Protein AF-A0A6N3FQ65-F1 (afdb_monomer)

Secondary structure (DSSP, 8-state):
-----HHHHIIIIIHHHHHHHHHHHHTHHHHHHHHHHHHHHHHHHHHHHHHHHTTS--SSTHHHHHHHHHHHHHHHHHHHHHHHHHHHHHHHHHHHHHHHHHHHHHHHHHHT----PPPHHHHHHHTTS-BTTB-HHHHHHHHHHHHHHHHHHHHHHHHHTT--HHHHHHHHHHHHHHHHHHHHHHHHHHHHHHHHHHHHHHHHHTT--EEEEE---STT--HHHHHHTT-EEEGGGS--S-SSTT---EEEEE--HHHHHHHHHT----S---HHHHHHHHHHHHHHHHH--TT---TT--HHHHHHHHHHHHHHHHH-GGGTT-EEEEEE--SSSEEEEE-TTSS-EEEEE-HHHHT-HHHHHHHHHHHHHTTSS-TT--TTTTHHHHHHHHHHHHHHHHH--SHHHHHHHHHTTHHHHHHHHHHHTT-SS---HHHHHHHH-SGGGS-HHHHHHHHHHHHHHHGGGS-HHHHHHHHHHHHH-

InterPro domains:
  IPR006528 Phage head morphogenesis domain [PF04233] (151-250)
  IPR006528 Phage head morphogenesis domain [TIGR01641] (152-254)
  IPR024079 Metallopeptidase, catalytic domain superfamily [G3DSA:3.40.390.10] (381-483)

Solvent-accessible surface area (backbone atoms only — not comparable to full-atom values): 25866 Å² total; per-residue (Å²): 130,83,84,73,46,70,68,59,40,38,69,63,43,44,52,47,49,50,48,51,52,50,56,60,50,68,54,46,56,54,57,52,50,51,43,52,50,45,37,48,54,53,40,51,57,54,53,58,47,53,65,54,58,79,71,66,88,65,84,74,67,41,60,62,48,47,53,56,49,49,53,50,52,52,50,49,51,51,51,47,51,51,51,48,47,56,51,50,51,52,53,48,52,58,51,46,19,49,50,19,49,53,44,21,54,49,49,35,58,76,70,69,58,94,70,90,74,80,59,64,64,58,32,52,53,61,61,59,53,61,51,100,90,46,30,65,67,60,54,53,47,52,53,51,52,55,44,51,52,51,48,48,50,50,52,53,53,36,57,76,70,66,53,53,70,67,59,48,40,52,55,48,40,53,50,40,52,52,45,43,55,55,51,50,46,47,50,49,24,49,50,36,22,44,43,40,52,29,44,52,49,38,34,50,78,71,67,46,59,31,28,24,34,38,44,54,87,55,101,80,50,47,72,75,44,57,73,42,38,74,41,74,29,49,57,92,69,46,80,73,55,44,86,49,83,66,34,69,49,41,68,35,83,52,80,47,65,67,59,52,48,52,58,57,73,65,52,90,76,86,58,96,72,65,82,53,65,66,47,30,52,50,50,32,52,45,39,27,73,76,40,64,18,70,84,40,46,58,82,76,34,27,44,66,35,54,49,32,24,54,54,43,49,53,52,51,37,68,78,40,55,90,55,60,63,34,50,51,40,42,35,73,36,83,58,64,69,50,44,48,45,62,42,91,79,43,77,34,29,39,39,28,40,9,52,88,42,38,39,38,56,68,62,28,38,50,52,33,53,53,31,37,74,67,37,40,41,27,67,68,60,40,59,33,42,55,54,35,26,38,47,29,43,48,50,45,41,51,50,38,51,74,75,41,75,58,60,68,52,34,54,51,36,61,77,62,23,50,65,29,40,51,41,48,53,58,14,52,73,70,47,86,84,76,66,57,68,69,58,52,28,45,68,49,10,53,48,18,59,75,42,41,45,39,30,46,8,44,21,35,27,22,31,74,50,42,48,96,71,27,47,67,49,26,54,31,34,58,58,43,52,62,73,80,106

pLDDT: mean 86.27, std 13.34, range [28.59, 98.81]

Foldseek 3Di:
DPACDPVNQCVQQLVLLVVLLVVVLVCLVVLVVLLVVLLVQLLVLLVVVVVVCVPPDDDPVVVVVVVVSLVVSLVSNVVSLVVSLVVLVVVLLVSLLVSLQVSLVSLLVSLVDDDDRDDSVVLSVLQQDDDPRGHLSVQLVVLSVVLSVVLSVLVVVCVVVVHDSVVNSVVNSVSSVVSSVSNSLSSSQSSLLSNQSSVLVSCVRSVFQKKQKAFPDDPPTDPVSLLRHRDIDGSVGDDRPPPDTNGSIHIGGDPDPVVVVVVVVVDDPPDDDDPAPSLVVVVQVVCCVQQVAHPAAPPLFHNVLVVLQVSLVVVVCVVVVVCRNQAHYHEADQPPQKAWDADLLLSHIYIYGHNVQRNDQVSVQVVQVVCCVQLAAAPQDHSNQLCLLNVLLSLLSVLLNPPPDDSVRSVVCSVQVVVLVVLLVQLVVVFDPPDDSLVLLVNLGPQSNPHSSSVSSRLSSQCSRQPVHRRSSSVSSVVSSVVSD

Radius of gyration: 29.76 Å; Cα contacts (8 Å, |Δi|>4): 647; chains: 1; bounding box: 92×44×72 Å

Mean predicted aligned error: 16.41 Å

Nearest PDB structures (foldseek):
  8tn1-assembly1_B  TM=2.920E-01  e=1.215E+00  synthetic construct
  3ljb-assembly1_A  TM=2.948E-01  e=1.739E+00  Homo sapiens
  6m3q-assembly1_F  TM=2.273E-01  e=6.098E+00  Mus musculus
  5gtm-assembly1_A  TM=1.475E-01  e=3.114E+00  Homo sapiens

Organism: Eubacterium limosum (NCBI:txid1736)

Sequence (485 aa):
MSRQTSEYWEARIANSTWRKYNDIEKQSRDILQMYRKAAYDISAELYAIEKQICKDGFLDEALLNRYGRLKKINASFAKVLKGLEKSTTKEFFKKVSKGMQDNYKSIVGELGIDLNLPNLRFFEELAKEPWRGEDFSKRIWRNMDKLLVNLKNTLVSGMIRGKSITELAIELDNLMNQGFHNAHRLVRTETMHYLNAASLQAYQDCGVKYVQFWAALDERTCPQCGALHGRIFPIDKAPVLPIHANCRCCYLPVTDKDEIAKFLKMGNNGGIQSVNSSALSRLVNYAEQKYGIKNANLTGLDAKAVLGNFRTLNQLLKDYPQLDGYIKHMDLSRSGAMAAGPSKNFQRIKLTFNPDLFSDLSDFKKYCDDSVKQHFNPDGLTPENIIAHEFGHMIEAYLIKNNITGLHNRANAWRRCAIAEKIVRDAASQVTSGKPLDVLCMEISNYATTDFSETLAEAFLDYYANKKKAKELSLKIIEEVKKWL

Structure (mmCIF, N/CA/C/O backbone):
data_AF-A0A6N3FQ65-F1
#
_entry.id   AF-A0A6N3FQ65-F1
#
loop_
_atom_site.group_PDB
_atom_site.id
_atom_site.type_symbol
_atom_site.label_atom_id
_atom_site.label_alt_id
_atom_site.label_comp_id
_atom_site.label_asym_id
_atom_site.label_entity_id
_atom_site.label_seq_id
_atom_site.pdbx_PDB_ins_code
_atom_site.Cartn_x
_atom_site.Cartn_y
_atom_site.Cartn_z
_atom_site.occupancy
_atom_site.B_iso_or_equiv
_atom_site.auth_seq_id
_atom_site.auth_comp_id
_atom_site.auth_asym_id
_atom_site.auth_atom_id
_atom_site.pdbx_PDB_model_num
ATOM 1 N N . MET A 1 1 ? -6.090 12.495 33.185 1.00 42.91 1 MET A N 1
ATOM 2 C CA . MET A 1 1 ? -5.482 12.731 31.857 1.00 42.91 1 MET A CA 1
ATOM 3 C C . MET A 1 1 ? -6.381 12.078 30.828 1.00 42.91 1 MET A C 1
ATOM 5 O O . MET A 1 1 ? -6.851 10.978 31.094 1.00 42.91 1 MET A O 1
ATOM 9 N N . SER A 1 2 ? -6.701 12.766 29.731 1.00 49.34 2 SER A N 1
ATOM 10 C CA . SER A 1 2 ? -7.452 12.163 28.626 1.00 49.34 2 SER A CA 1
ATOM 11 C C . SER A 1 2 ? -6.710 10.927 28.115 1.00 49.34 2 SER A C 1
ATOM 13 O O . SER A 1 2 ? -5.479 10.889 28.116 1.00 49.34 2 SER A O 1
ATOM 15 N N . ARG A 1 3 ? -7.457 9.898 27.718 1.00 59.28 3 ARG A N 1
ATOM 16 C CA . ARG A 1 3 ? -6.879 8.656 27.210 1.00 59.28 3 ARG A CA 1
ATOM 17 C C . ARG A 1 3 ? -6.153 8.943 25.891 1.00 59.28 3 ARG A C 1
ATOM 19 O O . ARG A 1 3 ? -6.785 9.389 24.937 1.00 59.28 3 ARG A O 1
ATOM 26 N N . GLN A 1 4 ? -4.837 8.751 25.856 1.00 75.56 4 GLN A N 1
ATOM 27 C CA . GLN A 1 4 ? -4.018 8.967 24.659 1.00 75.56 4 GLN A CA 1
ATOM 28 C C . GLN A 1 4 ? -4.091 7.714 23.782 1.00 75.56 4 GLN A C 1
ATOM 30 O O . GLN A 1 4 ? -3.303 6.789 23.954 1.00 75.56 4 GLN A O 1
ATOM 35 N N . THR A 1 5 ? -5.085 7.661 22.896 1.00 80.25 5 THR A N 1
ATOM 36 C CA . THR A 1 5 ? -5.310 6.511 22.008 1.00 80.25 5 THR A CA 1
ATOM 37 C C . THR A 1 5 ? -4.291 6.457 20.866 1.00 80.25 5 THR A C 1
ATOM 39 O O . THR A 1 5 ? -3.533 7.403 20.629 1.00 80.25 5 THR A O 1
ATOM 42 N N . SER A 1 6 ? -4.285 5.360 20.110 1.00 81.31 6 SER A N 1
ATOM 43 C CA . SER A 1 6 ? -3.452 5.231 18.913 1.00 81.31 6 SER A CA 1
ATOM 44 C C . SER A 1 6 ? -3.718 6.338 17.885 1.00 81.31 6 SER A C 1
ATOM 46 O O . SER A 1 6 ? -2.770 6.874 17.323 1.00 81.31 6 SER A O 1
ATOM 48 N N . GLU A 1 7 ? -4.972 6.758 17.695 1.00 82.44 7 GLU A N 1
ATOM 49 C CA . GLU A 1 7 ? -5.344 7.839 16.769 1.00 82.44 7 GLU A CA 1
ATOM 50 C C . GLU A 1 7 ? -4.780 9.196 17.215 1.00 82.44 7 GLU A C 1
ATOM 52 O O . GLU A 1 7 ? -4.346 10.007 16.392 1.00 82.44 7 GLU A O 1
ATOM 57 N N . TYR A 1 8 ? -4.735 9.442 18.531 1.00 85.25 8 TYR A N 1
ATOM 58 C CA . TYR A 1 8 ? -4.099 10.636 19.092 1.00 85.25 8 TYR A CA 1
ATOM 59 C C . TYR A 1 8 ? -2.610 10.685 18.725 1.00 85.25 8 TYR A C 1
ATOM 61 O O . TYR A 1 8 ? -2.105 11.719 18.273 1.00 85.25 8 TYR A O 1
ATOM 69 N N . TRP A 1 9 ? -1.913 9.558 18.878 1.00 89.19 9 TRP A N 1
ATOM 70 C CA . TRP A 1 9 ? -0.494 9.461 18.554 1.00 89.19 9 TRP A CA 1
ATOM 71 C C . TRP A 1 9 ? -0.226 9.417 17.051 1.00 89.19 9 TRP A C 1
ATOM 73 O O . TRP A 1 9 ? 0.765 9.984 16.598 1.00 89.19 9 TRP A O 1
ATOM 83 N N . GLU A 1 10 ? -1.112 8.838 16.249 1.00 87.94 10 GLU A N 1
ATOM 84 C CA . GLU A 1 10 ? -1.022 8.884 14.791 1.00 87.94 10 GLU A CA 1
ATOM 85 C C . GLU A 1 10 ? -1.031 10.330 14.279 1.00 87.94 10 GLU A C 1
ATOM 87 O O . GLU A 1 10 ? -0.146 10.733 13.514 1.00 87.94 10 GLU A O 1
ATOM 92 N N . ALA A 1 11 ? -1.980 11.139 14.760 1.00 87.00 11 ALA A N 1
ATOM 93 C CA . ALA A 1 11 ? -2.125 12.530 14.347 1.00 87.00 11 ALA A CA 1
ATOM 94 C C . ALA A 1 11 ? -0.876 13.381 14.647 1.00 87.00 11 ALA A C 1
ATOM 96 O O . ALA A 1 11 ? -0.528 14.273 13.867 1.00 87.00 11 ALA A O 1
ATOM 97 N N . ARG A 1 12 ? -0.192 13.092 15.760 1.00 88.81 12 ARG A N 1
ATOM 98 C CA . ARG A 1 12 ? 0.917 13.899 16.297 1.00 88.81 12 ARG A CA 1
ATOM 99 C C . ARG A 1 12 ? 2.297 13.378 15.913 1.00 88.81 12 ARG A C 1
ATOM 101 O O . ARG A 1 12 ? 3.178 14.159 15.562 1.00 88.81 12 ARG A O 1
ATOM 108 N N . ILE A 1 13 ? 2.477 12.063 15.928 1.00 93.25 13 ILE A N 1
ATOM 109 C CA . ILE A 1 13 ? 3.765 11.401 15.720 1.00 93.25 13 ILE A CA 1
ATOM 110 C C . ILE A 1 13 ? 3.835 10.802 14.322 1.00 93.25 13 ILE A C 1
ATOM 112 O O . ILE A 1 13 ? 4.658 11.268 13.536 1.00 93.25 13 ILE A O 1
ATOM 116 N N . ALA A 1 14 ? 2.976 9.838 13.968 1.00 92.12 14 ALA A N 1
ATOM 117 C CA . ALA A 1 14 ? 3.085 9.148 12.675 1.00 92.12 14 ALA A CA 1
ATOM 118 C C . ALA A 1 14 ? 2.995 10.130 11.499 1.00 92.12 14 ALA A C 1
ATOM 120 O O . AL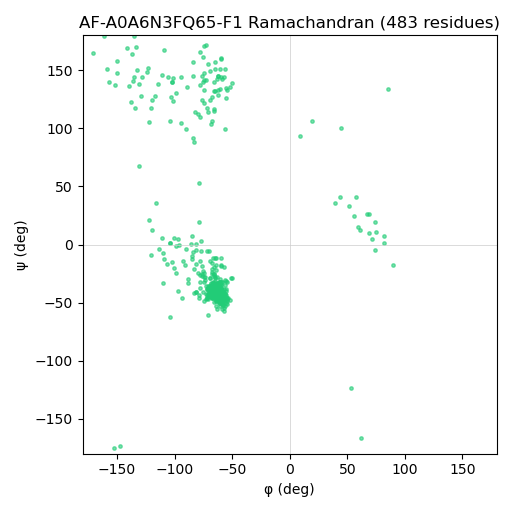A A 1 14 ? 3.895 10.184 10.660 1.00 92.12 14 ALA A O 1
ATOM 121 N N . ASN A 1 15 ? 1.990 11.010 11.502 1.00 92.25 15 ASN A N 1
ATOM 122 C CA . ASN A 1 15 ? 1.830 12.047 10.480 1.00 92.25 15 ASN A CA 1
ATOM 123 C C . ASN A 1 15 ? 3.004 13.034 10.436 1.00 92.25 15 ASN A C 1
ATOM 125 O O . ASN A 1 15 ? 3.333 13.575 9.379 1.00 92.25 15 ASN A O 1
ATOM 129 N N . SER A 1 16 ? 3.636 13.312 11.577 1.00 92.81 16 SER A N 1
ATOM 130 C CA . SER A 1 16 ? 4.814 14.180 11.649 1.00 92.81 16 SER A CA 1
ATOM 131 C C . SER A 1 16 ? 6.053 13.484 11.083 1.00 92.81 16 SER A C 1
ATOM 133 O O . SER A 1 16 ? 6.796 14.082 10.304 1.00 92.81 16 SER A O 1
ATOM 135 N N . THR A 1 17 ? 6.247 12.204 11.400 1.00 94.81 17 THR A N 1
ATOM 136 C CA . THR A 1 17 ? 7.317 11.375 10.844 1.00 94.81 17 THR A CA 1
ATOM 137 C C . THR A 1 17 ? 7.145 11.179 9.335 1.00 94.81 17 THR A C 1
ATOM 139 O O . THR A 1 17 ? 8.106 11.359 8.588 1.00 94.81 17 THR A O 1
ATOM 142 N N . TRP A 1 18 ? 5.930 10.902 8.851 1.00 94.31 18 TRP A N 1
ATOM 143 C CA . TRP A 1 18 ? 5.648 10.761 7.419 1.00 94.31 18 TRP A CA 1
ATOM 144 C C . TRP A 1 18 ? 5.833 12.062 6.642 1.00 94.31 18 TRP A C 1
ATOM 146 O O . TRP A 1 18 ? 6.344 12.027 5.525 1.00 94.31 18 TRP A O 1
ATOM 156 N N . ARG A 1 19 ? 5.489 13.222 7.219 1.00 92.94 19 ARG A N 1
ATOM 157 C CA . ARG A 1 19 ? 5.796 14.523 6.600 1.00 92.94 19 ARG A CA 1
ATOM 158 C C . ARG A 1 19 ? 7.300 14.710 6.410 1.00 92.94 19 ARG A C 1
ATOM 160 O O . ARG A 1 19 ? 7.727 14.973 5.292 1.00 92.94 19 ARG A O 1
ATOM 167 N N . LYS A 1 20 ? 8.101 14.462 7.452 1.00 93.19 20 LYS A N 1
ATOM 168 C CA . LYS A 1 20 ? 9.572 14.545 7.371 1.00 93.19 20 LYS A CA 1
ATOM 169 C C . LYS A 1 20 ? 10.148 13.561 6.355 1.00 93.19 20 LYS A C 1
ATOM 171 O O . LYS A 1 20 ? 11.001 13.933 5.557 1.00 93.19 20 LYS A O 1
ATOM 176 N N . TYR A 1 21 ? 9.644 12.328 6.346 1.00 93.38 21 TYR A N 1
ATOM 177 C CA . TYR A 1 21 ? 9.990 11.327 5.340 1.00 93.38 21 TYR A CA 1
ATOM 178 C C . TYR A 1 21 ? 9.719 11.836 3.915 1.00 93.38 21 TYR A C 1
ATOM 180 O O . TYR A 1 21 ? 10.609 11.796 3.067 1.00 93.38 21 TYR A O 1
ATOM 188 N N . ASN A 1 22 ? 8.520 12.368 3.665 1.00 90.50 22 ASN A N 1
ATOM 189 C CA . ASN A 1 22 ? 8.120 12.887 2.356 1.00 90.50 22 ASN A CA 1
ATOM 190 C C . ASN A 1 22 ? 8.912 14.143 1.955 1.00 90.50 22 ASN A C 1
ATOM 192 O O . ASN A 1 22 ? 9.177 14.348 0.773 1.00 90.50 22 ASN A O 1
ATOM 196 N N . ASP A 1 23 ? 9.304 14.994 2.901 1.00 87.94 23 ASP A N 1
ATOM 197 C CA . ASP A 1 23 ? 10.106 16.184 2.604 1.00 87.94 23 ASP A CA 1
ATOM 198 C C . ASP A 1 23 ? 11.551 15.820 2.240 1.00 87.94 23 ASP A C 1
ATOM 200 O O . ASP A 1 23 ? 12.096 16.368 1.279 1.00 87.94 23 ASP A O 1
ATOM 204 N N . ILE A 1 24 ? 12.133 14.819 2.912 1.00 84.81 24 ILE A N 1
ATOM 205 C CA . ILE A 1 24 ? 13.410 14.215 2.500 1.00 84.81 24 ILE A CA 1
ATOM 206 C C . ILE A 1 24 ? 13.256 13.545 1.120 1.00 84.81 24 ILE A C 1
ATOM 208 O O . ILE A 1 24 ? 14.140 13.656 0.269 1.00 84.81 24 ILE A O 1
ATOM 212 N N . GLU A 1 25 ? 12.111 12.908 0.841 1.00 78.62 25 GLU A N 1
ATOM 213 C CA . GLU A 1 25 ? 11.823 12.321 -0.474 1.00 78.62 25 GLU A CA 1
ATOM 214 C C . GLU A 1 25 ? 11.743 13.374 -1.587 1.00 78.62 25 GLU A C 1
ATOM 216 O O . GLU A 1 25 ? 12.347 13.177 -2.639 1.00 78.62 25 GLU A O 1
ATOM 221 N N . LYS A 1 26 ? 11.050 14.504 -1.393 1.00 75.88 26 LYS A N 1
ATOM 222 C CA . LYS A 1 26 ? 10.966 15.575 -2.412 1.00 75.88 26 LYS A CA 1
ATOM 223 C C . LYS A 1 26 ? 12.353 16.051 -2.853 1.00 75.88 26 LYS A C 1
ATOM 225 O O . LYS A 1 26 ? 12.545 16.414 -4.013 1.00 75.88 26 LYS A O 1
ATOM 230 N N . GLN A 1 27 ? 13.321 15.991 -1.942 1.00 65.75 27 GLN A N 1
ATOM 231 C CA . GLN A 1 27 ? 14.721 16.337 -2.171 1.00 65.75 27 GLN A CA 1
ATOM 232 C C . GLN A 1 27 ? 15.534 15.208 -2.838 1.00 65.75 27 GLN A C 1
ATOM 234 O O . GLN A 1 27 ? 16.670 15.429 -3.244 1.00 65.75 27 GLN A O 1
ATOM 239 N N . SER A 1 28 ? 14.960 14.017 -3.052 1.00 69.75 28 SER A N 1
ATOM 240 C CA . SER A 1 28 ? 15.552 12.953 -3.889 1.00 69.75 28 SER A CA 1
ATOM 241 C C . SER A 1 28 ? 15.665 13.351 -5.366 1.00 69.75 28 SER A C 1
ATOM 243 O O . SER A 1 28 ? 16.387 12.705 -6.128 1.00 69.75 28 SER A O 1
ATOM 245 N N . ARG A 1 29 ? 15.020 14.456 -5.770 1.00 75.25 29 ARG A N 1
ATOM 246 C CA . ARG A 1 29 ? 15.302 15.146 -7.038 1.00 75.25 29 ARG A CA 1
ATOM 247 C C . ARG A 1 29 ? 16.779 15.519 -7.170 1.00 75.25 29 ARG A C 1
ATOM 249 O O . ARG A 1 29 ? 17.301 15.453 -8.277 1.00 75.25 29 ARG A O 1
ATOM 256 N N . ASP A 1 30 ? 17.460 15.827 -6.068 1.00 80.81 30 ASP A N 1
ATOM 257 C CA . ASP A 1 30 ? 18.883 16.175 -6.083 1.00 80.81 30 ASP A CA 1
ATOM 258 C C . ASP A 1 30 ? 19.726 14.961 -6.487 1.00 80.81 30 ASP A C 1
ATOM 260 O O . ASP A 1 30 ? 20.618 15.072 -7.321 1.00 80.81 30 ASP A O 1
ATOM 264 N N . ILE A 1 31 ? 19.380 13.769 -5.985 1.00 81.88 31 ILE A N 1
ATOM 265 C CA . ILE A 1 31 ? 20.034 12.512 -6.380 1.00 81.88 31 ILE A CA 1
ATOM 266 C C . ILE A 1 31 ? 19.786 12.246 -7.867 1.00 81.88 31 ILE A C 1
ATOM 268 O O . ILE A 1 31 ? 20.719 11.912 -8.592 1.00 81.88 31 ILE A O 1
ATOM 272 N N . LEU A 1 32 ? 18.556 12.447 -8.353 1.00 86.06 32 LEU A N 1
ATOM 273 C CA . LEU A 1 32 ? 18.257 12.322 -9.783 1.00 86.06 32 LEU A CA 1
ATOM 274 C C . LEU A 1 32 ? 19.120 13.274 -10.622 1.00 86.06 32 LEU A C 1
ATOM 276 O O . LEU A 1 32 ? 19.661 12.867 -11.647 1.00 86.06 32 LEU A O 1
ATOM 280 N N . GLN A 1 33 ? 19.278 14.527 -10.189 1.00 87.25 33 GLN A N 1
ATOM 281 C CA . GLN A 1 33 ? 20.139 15.498 -10.866 1.00 87.25 33 GLN A CA 1
ATOM 282 C C . GLN A 1 33 ? 21.611 15.072 -10.846 1.00 87.25 33 GLN A C 1
ATOM 284 O O . GLN A 1 33 ? 22.277 15.173 -11.874 1.00 87.25 33 GLN A O 1
ATOM 289 N N . MET A 1 34 ? 22.110 14.537 -9.727 1.00 86.56 34 MET A N 1
ATOM 290 C CA . MET A 1 34 ? 23.473 14.004 -9.638 1.00 86.56 34 MET A CA 1
ATOM 291 C C . MET A 1 34 ? 23.688 12.837 -10.616 1.00 86.56 34 MET A C 1
ATOM 293 O O . MET A 1 34 ? 24.702 12.803 -11.311 1.00 86.56 34 MET A O 1
ATOM 297 N N . TYR A 1 35 ? 22.723 11.918 -10.726 1.00 89.44 35 TYR A N 1
ATOM 298 C CA . TYR A 1 35 ? 22.778 10.802 -11.677 1.00 89.44 35 TYR A CA 1
ATOM 299 C C . TYR A 1 35 ? 22.691 11.263 -13.134 1.00 89.44 35 TYR A C 1
ATOM 301 O O . TYR A 1 35 ? 23.459 10.782 -13.962 1.00 89.44 35 TYR A O 1
ATOM 309 N N . ARG A 1 36 ? 21.815 12.226 -13.449 1.00 89.19 36 ARG A N 1
ATOM 310 C CA . ARG A 1 36 ? 21.734 12.835 -14.788 1.00 89.19 36 ARG A CA 1
ATOM 311 C C . ARG A 1 36 ? 23.033 13.532 -15.168 1.00 89.19 36 ARG A C 1
ATOM 313 O O . ARG A 1 36 ? 23.509 13.369 -16.284 1.00 89.19 36 ARG A O 1
ATOM 320 N N . LYS A 1 37 ? 23.636 14.267 -14.230 1.00 89.25 37 LYS A N 1
ATOM 321 C CA . LYS A 1 37 ? 24.949 14.880 -14.436 1.00 89.25 37 LYS A CA 1
ATOM 322 C C . LYS A 1 37 ? 26.016 13.813 -14.689 1.00 89.25 37 LYS A C 1
ATOM 324 O O . LYS A 1 37 ? 26.794 13.955 -15.619 1.00 89.25 37 LYS A O 1
ATOM 329 N N . ALA A 1 38 ? 26.032 12.737 -13.905 1.00 86.50 38 ALA A N 1
ATOM 330 C CA . ALA A 1 38 ? 26.973 11.639 -14.105 1.00 86.50 38 ALA A CA 1
ATOM 331 C C . ALA A 1 38 ? 26.786 10.946 -15.469 1.00 86.50 38 ALA A C 1
ATOM 333 O O . ALA A 1 38 ? 27.773 10.637 -16.129 1.00 86.50 38 ALA A O 1
ATOM 334 N N . ALA A 1 39 ? 25.544 10.746 -15.920 1.00 87.69 39 ALA A N 1
ATOM 335 C CA . ALA A 1 39 ? 25.241 10.196 -17.242 1.00 87.69 39 ALA A CA 1
ATOM 336 C C . ALA A 1 39 ? 25.688 11.132 -18.378 1.00 87.69 39 ALA A C 1
ATOM 338 O O . ALA A 1 39 ? 26.271 10.681 -19.368 1.00 87.69 39 ALA A O 1
ATOM 339 N N . TYR A 1 40 ? 25.486 12.441 -18.203 1.00 89.19 40 TYR A N 1
ATOM 340 C CA . TYR A 1 40 ? 26.002 13.460 -19.113 1.00 89.19 40 TYR A CA 1
ATOM 341 C C . TYR A 1 40 ? 27.534 13.442 -19.173 1.00 89.19 40 TYR A C 1
ATOM 343 O O . TYR A 1 40 ? 28.089 13.392 -20.266 1.00 89.19 40 TYR A O 1
ATOM 351 N N . ASP A 1 41 ? 28.214 13.419 -18.023 1.00 86.38 41 ASP A N 1
ATOM 352 C CA . ASP A 1 41 ? 29.679 13.378 -17.945 1.00 86.38 41 ASP A CA 1
ATOM 353 C C . ASP A 1 41 ? 30.225 12.108 -18.637 1.00 86.38 41 ASP A C 1
ATOM 355 O O . ASP A 1 41 ? 31.173 12.181 -19.414 1.00 86.38 41 ASP A O 1
ATOM 359 N N . ILE A 1 42 ? 29.577 10.953 -18.430 1.00 84.81 42 ILE A N 1
ATOM 360 C CA . ILE A 1 42 ? 29.890 9.684 -19.114 1.00 84.81 42 ILE A CA 1
ATOM 361 C C . ILE A 1 42 ? 29.726 9.807 -20.634 1.00 84.81 42 ILE A C 1
ATOM 363 O O . ILE A 1 42 ? 30.597 9.373 -21.389 1.00 84.81 42 ILE A O 1
ATOM 367 N N . SER A 1 43 ? 28.625 10.404 -21.090 1.00 85.75 43 SER A N 1
ATOM 368 C CA . SER A 1 43 ? 28.347 10.581 -22.519 1.00 85.75 43 SER A CA 1
ATOM 369 C C . SER A 1 43 ? 29.334 11.554 -23.164 1.00 85.75 43 SER A C 1
ATOM 371 O O . SER A 1 43 ? 29.846 11.291 -24.249 1.00 85.75 43 SER A O 1
ATOM 373 N N . ALA A 1 44 ? 29.654 12.658 -22.486 1.00 84.44 44 ALA A N 1
ATOM 374 C CA . ALA A 1 44 ? 30.626 13.641 -22.951 1.00 84.44 44 ALA A CA 1
ATOM 375 C C . ALA A 1 44 ? 32.018 13.019 -23.142 1.00 84.44 44 ALA A C 1
ATOM 377 O O . ALA A 1 44 ? 32.681 13.304 -24.139 1.00 84.44 44 ALA A O 1
ATOM 378 N N . GLU A 1 45 ? 32.433 12.130 -22.236 1.00 79.50 45 GLU A N 1
ATOM 379 C CA . GLU A 1 45 ? 33.692 11.384 -22.346 1.00 79.50 45 GLU A CA 1
ATOM 380 C C . GLU A 1 45 ? 33.701 10.431 -23.551 1.00 79.50 45 GLU A C 1
ATOM 382 O O . GLU A 1 45 ? 34.713 10.326 -24.245 1.00 79.50 45 GLU A O 1
ATOM 387 N N . LEU A 1 46 ? 32.572 9.784 -23.864 1.00 78.19 46 LEU A N 1
ATOM 388 C CA . LEU A 1 46 ? 32.450 8.969 -25.078 1.00 78.19 46 LEU A CA 1
ATOM 389 C C . LEU A 1 46 ? 32.587 9.806 -26.359 1.00 78.19 46 LEU A C 1
ATOM 391 O O . LEU A 1 46 ? 33.377 9.461 -27.239 1.00 78.19 46 LEU A O 1
ATOM 395 N N . TYR A 1 47 ? 31.865 10.925 -26.455 1.00 79.75 47 TYR A N 1
ATOM 396 C CA . TYR A 1 47 ? 31.903 11.803 -27.633 1.00 79.75 47 TYR A CA 1
ATOM 397 C C . TYR A 1 47 ? 33.250 12.520 -27.809 1.00 79.75 47 TYR A C 1
ATOM 399 O O . TYR A 1 47 ? 33.699 12.753 -28.934 1.00 79.75 47 TYR A O 1
ATOM 407 N N . ALA A 1 48 ? 33.931 12.874 -26.715 1.00 74.94 48 ALA A N 1
ATOM 408 C CA . ALA A 1 48 ? 35.265 13.471 -26.777 1.00 74.94 48 ALA A CA 1
ATOM 409 C C . ALA A 1 48 ? 36.275 12.536 -27.461 1.00 74.94 48 ALA A C 1
ATOM 411 O O . ALA A 1 48 ? 37.160 12.993 -28.187 1.00 74.94 48 ALA A O 1
ATOM 412 N N . ILE A 1 49 ? 36.113 11.228 -27.270 1.00 65.06 49 ILE A N 1
ATOM 413 C CA . ILE A 1 49 ? 36.979 10.209 -27.859 1.00 65.06 49 ILE A CA 1
ATOM 414 C C . ILE A 1 49 ? 36.639 9.970 -29.330 1.00 65.06 49 ILE A C 1
ATOM 416 O O . ILE A 1 49 ? 37.559 9.837 -30.132 1.00 65.06 49 ILE A O 1
ATOM 420 N N . GLU A 1 50 ? 35.363 9.999 -29.720 1.00 64.81 50 GLU A N 1
ATOM 421 C CA . GLU A 1 50 ? 34.957 9.964 -31.136 1.00 64.81 50 GLU A CA 1
ATOM 422 C C . GLU A 1 50 ? 35.655 11.063 -31.953 1.00 64.81 50 GLU A C 1
ATOM 424 O O . GLU A 1 50 ? 36.259 10.797 -32.993 1.00 64.81 50 GLU A O 1
ATOM 429 N N . LYS A 1 51 ? 35.688 12.293 -31.426 1.00 64.88 51 LYS A N 1
ATOM 430 C CA . LYS A 1 51 ? 36.386 13.421 -32.065 1.00 64.88 51 LYS A CA 1
ATOM 431 C C . LYS A 1 51 ? 37.901 13.226 -32.184 1.00 64.88 51 LYS A C 1
ATOM 433 O O . LYS A 1 51 ? 38.506 13.799 -33.088 1.00 64.88 51 LYS A O 1
ATOM 438 N N . GLN A 1 52 ? 38.518 12.457 -31.286 1.00 61.91 52 GLN A N 1
ATOM 439 C CA . GLN A 1 52 ? 39.935 12.085 -31.384 1.00 61.91 52 GLN A CA 1
ATOM 440 C C . GLN A 1 52 ? 40.154 10.961 -32.411 1.00 61.91 52 GLN A C 1
ATOM 442 O O . GLN A 1 52 ? 41.173 10.950 -33.090 1.00 61.91 52 GLN A O 1
ATOM 447 N N . ILE A 1 53 ? 39.190 10.049 -32.581 1.00 55.03 53 ILE A N 1
ATOM 448 C CA . ILE A 1 53 ? 39.257 8.939 -33.548 1.00 55.03 53 ILE A CA 1
ATOM 449 C C . ILE A 1 53 ? 39.236 9.444 -34.997 1.00 55.03 53 ILE A C 1
ATOM 451 O O . ILE A 1 53 ? 39.990 8.934 -35.820 1.00 55.03 53 ILE A O 1
ATOM 455 N N . CYS A 1 54 ? 38.440 10.471 -35.308 1.00 53.72 54 CYS A N 1
ATOM 456 C CA . CYS A 1 54 ? 38.355 11.023 -36.666 1.00 53.72 54 CYS A CA 1
ATOM 457 C C . CYS A 1 54 ? 39.613 11.785 -37.132 1.00 53.72 54 CYS A C 1
ATOM 459 O O . CYS A 1 54 ? 39.658 12.199 -38.287 1.00 53.72 54 CYS A O 1
ATOM 461 N N . LYS A 1 55 ? 40.620 11.995 -36.268 1.00 51.69 55 LYS A N 1
ATOM 462 C CA . LYS A 1 55 ? 41.837 12.761 -36.602 1.00 51.69 55 LYS A CA 1
ATOM 463 C C . LYS A 1 55 ? 43.064 11.917 -36.989 1.00 51.69 55 LYS A C 1
ATOM 465 O O . LYS A 1 55 ? 43.878 12.422 -37.751 1.00 51.69 55 LYS A O 1
ATOM 470 N N . ASP A 1 56 ? 43.177 10.657 -36.553 1.00 48.38 56 ASP A N 1
ATOM 471 C CA . ASP A 1 56 ? 44.449 9.896 -36.596 1.00 48.38 56 ASP A CA 1
ATOM 472 C C . ASP A 1 56 ? 44.423 8.651 -37.517 1.00 48.38 56 ASP A C 1
ATOM 474 O O . ASP A 1 56 ? 44.977 7.608 -37.180 1.00 48.38 56 ASP A O 1
ATOM 478 N N . GLY A 1 57 ? 43.724 8.690 -38.654 1.00 45.56 57 GLY A N 1
ATOM 479 C CA . GLY A 1 57 ? 43.408 7.488 -39.442 1.00 45.56 57 GLY A CA 1
ATOM 480 C C . GLY A 1 57 ? 44.598 6.626 -39.901 1.00 45.56 57 GLY A C 1
ATOM 481 O O . GLY A 1 57 ? 45.150 6.925 -40.942 1.00 45.56 57 GLY A O 1
ATOM 482 N N . PHE A 1 58 ? 44.908 5.519 -39.203 1.00 40.75 58 PHE A N 1
ATOM 483 C CA . PHE A 1 58 ? 45.576 4.291 -39.696 1.00 40.75 58 PHE A CA 1
ATOM 484 C C . PHE A 1 58 ? 45.278 3.089 -38.757 1.00 40.75 58 PHE A C 1
ATOM 486 O O . PHE A 1 58 ? 44.986 3.262 -37.573 1.00 40.75 58 PHE A O 1
ATOM 493 N N . LEU A 1 59 ? 45.276 1.858 -39.299 1.00 42.28 59 LEU A N 1
ATOM 494 C CA . LEU A 1 59 ? 44.461 0.724 -38.811 1.00 42.28 59 LEU A CA 1
ATOM 495 C C . LEU A 1 59 ? 45.159 -0.398 -38.003 1.00 42.28 59 LEU A C 1
ATOM 497 O O . LEU A 1 59 ? 44.447 -1.298 -37.571 1.00 42.28 59 LEU A O 1
ATOM 501 N N . ASP A 1 60 ? 46.465 -0.356 -37.708 1.00 46.06 60 ASP A N 1
ATOM 502 C CA . ASP A 1 60 ? 47.145 -1.470 -36.989 1.00 46.06 60 ASP A CA 1
ATOM 503 C C . ASP A 1 60 ? 47.577 -1.117 -35.543 1.00 46.06 60 ASP A C 1
ATOM 505 O O . ASP A 1 60 ? 47.397 -1.883 -34.597 1.00 46.06 60 ASP A O 1
ATOM 509 N N . GLU A 1 61 ? 47.947 0.145 -35.297 1.00 49.56 61 GLU A N 1
ATOM 510 C CA . GLU A 1 61 ? 48.108 0.729 -33.950 1.00 49.56 61 GLU A CA 1
ATOM 511 C C . GLU A 1 61 ? 46.764 0.833 -33.189 1.00 49.56 61 GLU A C 1
ATOM 513 O O . GLU A 1 61 ? 46.704 1.079 -31.981 1.00 49.56 61 GLU A O 1
ATOM 518 N N . ALA A 1 62 ? 45.658 0.619 -33.909 1.00 51.97 62 ALA A N 1
ATOM 519 C CA . ALA A 1 62 ? 44.282 0.795 -33.479 1.00 51.97 62 ALA A CA 1
ATOM 520 C C . ALA A 1 62 ? 43.845 -0.166 -32.362 1.00 51.97 62 ALA A C 1
ATOM 522 O O . ALA A 1 62 ? 42.991 0.217 -31.569 1.00 51.97 62 ALA A O 1
ATOM 523 N N . LEU A 1 63 ? 44.405 -1.375 -32.240 1.00 44.34 63 LEU A N 1
ATOM 524 C CA . LEU A 1 63 ? 44.012 -2.357 -31.210 1.00 44.34 63 LEU A CA 1
ATOM 525 C C . LEU A 1 63 ? 44.620 -2.051 -29.829 1.00 44.34 63 LEU A C 1
ATOM 527 O O . LEU A 1 63 ? 43.894 -2.007 -28.831 1.00 44.34 63 LEU A O 1
ATOM 531 N N . LEU A 1 64 ? 45.922 -1.747 -29.773 1.00 46.03 64 LEU A N 1
ATOM 532 C CA . LEU A 1 64 ? 46.611 -1.267 -28.565 1.00 46.03 64 LEU A CA 1
ATOM 533 C C . LEU A 1 64 ? 46.107 0.126 -28.153 1.00 46.03 64 LEU A C 1
ATOM 535 O O . LEU A 1 64 ? 45.842 0.353 -26.968 1.00 46.03 64 LEU A O 1
ATOM 539 N N . ASN A 1 65 ? 45.858 1.024 -29.120 1.00 58.41 65 ASN A N 1
ATOM 540 C CA . ASN A 1 65 ? 45.179 2.295 -28.859 1.00 58.41 65 ASN A CA 1
ATOM 541 C C . ASN A 1 65 ? 43.744 2.085 -28.357 1.00 58.41 65 ASN A C 1
ATOM 543 O O . ASN A 1 65 ? 43.350 2.744 -27.399 1.00 58.41 65 ASN A O 1
ATOM 547 N N . ARG A 1 66 ? 42.959 1.156 -28.922 1.00 59.22 66 ARG A N 1
ATOM 548 C CA . ARG A 1 66 ? 41.608 0.824 -28.423 1.00 59.22 66 ARG A CA 1
ATOM 549 C C . ARG A 1 66 ? 41.653 0.306 -26.990 1.00 59.22 66 ARG A C 1
ATOM 551 O O . ARG A 1 66 ? 40.848 0.752 -26.179 1.00 59.22 66 ARG A O 1
ATOM 558 N N . TYR A 1 67 ? 42.608 -0.557 -26.645 1.00 62.31 67 TYR A N 1
ATOM 559 C CA . TYR A 1 67 ? 42.755 -1.073 -25.281 1.00 62.31 67 TYR A CA 1
ATOM 560 C C . TYR A 1 67 ? 43.189 0.016 -24.283 1.00 62.31 67 TYR A C 1
ATOM 562 O O . TYR A 1 67 ? 42.587 0.170 -23.217 1.00 62.31 67 TYR A O 1
ATOM 570 N N . GLY A 1 68 ? 44.182 0.837 -24.641 1.00 66.31 68 GLY A N 1
ATOM 571 C CA . GLY A 1 68 ? 44.618 1.980 -23.834 1.00 66.31 68 GLY A CA 1
ATOM 572 C C . GLY A 1 68 ? 43.521 3.038 -23.649 1.00 66.31 68 GLY A C 1
ATOM 573 O O . GLY A 1 68 ? 43.350 3.570 -22.550 1.00 66.31 68 GLY A O 1
ATOM 574 N N . ARG A 1 69 ? 42.726 3.307 -24.692 1.00 69.94 69 ARG A N 1
ATOM 575 C CA . ARG A 1 69 ? 41.580 4.234 -24.661 1.00 69.94 69 ARG A CA 1
ATOM 576 C C . ARG A 1 69 ? 40.420 3.671 -23.843 1.00 69.94 69 ARG A C 1
ATOM 578 O O . ARG A 1 69 ? 39.893 4.378 -22.992 1.00 69.94 69 ARG A O 1
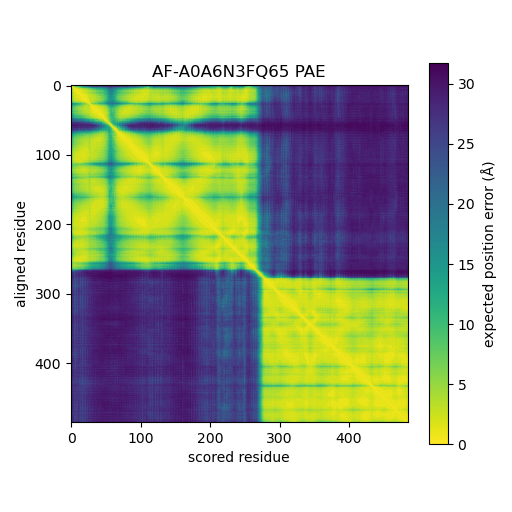ATOM 585 N N . LEU A 1 70 ? 40.098 2.386 -23.991 1.00 73.75 70 LEU A N 1
ATOM 586 C CA . LEU A 1 70 ? 39.119 1.692 -23.151 1.00 73.75 70 LEU A CA 1
ATOM 587 C C . LEU A 1 70 ? 39.501 1.765 -21.668 1.00 73.75 70 LEU A C 1
ATOM 589 O O . LEU A 1 70 ? 38.654 2.037 -20.819 1.00 73.75 70 LEU A O 1
ATOM 593 N N . LYS A 1 71 ? 40.786 1.592 -21.341 1.00 79.06 71 LYS A N 1
ATOM 594 C CA . LYS A 1 71 ? 41.282 1.758 -19.969 1.00 79.06 71 LYS A CA 1
ATOM 595 C C . LYS A 1 71 ? 41.047 3.181 -19.447 1.00 79.06 71 LYS A C 1
ATOM 597 O O . LYS A 1 71 ? 40.634 3.329 -18.297 1.00 79.06 71 LYS A O 1
ATOM 602 N N . LYS A 1 72 ? 41.256 4.210 -20.279 1.00 79.25 72 LYS A N 1
ATOM 603 C CA . LYS A 1 72 ? 40.968 5.615 -19.933 1.00 79.25 72 LYS A CA 1
ATOM 604 C C . LYS A 1 72 ? 39.471 5.859 -19.711 1.00 79.25 72 LYS A C 1
ATOM 606 O O . LYS A 1 72 ? 39.122 6.449 -18.693 1.00 79.25 72 LYS A O 1
ATOM 611 N N . ILE A 1 73 ? 38.593 5.342 -20.577 1.00 77.69 73 ILE A N 1
ATOM 612 C CA . ILE A 1 73 ? 37.131 5.467 -20.411 1.00 77.69 73 ILE A CA 1
ATOM 613 C C . ILE A 1 73 ? 36.679 4.788 -19.119 1.00 77.69 73 ILE A C 1
ATOM 615 O O . ILE A 1 73 ? 36.007 5.391 -18.287 1.00 77.69 73 ILE A O 1
ATOM 619 N N . ASN A 1 74 ? 37.127 3.552 -18.901 1.00 85.19 74 ASN A N 1
ATOM 620 C CA . ASN A 1 74 ? 36.812 2.790 -17.698 1.00 85.19 74 ASN A CA 1
ATOM 621 C C . ASN A 1 74 ? 37.296 3.492 -16.418 1.00 85.19 74 ASN A C 1
ATOM 623 O O . ASN A 1 74 ? 36.637 3.392 -15.380 1.00 85.19 74 ASN A O 1
ATOM 627 N N . ALA A 1 75 ? 38.435 4.190 -16.478 1.00 86.75 75 ALA A N 1
ATOM 628 C CA . ALA A 1 75 ? 38.937 5.008 -15.379 1.00 86.75 75 ALA A CA 1
ATOM 629 C C . ALA A 1 75 ? 38.094 6.277 -15.170 1.00 86.75 75 ALA A C 1
ATOM 631 O O . ALA A 1 75 ? 37.814 6.626 -14.022 1.00 86.75 75 ALA A O 1
ATOM 632 N N . SER A 1 76 ? 37.645 6.932 -16.247 1.00 84.56 76 SER A N 1
ATOM 633 C CA . SER A 1 76 ? 36.745 8.087 -16.148 1.00 84.56 76 SER A CA 1
ATOM 634 C C . SER A 1 76 ? 35.392 7.692 -15.547 1.00 84.56 76 SER A C 1
ATOM 636 O O . SER A 1 76 ? 34.967 8.300 -14.566 1.00 84.56 76 SER A O 1
ATOM 638 N N . PHE A 1 77 ? 34.781 6.588 -15.995 1.00 88.00 77 PHE A N 1
ATOM 639 C CA . PHE A 1 77 ? 33.536 6.065 -15.409 1.00 88.00 77 PHE A CA 1
ATOM 640 C C . PHE A 1 77 ? 33.680 5.814 -13.907 1.00 88.00 77 PHE A C 1
ATOM 642 O O . PHE A 1 77 ? 32.830 6.221 -13.116 1.00 88.00 77 PHE A O 1
ATOM 649 N N . ALA A 1 78 ? 34.790 5.195 -13.495 1.00 91.38 78 ALA A N 1
ATOM 650 C CA . ALA A 1 78 ? 35.072 4.959 -12.084 1.00 91.38 78 ALA A CA 1
ATOM 651 C C . ALA A 1 78 ? 35.217 6.274 -11.298 1.00 91.38 78 ALA A C 1
ATOM 653 O O . ALA A 1 78 ? 34.712 6.385 -10.181 1.00 91.38 78 ALA A O 1
ATOM 654 N N . LYS A 1 79 ? 35.870 7.291 -11.875 1.00 91.50 79 LYS A N 1
ATOM 655 C CA . LYS A 1 79 ? 36.020 8.618 -11.262 1.00 91.50 79 LYS A CA 1
ATOM 656 C C . LYS A 1 79 ? 34.673 9.331 -11.112 1.00 91.50 79 LYS A C 1
ATOM 658 O O . LYS A 1 79 ? 34.402 9.865 -10.035 1.00 91.50 79 LYS A O 1
ATOM 663 N N . VAL A 1 80 ? 33.837 9.314 -12.151 1.00 88.94 80 VAL A N 1
ATOM 664 C CA . VAL A 1 80 ? 32.488 9.901 -12.139 1.00 88.94 80 VAL A CA 1
ATOM 665 C C . VAL A 1 80 ? 31.630 9.226 -11.071 1.00 88.94 80 VAL A C 1
ATOM 667 O O . VAL A 1 80 ? 31.086 9.914 -10.206 1.00 88.94 80 VAL A O 1
ATOM 670 N N . LEU A 1 81 ? 31.578 7.889 -11.051 1.00 90.94 81 LEU A N 1
ATOM 671 C CA . LEU A 1 81 ? 30.796 7.152 -10.056 1.00 90.94 81 LEU A CA 1
ATOM 672 C C . LEU A 1 81 ? 31.323 7.328 -8.627 1.00 90.94 81 LEU A C 1
ATOM 674 O O . LEU A 1 81 ? 30.524 7.427 -7.701 1.00 90.94 81 LEU A O 1
ATOM 678 N N . LYS A 1 82 ? 32.640 7.461 -8.427 1.00 91.44 82 LYS A N 1
ATOM 679 C CA . LYS A 1 82 ? 33.214 7.790 -7.111 1.00 91.44 82 LYS A CA 1
ATOM 680 C C . LYS A 1 82 ? 32.812 9.192 -6.638 1.00 91.44 82 LYS A C 1
ATOM 682 O O . LYS A 1 82 ? 32.536 9.396 -5.459 1.00 91.44 82 LYS A O 1
ATOM 687 N N . GLY A 1 83 ? 32.767 10.172 -7.542 1.00 89.94 83 GLY A N 1
ATOM 688 C CA . GLY A 1 83 ? 32.259 11.512 -7.230 1.00 89.94 83 GLY A CA 1
ATOM 689 C C . GLY A 1 83 ? 30.763 11.506 -6.896 1.00 89.94 83 GLY A C 1
ATOM 690 O O . GLY A 1 83 ? 30.329 12.165 -5.946 1.00 89.94 83 GLY A O 1
ATOM 691 N N . LEU A 1 84 ? 29.987 10.721 -7.646 1.00 88.44 84 LEU A N 1
ATOM 692 C CA . LEU A 1 84 ? 28.559 10.513 -7.419 1.00 88.44 84 LEU A CA 1
ATOM 693 C C . LEU A 1 84 ? 28.287 9.847 -6.065 1.00 88.44 84 LEU A C 1
ATOM 695 O O . LEU A 1 84 ? 27.422 10.307 -5.326 1.00 88.44 84 LEU A O 1
ATOM 699 N N . GLU A 1 85 ? 29.046 8.812 -5.710 1.00 90.38 85 GLU A N 1
ATOM 700 C CA . GLU A 1 85 ? 28.979 8.154 -4.402 1.00 90.38 85 GLU A CA 1
ATOM 701 C C . GLU A 1 85 ? 29.234 9.163 -3.281 1.00 90.38 85 GLU A C 1
ATOM 703 O O . GLU A 1 85 ? 28.344 9.405 -2.470 1.00 90.38 85 GLU A O 1
ATOM 708 N N . LYS A 1 86 ? 30.381 9.852 -3.301 1.00 90.44 86 LYS A N 1
ATOM 709 C CA . LYS A 1 86 ? 30.747 10.821 -2.259 1.00 90.44 86 LYS A CA 1
ATOM 710 C C . LYS A 1 86 ? 29.694 11.918 -2.073 1.00 90.44 86 LYS A C 1
ATOM 712 O O . LYS A 1 86 ? 29.397 12.305 -0.942 1.00 90.44 86 LYS A O 1
ATOM 717 N N . SER A 1 87 ? 29.157 12.449 -3.172 1.00 88.75 87 SER A N 1
ATOM 718 C CA . SER A 1 87 ? 28.125 13.496 -3.132 1.00 88.75 87 SER A CA 1
ATOM 719 C C . SER A 1 87 ? 26.786 12.968 -2.615 1.00 88.75 87 SER A C 1
ATOM 721 O O . SER A 1 87 ? 26.200 13.596 -1.734 1.00 88.75 87 SER A O 1
ATOM 723 N N . THR A 1 88 ? 26.358 11.790 -3.076 1.00 88.25 88 THR A N 1
ATOM 724 C CA . THR A 1 88 ? 25.133 11.120 -2.610 1.00 88.25 88 THR A CA 1
ATOM 725 C C . THR A 1 88 ? 25.216 10.809 -1.117 1.00 88.25 88 THR A C 1
ATOM 727 O O . THR A 1 88 ? 24.311 11.164 -0.367 1.00 88.25 88 THR A O 1
ATOM 730 N N . THR A 1 89 ? 26.320 10.205 -0.669 1.00 90.75 89 THR A N 1
ATOM 731 C CA . THR A 1 89 ? 26.557 9.834 0.731 1.00 90.75 89 THR A CA 1
ATOM 732 C C . THR A 1 89 ? 26.557 11.056 1.643 1.00 90.75 89 THR A C 1
ATOM 734 O O . THR A 1 89 ? 25.846 11.083 2.649 1.00 90.75 89 THR A O 1
ATOM 737 N N . LYS A 1 90 ? 27.295 12.109 1.269 1.00 90.38 90 LYS A N 1
ATOM 738 C CA . LYS A 1 90 ? 27.357 13.358 2.039 1.00 90.38 90 LYS A CA 1
ATOM 739 C C . LYS A 1 90 ? 25.982 14.009 2.185 1.00 90.38 90 LYS A C 1
ATOM 741 O O . LYS A 1 90 ? 25.606 14.406 3.286 1.00 90.38 90 LYS A O 1
ATOM 746 N N . GLU A 1 91 ? 25.255 14.143 1.080 1.00 88.44 91 GLU A N 1
ATOM 747 C CA . GLU A 1 91 ? 23.965 14.830 1.073 1.00 88.44 91 GLU A CA 1
ATOM 748 C C . GLU A 1 91 ? 22.895 14.037 1.829 1.00 88.44 91 GLU A C 1
ATOM 750 O O . GLU A 1 91 ? 22.104 14.614 2.578 1.00 88.44 91 GLU A O 1
ATOM 755 N N . PHE A 1 92 ? 22.917 12.710 1.693 1.00 90.62 92 PHE A N 1
ATOM 756 C CA . PHE A 1 92 ? 22.037 11.817 2.431 1.00 90.62 92 PHE A CA 1
ATOM 757 C C . PHE A 1 92 ? 22.238 11.944 3.945 1.00 90.62 92 PHE A C 1
ATOM 759 O O . PHE A 1 92 ? 21.269 12.217 4.653 1.00 90.62 92 PHE A O 1
ATOM 766 N N . PHE A 1 93 ? 23.477 11.818 4.443 1.00 91.75 93 PHE A N 1
ATOM 767 C CA . PHE A 1 93 ? 23.741 11.908 5.883 1.00 91.75 93 PHE A CA 1
ATOM 768 C C . PHE A 1 93 ? 23.373 13.275 6.457 1.00 91.75 93 PHE A C 1
ATOM 770 O O . PHE A 1 93 ? 22.701 13.350 7.481 1.00 91.75 93 PHE A O 1
ATOM 777 N N . LYS A 1 94 ? 23.718 14.360 5.754 1.00 91.31 94 LYS A N 1
ATOM 778 C CA . LYS A 1 94 ? 23.342 15.720 6.159 1.00 91.31 94 LYS A CA 1
ATOM 779 C C . LYS A 1 94 ? 21.828 15.857 6.364 1.00 91.31 94 LYS A C 1
ATOM 781 O O . LYS A 1 94 ? 21.383 16.393 7.377 1.00 91.31 94 LYS A O 1
ATOM 786 N N . LYS A 1 95 ? 21.034 15.383 5.399 1.00 91.38 95 LYS A N 1
ATOM 787 C CA . LYS A 1 95 ? 19.568 15.491 5.431 1.00 91.38 95 LYS A CA 1
ATOM 788 C C . LYS A 1 95 ? 18.947 14.557 6.459 1.00 91.38 95 LYS A C 1
ATOM 790 O O . LYS A 1 95 ? 18.079 14.984 7.217 1.00 91.38 95 LYS A O 1
ATOM 795 N N . VAL A 1 96 ? 19.382 13.298 6.501 1.00 93.38 96 VAL A N 1
ATOM 796 C CA . VAL A 1 96 ? 18.769 12.308 7.386 1.00 93.38 96 VAL A CA 1
ATOM 797 C C . VAL A 1 96 ? 19.084 12.594 8.848 1.00 93.38 96 VAL A C 1
ATOM 799 O O . VAL A 1 96 ? 18.159 12.571 9.647 1.00 93.38 96 VAL A O 1
ATOM 802 N N . SER A 1 97 ? 20.314 12.986 9.198 1.00 93.56 97 SER A N 1
ATOM 803 C CA . SER A 1 97 ? 20.662 13.345 10.579 1.00 93.56 97 SER A CA 1
ATOM 804 C C . SER A 1 97 ? 19.882 14.569 11.056 1.00 93.56 97 SER A C 1
ATOM 806 O O . SER A 1 97 ? 19.413 14.598 12.194 1.00 93.56 97 SER A O 1
ATOM 808 N N . LYS A 1 98 ? 19.640 15.547 10.171 1.00 94.62 98 LYS A N 1
ATOM 809 C CA . LYS A 1 98 ? 18.760 16.677 10.490 1.00 94.62 98 LYS A CA 1
ATOM 810 C C . LYS A 1 98 ? 17.304 16.234 10.673 1.00 94.62 98 LYS A C 1
ATOM 812 O O . LYS A 1 98 ? 16.676 16.594 11.665 1.00 94.62 98 LYS A O 1
ATOM 817 N N . GLY A 1 99 ? 16.791 15.399 9.770 1.00 95.19 99 GLY A N 1
ATOM 818 C CA . GLY A 1 99 ? 15.444 14.836 9.869 1.00 95.19 99 GLY A CA 1
ATOM 819 C C . GLY A 1 99 ? 15.232 13.993 11.128 1.00 95.19 99 GLY A C 1
ATOM 820 O O . GLY A 1 99 ? 14.177 14.085 11.751 1.00 95.19 99 GLY A O 1
ATOM 821 N N . MET A 1 100 ? 16.240 13.221 11.539 1.00 94.56 100 MET A N 1
ATOM 822 C CA . MET A 1 100 ? 16.262 12.467 12.792 1.00 94.56 100 MET A CA 1
ATOM 823 C C . MET A 1 100 ? 16.175 13.397 13.999 1.00 94.56 100 MET A C 1
ATOM 825 O O . MET A 1 100 ? 15.301 13.195 14.838 1.00 94.56 100 MET A O 1
ATOM 829 N N . GLN A 1 101 ? 17.014 14.438 14.052 1.00 94.69 101 GLN A N 1
ATOM 830 C CA . GLN A 1 101 ? 16.987 15.433 15.126 1.00 94.69 101 GLN A CA 1
ATOM 831 C C . GLN A 1 101 ? 15.614 16.102 15.240 1.00 94.69 101 GLN A C 1
ATOM 833 O O . GLN A 1 101 ? 15.057 16.221 16.332 1.00 94.69 101 GLN A O 1
ATOM 838 N N . ASP A 1 102 ? 15.043 16.518 14.111 1.00 95.44 102 ASP A N 1
ATOM 839 C CA . ASP A 1 102 ? 13.746 17.187 14.090 1.00 95.44 102 ASP A CA 1
ATOM 840 C C . ASP A 1 102 ? 12.614 16.218 14.477 1.00 95.44 102 ASP A C 1
ATOM 842 O O . ASP A 1 102 ? 11.653 16.617 15.141 1.00 95.44 102 ASP A O 1
ATOM 846 N N . ASN A 1 103 ? 12.705 14.939 14.085 1.00 95.25 103 ASN A N 1
ATOM 847 C CA . ASN A 1 103 ? 11.738 13.907 14.465 1.00 95.25 103 ASN A CA 1
ATOM 848 C C . ASN A 1 103 ? 11.805 13.596 15.963 1.00 95.25 103 ASN A C 1
ATOM 850 O O . ASN A 1 103 ? 10.768 13.595 16.621 1.00 95.25 103 ASN A O 1
ATOM 854 N N . TYR A 1 104 ? 13.016 13.431 16.499 1.00 91.25 104 TYR A N 1
ATOM 855 C CA . TYR A 1 104 ? 13.278 13.256 17.925 1.00 91.25 104 TYR A CA 1
ATOM 856 C C . TYR A 1 104 ? 12.700 14.425 18.730 1.00 91.25 104 TYR A C 1
ATOM 858 O O . TYR A 1 104 ? 11.870 14.220 19.612 1.00 91.25 104 TYR A O 1
ATOM 866 N N . LYS A 1 105 ? 13.048 15.668 18.362 1.00 92.31 105 LYS A N 1
ATOM 867 C CA . LYS A 1 105 ? 12.549 16.879 19.032 1.00 92.31 105 LYS A CA 1
ATOM 868 C C . LYS A 1 105 ? 11.023 16.969 19.000 1.00 92.31 105 LYS A C 1
ATOM 870 O O . LYS A 1 105 ? 10.417 17.358 19.992 1.00 92.31 105 LYS A O 1
ATOM 875 N N . SER A 1 106 ? 10.407 16.610 17.870 1.00 93.75 106 SER A N 1
ATOM 876 C CA . SER A 1 106 ? 8.943 16.587 17.755 1.00 93.75 106 SER A CA 1
ATOM 877 C C . SER A 1 106 ? 8.336 15.590 18.741 1.00 93.75 106 SER A C 1
ATOM 879 O O . SER A 1 106 ? 7.406 15.935 19.452 1.00 93.75 106 SER A O 1
ATOM 881 N N . ILE A 1 107 ? 8.882 14.374 18.816 1.00 91.25 107 ILE A N 1
ATOM 882 C CA . ILE A 1 107 ? 8.378 13.321 19.705 1.00 91.25 107 ILE A CA 1
ATOM 883 C C . ILE A 1 107 ? 8.511 13.714 21.176 1.00 91.25 107 ILE A C 1
ATOM 885 O O . ILE A 1 107 ? 7.546 13.568 21.921 1.00 91.25 107 ILE A O 1
ATOM 889 N N . VAL A 1 108 ? 9.668 14.243 21.584 1.00 82.00 108 VAL A N 1
ATOM 890 C CA . VAL A 1 108 ? 9.883 14.731 22.957 1.00 82.00 108 VAL A CA 1
ATOM 891 C C . VAL A 1 108 ? 8.873 15.826 23.308 1.00 82.00 108 VAL A C 1
ATOM 893 O O . VAL A 1 108 ? 8.234 15.761 24.356 1.00 82.00 108 VAL A O 1
ATOM 896 N N . GLY A 1 109 ? 8.664 16.785 22.398 1.00 86.50 109 GLY A N 1
ATOM 897 C CA . GLY A 1 109 ? 7.684 17.856 22.582 1.00 86.50 109 GLY A CA 1
ATOM 898 C C . GLY A 1 109 ? 6.244 17.349 22.709 1.00 86.50 109 GLY A C 1
ATOM 899 O O . GLY A 1 109 ? 5.518 17.805 23.587 1.00 86.50 109 GLY A O 1
ATOM 900 N N . GLU A 1 110 ? 5.837 16.379 21.887 1.00 89.81 110 GLU A N 1
ATOM 901 C CA . GLU A 1 110 ? 4.492 15.780 21.950 1.00 89.81 110 GLU A CA 1
ATOM 902 C C . GLU A 1 110 ? 4.278 14.924 23.210 1.00 89.81 110 GLU A C 1
ATOM 904 O O . GLU A 1 110 ? 3.156 14.823 23.705 1.00 89.81 110 GLU A O 1
ATOM 909 N N . LEU A 1 111 ? 5.343 14.326 23.755 1.00 81.69 111 LEU A N 1
ATOM 910 C CA . LEU A 1 111 ? 5.303 13.615 25.037 1.00 81.69 111 LEU A CA 1
ATOM 911 C C . LEU A 1 111 ? 5.313 14.566 26.244 1.00 81.69 111 LEU A C 1
ATOM 913 O O . LEU A 1 111 ? 4.995 14.134 27.351 1.00 81.69 111 LEU A O 1
ATOM 917 N N . GLY A 1 112 ? 5.641 15.846 26.040 1.00 81.06 112 GLY A N 1
ATOM 918 C CA . GLY A 1 112 ? 5.624 16.874 27.081 1.00 81.06 112 GLY A CA 1
ATOM 919 C C . GLY A 1 112 ? 6.675 16.670 28.174 1.00 81.06 112 GLY A C 1
ATOM 920 O O . GLY A 1 112 ? 6.457 17.105 29.303 1.00 81.06 112 GLY A O 1
ATOM 921 N N . ILE A 1 113 ? 7.782 15.987 27.864 1.00 75.06 113 ILE A N 1
ATOM 922 C CA . ILE A 1 113 ? 8.872 15.728 28.814 1.00 75.06 113 ILE A CA 1
ATOM 923 C C . ILE A 1 113 ? 9.989 16.744 28.590 1.00 75.06 113 ILE A C 1
ATOM 925 O O . ILE A 1 113 ? 10.445 16.938 27.463 1.00 75.06 113 ILE A O 1
ATOM 929 N N . ASP A 1 114 ? 10.437 17.374 29.673 1.00 73.62 114 ASP A N 1
ATOM 930 C CA . ASP A 1 114 ? 11.592 18.264 29.651 1.00 73.62 114 ASP A CA 1
ATOM 931 C C . ASP A 1 114 ? 12.887 17.435 29.637 1.00 73.62 114 ASP A C 1
ATOM 933 O O . ASP A 1 114 ? 13.205 16.733 30.600 1.00 73.62 114 ASP A O 1
ATOM 937 N N . LEU A 1 115 ? 13.594 17.453 28.505 1.00 72.44 115 LEU A N 1
ATOM 938 C CA . LEU A 1 115 ? 14.823 16.696 28.267 1.00 72.44 115 LEU A CA 1
ATOM 939 C C . LEU A 1 115 ? 15.868 17.580 27.587 1.00 72.44 115 LEU A C 1
ATOM 941 O O . LEU A 1 115 ? 15.565 18.352 26.673 1.00 72.44 115 LEU A O 1
ATOM 945 N N . ASN A 1 116 ? 17.134 17.373 27.956 1.00 74.69 116 ASN A N 1
ATOM 946 C CA . ASN A 1 116 ? 18.259 17.931 27.215 1.00 74.69 116 ASN A CA 1
ATOM 947 C C . ASN A 1 116 ? 18.348 17.261 25.839 1.00 74.69 116 ASN A C 1
ATOM 949 O O . ASN A 1 116 ? 18.756 16.107 25.718 1.00 74.69 116 ASN A O 1
ATOM 953 N N . LEU A 1 117 ? 17.959 17.998 24.798 1.00 76.88 117 LEU A N 1
ATOM 954 C CA . LEU A 1 117 ? 17.927 17.484 23.431 1.00 76.88 117 LEU A CA 1
ATOM 955 C C . LEU A 1 117 ? 19.347 17.174 22.915 1.00 76.88 117 LEU A C 1
ATOM 957 O O . LEU A 1 117 ? 20.221 18.046 22.991 1.00 76.88 117 LEU A O 1
ATOM 961 N N . PRO A 1 118 ? 19.580 15.995 22.307 1.00 77.88 118 PRO A N 1
ATOM 962 C CA . PRO A 1 118 ? 20.855 15.684 21.678 1.00 77.88 118 PRO A CA 1
ATOM 963 C C . PRO A 1 118 ? 21.205 16.668 20.553 1.00 77.88 118 PRO A C 1
ATOM 965 O O . PRO A 1 118 ? 20.354 17.136 19.783 1.00 77.88 118 PRO A O 1
ATOM 968 N N . ASN A 1 119 ? 22.496 16.973 20.431 1.00 81.75 119 ASN A N 1
ATOM 969 C CA . ASN A 1 119 ? 23.009 17.786 19.331 1.00 81.75 119 ASN A CA 1
ATOM 970 C C . ASN A 1 119 ? 23.010 16.995 18.004 1.00 81.75 119 ASN A C 1
ATOM 972 O O . ASN A 1 119 ? 22.772 15.790 17.973 1.00 81.75 119 ASN A O 1
ATOM 976 N N . LEU A 1 120 ? 23.291 17.669 16.884 1.00 86.31 120 LEU A N 1
ATOM 977 C CA . LEU A 1 120 ? 23.261 17.031 15.561 1.00 86.31 120 LEU A CA 1
ATOM 978 C C . LEU A 1 120 ? 24.269 15.875 15.430 1.00 86.31 120 LEU A C 1
ATOM 980 O O . LEU A 1 120 ? 23.971 14.888 14.763 1.00 86.31 120 LEU A O 1
ATOM 984 N N . ARG A 1 121 ? 25.425 15.972 16.099 1.00 80.75 121 ARG A N 1
ATOM 985 C CA . ARG A 1 121 ? 26.493 14.966 16.038 1.00 80.75 121 ARG A CA 1
ATOM 986 C C . ARG A 1 121 ? 26.027 13.604 16.551 1.00 80.75 121 ARG A C 1
ATOM 988 O O . ARG A 1 121 ? 26.376 12.595 15.952 1.00 80.75 121 ARG A O 1
ATOM 995 N N . PHE A 1 122 ? 25.187 13.578 17.585 1.00 81.94 122 PHE A N 1
ATOM 996 C CA . PHE A 1 122 ? 24.561 12.340 18.054 1.00 81.94 122 PHE A CA 1
ATOM 997 C C . PHE A 1 122 ? 23.810 11.616 16.921 1.00 81.94 122 PHE A C 1
ATOM 999 O O . PHE A 1 122 ? 23.999 10.424 16.702 1.00 81.94 122 PHE A O 1
ATOM 1006 N N . PHE A 1 123 ? 23.017 12.345 16.131 1.00 87.75 123 PHE A N 1
ATOM 1007 C CA . PHE A 1 123 ? 22.261 11.769 15.013 1.00 87.75 123 PHE A CA 1
ATOM 1008 C C . PHE A 1 123 ? 23.134 11.430 13.796 1.00 87.75 123 PHE A C 1
ATOM 1010 O O . PHE A 1 123 ? 22.767 10.577 12.990 1.00 87.75 123 PHE A O 1
ATOM 1017 N N . GLU A 1 124 ? 24.285 12.083 13.631 1.00 86.75 124 GLU A N 1
ATOM 1018 C CA . GLU A 1 124 ? 25.292 11.694 12.635 1.00 86.75 124 GLU A CA 1
ATOM 1019 C C . GLU A 1 124 ? 25.994 10.386 13.004 1.00 86.75 124 GLU A C 1
ATOM 1021 O O . GLU A 1 124 ? 26.339 9.608 12.115 1.00 86.75 124 GLU A O 1
ATOM 1026 N N . GLU A 1 125 ? 26.224 10.147 14.294 1.00 84.00 125 GLU A N 1
ATOM 1027 C CA . GLU A 1 125 ? 26.794 8.901 14.810 1.00 84.00 125 GLU A CA 1
ATOM 1028 C C . GLU A 1 125 ? 25.760 7.768 14.733 1.00 84.00 125 GLU A C 1
ATOM 1030 O O . GLU A 1 125 ? 26.053 6.736 14.131 1.00 84.00 125 GLU A O 1
ATOM 1035 N N . LEU A 1 126 ? 24.520 8.009 15.176 1.00 83.81 126 LEU A N 1
ATOM 1036 C CA . LEU A 1 126 ? 23.417 7.043 15.090 1.00 83.81 126 LEU A CA 1
ATOM 1037 C C . LEU A 1 126 ? 23.119 6.615 13.641 1.00 83.81 126 LEU A C 1
ATOM 1039 O O . LEU A 1 126 ? 22.871 5.445 13.367 1.00 83.81 126 LEU A O 1
ATOM 1043 N N . ALA A 1 127 ? 23.189 7.536 12.673 1.00 87.06 127 ALA A N 1
ATOM 1044 C CA . ALA A 1 127 ? 22.983 7.196 11.263 1.00 87.06 127 ALA A CA 1
ATOM 1045 C C . ALA A 1 127 ? 24.096 6.300 10.678 1.00 87.06 127 ALA A C 1
ATOM 1047 O O . ALA A 1 127 ? 23.887 5.632 9.664 1.00 87.06 127 ALA A O 1
ATOM 1048 N N . LYS A 1 128 ? 25.290 6.274 11.282 1.00 83.19 128 LYS A N 1
ATOM 1049 C CA . LYS A 1 128 ? 26.415 5.442 10.820 1.00 83.19 128 LYS A CA 1
ATOM 1050 C C . LYS A 1 128 ? 26.365 4.019 11.365 1.00 83.19 128 LYS A C 1
ATOM 1052 O O . LYS A 1 128 ? 27.147 3.186 10.905 1.00 83.19 128 LYS A O 1
ATOM 1057 N N . GLU A 1 129 ? 25.479 3.734 12.314 1.00 82.94 129 GLU A N 1
ATOM 1058 C CA . GLU A 1 129 ? 25.356 2.400 12.884 1.00 82.94 129 GLU A CA 1
ATOM 1059 C C . GLU A 1 129 ? 24.945 1.378 11.809 1.00 82.94 129 GLU A C 1
ATOM 1061 O O . GLU A 1 129 ? 23.975 1.588 11.068 1.00 82.94 129 GLU A O 1
ATOM 1066 N N . PRO A 1 130 ? 25.679 0.257 11.682 1.00 86.00 130 PRO A N 1
ATOM 1067 C CA . PRO A 1 130 ? 25.292 -0.806 10.772 1.00 86.00 130 PRO A CA 1
ATOM 1068 C C . PRO A 1 130 ? 23.977 -1.442 11.216 1.00 86.00 130 PRO A C 1
ATOM 1070 O O . PRO A 1 130 ? 23.834 -1.888 12.351 1.00 86.00 130 PRO A O 1
ATOM 1073 N N . TRP A 1 131 ? 23.048 -1.602 10.280 1.00 84.06 131 TRP A N 1
ATOM 1074 C CA . TRP A 1 131 ? 21.842 -2.399 10.489 1.00 84.06 131 TRP A CA 1
ATOM 1075 C C . TRP A 1 131 ? 21.769 -3.479 9.414 1.00 84.06 131 TRP A C 1
ATOM 1077 O O . TRP A 1 131 ? 22.346 -3.326 8.342 1.00 84.06 131 TRP A O 1
ATOM 1087 N N . ARG A 1 132 ? 21.136 -4.627 9.690 1.00 83.44 132 ARG A N 1
ATOM 1088 C CA . ARG A 1 132 ? 21.105 -5.796 8.772 1.00 83.44 132 ARG A CA 1
ATOM 1089 C C . ARG A 1 132 ? 22.478 -6.117 8.136 1.00 83.44 132 ARG A C 1
ATOM 1091 O O . ARG A 1 132 ? 22.563 -6.397 6.943 1.00 83.44 132 ARG A O 1
ATOM 1098 N N . GLY A 1 133 ? 23.540 -6.030 8.939 1.00 81.81 133 GLY A N 1
ATOM 1099 C CA . GLY A 1 133 ? 24.916 -6.374 8.567 1.00 81.81 133 GLY A CA 1
ATOM 1100 C C . GLY A 1 133 ? 25.769 -5.248 7.969 1.00 81.81 133 GLY A C 1
ATOM 1101 O O . GLY A 1 133 ? 26.989 -5.381 7.969 1.00 81.81 133 GLY A O 1
ATOM 1102 N N . GLU A 1 134 ? 25.189 -4.141 7.487 1.00 85.94 134 GLU A N 1
ATOM 1103 C CA . GLU A 1 134 ? 25.942 -3.091 6.776 1.00 85.94 134 GLU A CA 1
ATOM 1104 C C . GLU A 1 134 ? 25.357 -1.689 6.949 1.00 85.94 134 GLU A C 1
ATOM 1106 O O . GLU A 1 134 ? 24.139 -1.523 6.997 1.00 85.94 134 GLU A O 1
ATOM 1111 N N . ASP A 1 135 ? 26.233 -0.682 6.946 1.00 88.75 135 ASP A N 1
ATOM 1112 C CA . ASP A 1 135 ? 25.867 0.734 6.894 1.00 88.75 135 ASP A CA 1
ATOM 1113 C C . ASP A 1 135 ? 25.470 1.201 5.476 1.00 88.75 135 ASP A C 1
ATOM 1115 O O . ASP A 1 135 ? 25.725 0.534 4.465 1.00 88.75 135 ASP A O 1
ATOM 1119 N N . PHE A 1 136 ? 24.854 2.384 5.401 1.00 90.38 136 PHE A N 1
ATOM 1120 C CA . PHE A 1 136 ? 24.419 2.999 4.147 1.00 90.38 136 PHE A CA 1
ATOM 1121 C C . PHE A 1 136 ? 25.553 3.177 3.126 1.00 90.38 136 PHE A C 1
ATOM 1123 O O . PHE A 1 136 ? 25.357 2.886 1.943 1.00 90.38 136 PHE A O 1
ATOM 1130 N N . SER A 1 137 ? 26.735 3.620 3.568 1.00 90.94 137 SER A N 1
ATOM 1131 C CA . SER A 1 137 ? 27.878 3.924 2.693 1.00 90.94 137 SER A CA 1
ATOM 1132 C C . SER A 1 137 ? 28.356 2.669 1.960 1.00 90.94 137 SER A C 1
ATOM 1134 O O . SER A 1 137 ? 28.600 2.694 0.755 1.00 90.94 137 SER A O 1
ATOM 1136 N N . LYS A 1 138 ? 28.422 1.530 2.657 1.00 91.69 138 LYS A N 1
ATOM 1137 C CA . LYS A 1 138 ? 28.778 0.240 2.043 1.00 91.69 138 LYS A CA 1
ATOM 1138 C C . LYS A 1 138 ? 27.723 -0.242 1.050 1.00 91.69 138 LYS A C 1
ATOM 1140 O O . LYS A 1 138 ? 28.065 -0.727 -0.032 1.00 91.69 138 LYS A O 1
ATOM 1145 N N . ARG A 1 139 ? 26.437 -0.077 1.375 1.00 93.25 139 ARG A N 1
ATOM 1146 C CA . ARG A 1 139 ? 25.326 -0.488 0.499 1.00 93.25 139 ARG A CA 1
ATOM 1147 C C . ARG A 1 139 ? 25.250 0.351 -0.773 1.00 93.25 139 ARG A C 1
ATOM 1149 O O . ARG A 1 139 ? 25.046 -0.207 -1.854 1.00 93.25 139 ARG A O 1
ATOM 1156 N N . ILE A 1 140 ? 25.427 1.671 -0.670 1.00 91.62 140 ILE A N 1
ATOM 1157 C CA . ILE A 1 140 ? 25.452 2.545 -1.848 1.00 91.62 140 ILE A CA 1
ATOM 1158 C C . ILE A 1 140 ? 26.683 2.248 -2.702 1.00 91.62 140 ILE A C 1
ATOM 1160 O O . ILE A 1 140 ? 26.548 2.108 -3.916 1.00 91.62 140 ILE A O 1
ATOM 1164 N N . TRP A 1 141 ? 27.843 2.031 -2.078 1.00 91.94 141 TRP A N 1
ATOM 1165 C CA . TRP A 1 141 ? 29.067 1.655 -2.778 1.00 91.94 141 TRP A CA 1
ATOM 1166 C C . TRP A 1 141 ? 28.897 0.356 -3.571 1.00 91.94 141 TRP A C 1
ATOM 1168 O O . TRP A 1 141 ? 29.177 0.328 -4.764 1.00 91.94 141 TRP A O 1
ATOM 1178 N N . ARG A 1 142 ? 28.300 -0.687 -2.980 1.00 92.62 142 ARG A N 1
ATOM 1179 C CA . ARG A 1 142 ? 27.988 -1.940 -3.690 1.00 92.62 142 ARG A CA 1
ATOM 1180 C C . ARG A 1 142 ? 27.091 -1.736 -4.910 1.00 92.62 142 ARG A C 1
ATOM 1182 O O . ARG A 1 142 ? 27.278 -2.396 -5.932 1.00 92.62 142 ARG A O 1
ATOM 1189 N N . ASN A 1 143 ? 26.088 -0.866 -4.802 1.00 91.50 143 ASN A N 1
ATOM 1190 C CA . ASN A 1 143 ? 25.221 -0.543 -5.935 1.00 91.50 143 ASN A CA 1
ATOM 1191 C C . ASN A 1 143 ? 26.005 0.173 -7.044 1.00 91.50 143 ASN A C 1
ATOM 1193 O O . ASN A 1 143 ? 25.819 -0.149 -8.218 1.00 91.50 143 ASN A O 1
ATOM 1197 N N . MET A 1 144 ? 26.905 1.088 -6.675 1.00 90.38 144 MET A N 1
ATOM 1198 C CA . MET A 1 144 ? 27.774 1.804 -7.614 1.00 90.38 144 MET A CA 1
ATOM 1199 C C . MET A 1 144 ? 28.803 0.888 -8.275 1.00 90.38 144 MET A C 1
ATOM 1201 O O . MET A 1 144 ? 29.031 1.006 -9.473 1.00 90.38 144 MET A O 1
ATOM 1205 N N . ASP A 1 145 ? 29.371 -0.064 -7.543 1.00 92.56 145 ASP A N 1
ATOM 1206 C CA . ASP A 1 145 ? 30.304 -1.051 -8.086 1.00 92.56 145 ASP A CA 1
ATOM 1207 C C . ASP A 1 145 ? 29.634 -1.951 -9.122 1.00 92.56 145 ASP A C 1
ATOM 1209 O O . ASP A 1 145 ? 30.165 -2.155 -10.216 1.00 92.56 145 ASP A O 1
ATOM 1213 N N . LYS A 1 146 ? 28.422 -2.435 -8.824 1.00 94.81 146 LYS A N 1
ATOM 1214 C CA . LYS A 1 146 ? 27.615 -3.193 -9.792 1.00 94.81 146 LYS A CA 1
ATOM 1215 C C . LYS A 1 146 ? 27.311 -2.363 -11.038 1.00 94.81 146 LYS A C 1
ATOM 1217 O O . LYS A 1 146 ? 27.423 -2.869 -12.153 1.00 94.81 146 LYS A O 1
ATOM 1222 N N . LEU A 1 147 ? 26.959 -1.090 -10.858 1.00 94.00 147 LEU A N 1
ATOM 1223 C CA . LEU A 1 147 ? 26.729 -0.169 -11.968 1.00 94.00 147 LEU A CA 1
ATOM 1224 C C . LEU A 1 147 ? 28.002 0.024 -12.800 1.00 94.00 147 LEU A C 1
ATOM 1226 O O . LEU A 1 147 ? 27.948 -0.099 -14.019 1.00 94.00 147 LEU A O 1
ATOM 1230 N N . LEU A 1 148 ? 29.153 0.242 -12.161 1.00 93.56 148 LEU A N 1
ATOM 1231 C CA . LEU A 1 148 ? 30.439 0.402 -12.835 1.00 93.56 148 LEU A CA 1
ATOM 1232 C C . LEU A 1 148 ? 30.791 -0.829 -13.673 1.00 93.56 148 LEU A C 1
ATOM 1234 O O . LEU A 1 148 ? 31.196 -0.683 -14.823 1.00 93.56 148 LEU A O 1
ATOM 1238 N N . VAL A 1 149 ? 30.626 -2.033 -13.121 1.00 94.44 149 VAL A N 1
ATOM 1239 C CA . VAL A 1 149 ? 30.852 -3.288 -13.855 1.00 94.44 149 VAL A CA 1
ATOM 1240 C C . VAL A 1 149 ? 29.946 -3.361 -15.086 1.00 94.44 149 VAL A C 1
ATOM 1242 O O . VAL A 1 149 ? 30.432 -3.630 -16.184 1.00 94.44 149 VAL A O 1
ATOM 1245 N N . ASN A 1 150 ? 28.659 -3.043 -14.940 1.00 94.88 150 ASN A N 1
ATOM 1246 C CA . ASN A 1 150 ? 27.708 -3.069 -16.052 1.00 94.88 150 ASN A CA 1
ATOM 1247 C C . ASN A 1 150 ? 28.025 -2.027 -17.134 1.00 94.88 150 ASN A C 1
ATOM 1249 O O . ASN A 1 150 ? 27.953 -2.348 -18.321 1.00 94.88 150 ASN A O 1
ATOM 1253 N N . LEU A 1 151 ? 28.422 -0.810 -16.748 1.00 92.50 151 LEU A N 1
ATOM 1254 C CA . LEU A 1 151 ? 28.839 0.236 -17.687 1.00 92.50 151 LEU A CA 1
ATOM 1255 C C . LEU A 1 151 ? 30.077 -0.200 -18.481 1.00 92.50 151 LEU A C 1
ATOM 1257 O O . LEU A 1 151 ? 30.089 -0.099 -19.706 1.00 92.50 151 LEU A O 1
ATOM 1261 N N . LYS A 1 152 ? 31.096 -0.744 -17.799 1.00 90.69 152 LYS A N 1
ATOM 1262 C CA . LYS A 1 152 ? 32.315 -1.257 -18.443 1.00 90.69 152 LYS A CA 1
ATOM 1263 C C . LYS A 1 152 ? 31.995 -2.384 -19.426 1.00 90.69 152 LYS A C 1
ATOM 1265 O O . LYS A 1 152 ? 32.458 -2.351 -20.562 1.00 90.69 152 LYS A O 1
ATOM 1270 N N . ASN A 1 153 ? 31.179 -3.354 -19.015 1.00 91.19 153 ASN A N 1
ATOM 1271 C CA . ASN A 1 153 ? 30.806 -4.490 -19.861 1.00 91.19 153 ASN A CA 1
ATOM 1272 C C . ASN A 1 153 ? 30.000 -4.055 -21.090 1.00 91.19 153 ASN A C 1
ATOM 1274 O O . ASN A 1 153 ? 30.240 -4.553 -22.187 1.00 91.19 153 ASN A O 1
ATOM 1278 N N . THR A 1 154 ? 29.078 -3.107 -20.918 1.00 89.69 154 THR A N 1
ATOM 1279 C CA . THR A 1 154 ? 28.244 -2.582 -22.009 1.00 89.69 154 THR A CA 1
ATOM 1280 C C . THR A 1 154 ? 29.084 -1.818 -23.019 1.00 89.69 154 THR A C 1
ATOM 1282 O O . THR A 1 154 ? 28.963 -2.057 -24.219 1.00 89.69 154 THR A O 1
ATOM 1285 N N . LEU A 1 155 ? 30.013 -0.989 -22.540 1.00 85.38 155 LEU A N 1
ATOM 1286 C CA . LEU A 1 155 ? 30.978 -0.308 -23.393 1.00 85.38 155 LEU A CA 1
ATOM 1287 C C . LEU A 1 155 ? 31.815 -1.306 -24.205 1.00 85.38 155 LEU A C 1
ATOM 1289 O O . LEU A 1 155 ? 31.872 -1.210 -25.428 1.00 85.38 155 LEU A O 1
ATOM 1293 N N . VAL A 1 156 ? 32.430 -2.294 -23.544 1.00 84.12 156 VAL A N 1
ATOM 1294 C CA . VAL A 1 156 ? 33.250 -3.321 -24.211 1.00 84.12 156 VAL A CA 1
ATOM 1295 C C . VAL A 1 156 ? 32.432 -4.096 -25.239 1.00 84.12 156 VAL A C 1
ATOM 1297 O O . VAL A 1 156 ? 32.838 -4.208 -26.394 1.00 84.12 156 VAL A O 1
ATOM 1300 N N . SER A 1 157 ? 31.263 -4.601 -24.845 1.00 82.81 157 SER A N 1
ATOM 1301 C CA . SER A 1 157 ? 30.416 -5.398 -25.728 1.00 82.81 157 SER A CA 1
ATOM 1302 C C . SER A 1 157 ? 29.880 -4.590 -26.905 1.00 82.81 157 SER A C 1
ATOM 1304 O O . SER A 1 157 ? 29.769 -5.141 -27.997 1.00 82.81 157 SER A O 1
ATOM 1306 N N . GLY A 1 158 ? 29.502 -3.326 -26.710 1.00 81.38 158 GLY A N 1
ATOM 1307 C CA . GLY A 1 158 ? 28.998 -2.492 -27.796 1.00 81.38 158 GLY A CA 1
ATOM 1308 C C . GLY A 1 158 ? 30.094 -2.137 -28.796 1.00 81.38 158 GLY A C 1
ATOM 1309 O O . GLY A 1 158 ? 29.859 -2.235 -29.996 1.00 81.38 158 GLY A O 1
ATOM 1310 N N . MET A 1 159 ? 31.315 -1.861 -28.326 1.00 76.69 159 MET A N 1
ATOM 1311 C CA . MET A 1 159 ? 32.469 -1.656 -29.209 1.00 76.69 159 MET A CA 1
ATOM 1312 C C . MET A 1 159 ? 32.826 -2.910 -30.017 1.00 76.69 159 MET A C 1
ATOM 1314 O O . MET A 1 159 ? 33.072 -2.804 -31.214 1.00 76.69 159 MET A O 1
ATOM 1318 N N . ILE A 1 160 ? 32.832 -4.099 -29.396 1.00 75.12 160 ILE A N 1
ATOM 1319 C CA . ILE A 1 160 ? 33.092 -5.373 -30.100 1.00 75.12 160 ILE A CA 1
ATOM 1320 C C . ILE A 1 160 ? 32.047 -5.615 -31.196 1.00 75.12 160 ILE A C 1
ATOM 1322 O O . ILE A 1 160 ? 32.379 -6.100 -32.272 1.00 75.12 160 ILE A O 1
ATOM 1326 N N . ARG A 1 161 ? 30.787 -5.255 -30.930 1.00 75.50 161 ARG A N 1
ATOM 1327 C CA . ARG A 1 161 ? 29.665 -5.405 -31.868 1.00 75.50 161 ARG A CA 1
ATOM 1328 C C . ARG A 1 161 ? 29.581 -4.288 -32.914 1.00 75.50 161 ARG A C 1
ATOM 1330 O O . ARG A 1 161 ? 28.655 -4.307 -33.714 1.00 75.50 161 ARG A O 1
ATOM 1337 N N . GLY A 1 162 ? 30.501 -3.322 -32.900 1.00 75.25 162 GLY A N 1
ATOM 1338 C CA . GLY A 1 162 ? 30.512 -2.213 -33.854 1.00 75.25 162 GLY A CA 1
ATOM 1339 C C . GLY A 1 162 ? 29.358 -1.220 -33.687 1.00 75.25 162 GLY A C 1
ATOM 1340 O O . GLY A 1 162 ? 28.987 -0.575 -34.663 1.00 75.25 162 GLY A O 1
ATOM 1341 N N . LYS A 1 163 ? 28.784 -1.093 -32.481 1.00 78.31 163 LYS A N 1
ATOM 1342 C CA . LYS A 1 163 ? 27.734 -0.097 -32.209 1.00 78.31 163 LYS A CA 1
ATOM 1343 C C . LYS A 1 163 ? 28.263 1.320 -32.403 1.00 78.31 163 LYS A C 1
ATOM 1345 O O . LYS A 1 163 ? 29.409 1.616 -32.054 1.00 78.31 163 LYS A O 1
ATOM 1350 N N . SER A 1 164 ? 27.399 2.203 -32.892 1.00 80.31 164 SER A N 1
ATOM 1351 C CA . SER A 1 164 ? 27.686 3.634 -32.952 1.00 80.31 164 SER A CA 1
ATOM 1352 C C . SER A 1 164 ? 27.831 4.231 -31.547 1.00 80.31 164 SER A C 1
ATOM 1354 O O . SER A 1 164 ? 27.303 3.714 -30.556 1.00 80.31 164 SER A O 1
ATOM 1356 N N . ILE A 1 165 ? 28.537 5.360 -31.452 1.00 80.25 165 ILE A N 1
ATOM 1357 C CA . ILE A 1 165 ? 28.711 6.088 -30.187 1.00 80.25 165 ILE A CA 1
ATOM 1358 C C . ILE A 1 165 ? 27.361 6.562 -29.635 1.00 80.25 165 ILE A C 1
ATOM 1360 O O . ILE A 1 165 ? 27.146 6.515 -28.426 1.00 80.25 165 ILE A O 1
ATOM 1364 N N . THR A 1 166 ? 26.424 6.943 -30.507 1.00 79.31 166 THR A N 1
ATOM 1365 C CA . THR A 1 166 ? 25.066 7.338 -30.115 1.00 79.31 166 THR A CA 1
ATOM 1366 C C . THR A 1 166 ? 24.293 6.182 -29.482 1.00 79.31 166 THR A C 1
ATOM 1368 O O . THR A 1 166 ? 23.699 6.361 -28.420 1.00 79.31 166 THR A O 1
ATOM 1371 N N . GLU A 1 167 ? 24.334 4.984 -30.073 1.00 82.12 167 GLU A N 1
ATOM 1372 C CA . GLU A 1 167 ? 23.696 3.793 -29.489 1.00 82.12 167 GLU A CA 1
ATOM 1373 C C . GLU A 1 167 ? 24.310 3.436 -28.131 1.00 82.12 167 GLU A C 1
ATOM 1375 O O . GLU A 1 167 ? 23.588 3.166 -27.170 1.00 82.12 167 GLU A O 1
ATOM 1380 N N . LEU A 1 168 ? 25.641 3.493 -28.023 1.00 84.06 168 LEU A N 1
ATOM 1381 C CA . LEU A 1 168 ? 26.350 3.280 -26.761 1.00 84.06 168 LEU A CA 1
ATOM 1382 C C . LEU A 1 168 ? 25.948 4.306 -25.694 1.00 84.06 168 LEU A C 1
ATOM 1384 O O . LEU A 1 168 ? 25.692 3.924 -24.555 1.00 84.06 168 LEU A O 1
ATOM 1388 N N . ALA A 1 169 ? 25.856 5.590 -26.046 1.00 84.50 169 ALA A N 1
ATOM 1389 C CA . ALA A 1 169 ? 25.447 6.641 -25.118 1.00 84.50 169 ALA A CA 1
ATOM 1390 C C . ALA A 1 169 ? 24.031 6.395 -24.568 1.00 84.50 169 ALA A C 1
ATOM 1392 O O . ALA A 1 169 ? 23.820 6.505 -23.361 1.00 84.50 169 ALA A O 1
ATOM 1393 N N . ILE A 1 170 ? 23.087 5.981 -25.423 1.00 87.94 170 ILE A N 1
ATOM 1394 C CA . ILE A 1 170 ? 21.715 5.632 -25.015 1.00 87.94 170 ILE A CA 1
ATOM 1395 C C . ILE A 1 170 ? 21.711 4.434 -24.052 1.00 87.94 170 ILE A C 1
ATOM 1397 O O . ILE A 1 170 ? 21.017 4.447 -23.035 1.00 87.94 170 ILE A O 1
ATOM 1401 N N . GLU A 1 171 ? 22.490 3.387 -24.333 1.00 91.19 171 GLU A N 1
ATOM 1402 C CA . GLU A 1 171 ? 22.561 2.207 -23.460 1.00 91.19 171 GLU A CA 1
ATOM 1403 C C . GLU A 1 171 ? 23.172 2.519 -22.092 1.00 91.19 171 GLU A C 1
ATOM 1405 O O . GLU A 1 171 ? 22.667 2.051 -21.066 1.00 91.19 171 GLU A O 1
ATOM 1410 N N . LEU A 1 172 ? 24.227 3.335 -22.054 1.00 91.62 172 LEU A N 1
ATOM 1411 C CA . LEU A 1 172 ? 24.832 3.760 -20.795 1.00 91.62 172 LEU A CA 1
ATOM 1412 C C . LEU A 1 172 ? 23.903 4.683 -19.997 1.00 91.62 172 LEU A C 1
ATOM 1414 O O . LEU A 1 172 ? 23.821 4.529 -18.778 1.00 91.62 172 LEU A O 1
ATOM 1418 N N . ASP A 1 173 ? 23.165 5.585 -20.650 1.00 91.31 173 ASP A N 1
ATOM 1419 C CA . ASP A 1 173 ? 22.168 6.435 -19.985 1.00 91.31 173 ASP A CA 1
ATOM 1420 C C . ASP A 1 173 ? 21.053 5.595 -19.337 1.00 91.31 173 ASP A C 1
ATOM 1422 O O . ASP A 1 173 ? 20.729 5.762 -18.157 1.00 91.31 173 ASP A O 1
ATOM 1426 N N . ASN A 1 174 ? 20.558 4.578 -20.049 1.00 93.44 174 ASN A N 1
ATOM 1427 C CA . ASN A 1 174 ? 19.583 3.630 -19.509 1.00 93.44 174 ASN A CA 1
ATOM 1428 C C . ASN A 1 174 ? 20.112 2.875 -18.277 1.00 93.44 174 ASN A C 1
ATOM 1430 O O . ASN A 1 174 ? 19.370 2.657 -17.313 1.00 93.44 174 ASN A O 1
ATOM 1434 N N . LEU A 1 175 ? 21.391 2.486 -18.271 1.00 94.06 175 LEU A N 1
ATOM 1435 C CA . LEU A 1 175 ? 22.026 1.867 -17.102 1.00 94.06 175 LEU A CA 1
ATOM 1436 C C . LEU A 1 175 ? 22.168 2.847 -15.937 1.00 94.06 175 LEU A C 1
ATOM 1438 O O . LEU A 1 175 ? 21.908 2.473 -14.791 1.00 94.06 175 LEU A O 1
ATOM 1442 N N . MET A 1 176 ? 22.524 4.102 -16.211 1.00 93.38 176 MET A N 1
ATOM 1443 C CA . MET A 1 176 ? 22.571 5.152 -15.194 1.00 93.38 176 MET A CA 1
ATOM 1444 C C . MET A 1 176 ? 21.193 5.383 -14.565 1.00 93.38 176 MET A C 1
ATOM 1446 O O . MET A 1 176 ? 21.094 5.497 -13.341 1.00 93.38 176 MET A O 1
ATOM 1450 N N . ASN A 1 177 ? 20.120 5.354 -15.360 1.00 92.31 177 ASN A N 1
ATOM 1451 C CA . ASN A 1 177 ? 18.752 5.460 -14.856 1.00 92.31 177 ASN A CA 1
ATOM 1452 C C . ASN A 1 177 ? 18.360 4.257 -13.969 1.00 92.31 177 ASN A C 1
ATOM 1454 O O . ASN A 1 177 ? 17.770 4.421 -12.899 1.00 92.31 177 ASN A O 1
ATOM 1458 N N . GLN A 1 178 ? 18.759 3.035 -14.337 1.00 92.69 178 GLN A N 1
ATOM 1459 C CA . GLN A 1 178 ? 18.585 1.857 -13.470 1.00 92.69 178 GLN A CA 1
ATOM 1460 C C . GLN A 1 178 ? 19.373 1.983 -12.156 1.00 92.69 178 GLN A C 1
ATOM 1462 O O . GLN A 1 178 ? 18.856 1.657 -11.080 1.00 92.69 178 GLN A O 1
ATOM 1467 N N . GLY A 1 179 ? 20.606 2.493 -12.226 1.00 91.94 179 GLY A N 1
ATOM 1468 C CA . GLY A 1 179 ? 21.430 2.821 -11.064 1.00 91.94 179 GLY A CA 1
ATOM 1469 C C . GLY A 1 179 ? 20.727 3.798 -10.122 1.00 91.94 179 GLY A C 1
ATOM 1470 O O . GLY A 1 179 ? 20.625 3.535 -8.920 1.00 91.94 179 GLY A O 1
ATOM 1471 N N . PHE A 1 180 ? 20.146 4.862 -10.683 1.00 91.81 180 PHE A N 1
ATOM 1472 C CA . PHE A 1 180 ? 19.347 5.834 -9.944 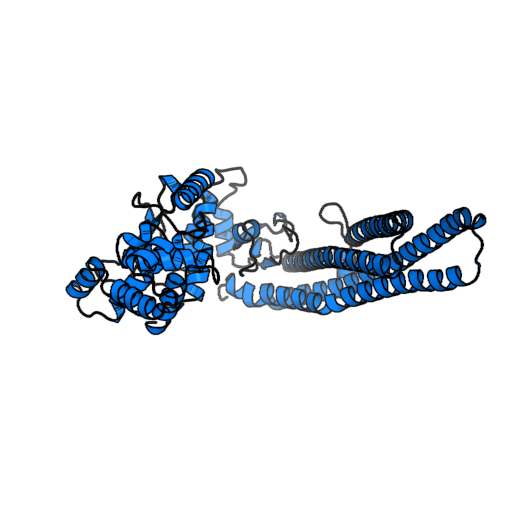1.00 91.81 180 PHE A CA 1
ATOM 1473 C C . PHE A 1 180 ? 18.173 5.167 -9.219 1.00 91.81 180 PHE A C 1
ATOM 1475 O O . PHE A 1 180 ? 18.011 5.367 -8.017 1.00 91.81 180 PHE A O 1
ATOM 1482 N N . HIS A 1 181 ? 17.378 4.330 -9.896 1.00 91.19 181 HIS A N 1
ATOM 1483 C CA . HIS A 1 181 ? 16.238 3.655 -9.266 1.00 91.19 181 HIS A CA 1
ATOM 1484 C C . HIS A 1 181 ? 16.649 2.758 -8.088 1.00 91.19 181 HIS A C 1
ATOM 1486 O O . HIS A 1 181 ? 15.950 2.710 -7.068 1.00 91.19 181 HIS A O 1
ATOM 1492 N N . ASN A 1 182 ? 17.793 2.077 -8.194 1.00 91.31 182 ASN A N 1
ATOM 1493 C CA . ASN A 1 182 ? 18.332 1.254 -7.111 1.00 91.31 182 ASN A CA 1
ATOM 1494 C C . ASN A 1 182 ? 18.805 2.101 -5.924 1.00 91.31 182 ASN A C 1
ATOM 1496 O O . ASN A 1 182 ? 18.462 1.791 -4.780 1.00 91.31 182 ASN A O 1
ATOM 1500 N N . ALA A 1 183 ? 19.531 3.191 -6.181 1.00 91.00 183 ALA A N 1
ATOM 1501 C CA . ALA A 1 183 ? 19.955 4.123 -5.140 1.00 91.00 183 ALA A CA 1
ATOM 1502 C C . ALA A 1 183 ? 18.767 4.822 -4.470 1.00 91.00 183 ALA A C 1
ATOM 1504 O O . ALA A 1 183 ? 18.721 4.917 -3.248 1.00 91.00 183 ALA A O 1
ATOM 1505 N N . HIS A 1 184 ? 17.764 5.233 -5.244 1.00 91.06 184 HIS A N 1
ATOM 1506 C CA . HIS A 1 184 ? 16.552 5.859 -4.729 1.00 91.06 184 HIS A CA 1
ATOM 1507 C C . HIS A 1 184 ? 15.769 4.911 -3.809 1.00 91.06 184 HIS A C 1
ATOM 1509 O O . HIS A 1 184 ? 15.373 5.299 -2.710 1.00 91.06 184 HIS A O 1
ATOM 1515 N N . ARG A 1 185 ? 15.600 3.639 -4.200 1.00 92.19 185 ARG A N 1
ATOM 1516 C CA . ARG A 1 185 ? 14.986 2.609 -3.342 1.00 92.19 185 ARG A CA 1
ATOM 1517 C C . ARG A 1 185 ? 15.754 2.436 -2.027 1.00 92.19 185 ARG A C 1
ATOM 1519 O O . ARG A 1 185 ? 15.125 2.301 -0.974 1.00 92.19 185 ARG A O 1
ATOM 1526 N N . LEU A 1 186 ? 17.088 2.422 -2.091 1.00 92.94 186 LEU A N 1
ATOM 1527 C CA . LEU A 1 186 ? 17.945 2.310 -0.912 1.00 92.94 186 LEU A CA 1
ATOM 1528 C C . LEU A 1 186 ? 17.752 3.521 0.006 1.00 92.94 186 LEU A C 1
ATOM 1530 O O . LEU A 1 186 ? 17.335 3.338 1.142 1.00 92.94 186 LEU A O 1
ATOM 1534 N N . VAL A 1 187 ? 17.929 4.738 -0.511 1.00 92.00 187 VAL A N 1
ATOM 1535 C CA . VAL A 1 187 ? 17.749 5.995 0.235 1.00 92.00 187 VAL A CA 1
ATOM 1536 C C . VAL A 1 187 ? 16.396 6.044 0.935 1.00 92.00 187 VAL A C 1
ATOM 1538 O O . VAL A 1 187 ? 16.344 6.274 2.135 1.00 92.00 187 VAL A O 1
ATOM 1541 N N . ARG A 1 188 ? 15.302 5.722 0.237 1.00 92.25 188 ARG A N 1
ATOM 1542 C CA . ARG A 1 188 ? 13.958 5.675 0.835 1.00 92.25 188 ARG A CA 1
ATOM 1543 C C . ARG A 1 188 ? 13.853 4.704 2.005 1.00 92.25 188 ARG A C 1
ATOM 1545 O O . ARG A 1 188 ? 13.166 4.978 2.982 1.00 92.25 188 ARG A O 1
ATOM 1552 N N . THR A 1 189 ? 14.472 3.539 1.872 1.00 94.12 189 THR A N 1
ATOM 1553 C CA . THR A 1 189 ? 14.436 2.497 2.901 1.00 94.12 189 THR A CA 1
ATOM 1554 C C . THR A 1 189 ? 15.248 2.941 4.123 1.00 94.12 189 THR A C 1
ATOM 1556 O O . THR A 1 189 ? 14.795 2.823 5.256 1.00 94.12 189 THR A O 1
ATOM 1559 N N . GLU A 1 190 ? 16.409 3.531 3.882 1.00 93.81 190 GLU A N 1
ATOM 1560 C CA . GLU A 1 190 ? 17.353 3.999 4.896 1.00 93.81 190 GLU A CA 1
ATOM 1561 C C . GLU A 1 190 ? 16.811 5.215 5.652 1.00 93.81 190 GLU A C 1
ATOM 1563 O O . GLU A 1 190 ? 16.825 5.239 6.876 1.00 93.81 190 GLU A O 1
ATOM 1568 N N . THR A 1 191 ? 16.205 6.183 4.960 1.00 94.94 191 THR A N 1
ATOM 1569 C CA . THR A 1 191 ? 15.532 7.319 5.606 1.00 94.94 191 THR A CA 1
ATOM 1570 C C . THR A 1 191 ? 14.484 6.851 6.613 1.00 94.94 191 THR A C 1
ATOM 1572 O O . THR A 1 191 ? 14.460 7.341 7.739 1.00 94.94 191 THR A O 1
ATOM 1575 N N . MET A 1 192 ? 13.635 5.884 6.247 1.00 95.38 192 MET A N 1
ATOM 1576 C CA . MET A 1 192 ? 12.621 5.381 7.179 1.00 95.38 192 MET A CA 1
ATOM 1577 C C . MET A 1 192 ? 13.240 4.595 8.342 1.00 95.38 192 MET A C 1
ATOM 1579 O O . MET A 1 192 ? 12.717 4.645 9.454 1.00 95.38 192 MET A O 1
ATOM 1583 N N . HIS A 1 193 ? 14.346 3.883 8.108 1.00 95.75 193 HIS A N 1
ATOM 1584 C CA . HIS A 1 193 ? 15.091 3.214 9.175 1.00 95.75 193 HIS A CA 1
ATOM 1585 C C . HIS A 1 193 ? 15.566 4.226 10.217 1.00 95.75 193 HIS A C 1
ATOM 1587 O O . HIS A 1 193 ? 15.209 4.131 11.389 1.00 95.75 193 HIS A O 1
ATOM 1593 N N . TYR A 1 194 ? 16.297 5.240 9.765 1.00 95.44 194 TYR A N 1
ATOM 1594 C CA . TYR A 1 194 ? 16.920 6.224 10.634 1.00 95.44 194 TYR A CA 1
ATOM 1595 C C . TYR A 1 194 ? 15.902 7.099 11.371 1.00 95.44 194 TYR A C 1
ATOM 1597 O O . TYR A 1 194 ? 16.070 7.366 12.560 1.00 95.44 194 TYR A O 1
ATOM 1605 N N . LEU A 1 195 ? 14.797 7.482 10.722 1.00 96.56 195 LEU A N 1
ATOM 1606 C CA . LEU A 1 195 ? 13.707 8.185 11.405 1.00 96.56 195 LEU A CA 1
ATOM 1607 C C . LEU A 1 195 ? 13.093 7.341 12.531 1.00 96.56 195 LEU A C 1
ATOM 1609 O O . LEU A 1 195 ? 12.822 7.884 13.599 1.00 96.56 195 LEU A O 1
ATOM 1613 N N . ASN A 1 196 ? 12.918 6.032 12.317 1.00 96.69 196 ASN A N 1
ATOM 1614 C CA . ASN A 1 196 ? 12.424 5.120 13.349 1.00 96.69 196 ASN A CA 1
ATOM 1615 C C . ASN A 1 196 ? 13.441 4.869 14.460 1.00 96.69 196 ASN A C 1
ATOM 1617 O O . ASN A 1 196 ? 13.042 4.781 15.616 1.00 96.69 196 ASN A O 1
ATOM 1621 N N . ALA A 1 197 ? 14.732 4.780 14.137 1.00 92.75 197 ALA A N 1
ATOM 1622 C CA . ALA A 1 197 ? 15.790 4.682 15.139 1.00 92.75 197 ALA A CA 1
ATOM 1623 C C . ALA A 1 197 ? 15.778 5.916 16.057 1.00 92.75 197 ALA A C 1
ATOM 1625 O O . ALA A 1 197 ? 15.759 5.780 17.277 1.00 92.75 197 ALA A O 1
ATOM 1626 N N . ALA A 1 198 ? 15.660 7.116 15.479 1.00 92.75 198 ALA A N 1
ATOM 1627 C CA . ALA A 1 198 ? 15.513 8.352 16.245 1.00 92.75 198 ALA A CA 1
ATOM 1628 C C . ALA A 1 198 ? 14.216 8.387 17.075 1.00 92.75 198 ALA A C 1
ATOM 1630 O O . ALA A 1 198 ? 14.235 8.861 18.208 1.00 92.75 198 ALA A O 1
ATOM 1631 N N . SER A 1 199 ? 13.100 7.869 16.545 1.00 96.06 199 SER A N 1
ATOM 1632 C CA . SER A 1 199 ? 11.849 7.728 17.303 1.00 96.06 199 SER A CA 1
ATOM 1633 C C . SER A 1 199 ? 12.004 6.798 18.503 1.00 96.06 199 SER A C 1
ATOM 1635 O O . SER A 1 199 ? 11.600 7.162 19.602 1.00 96.06 199 SER A O 1
ATOM 1637 N N . LEU A 1 200 ? 12.601 5.619 18.309 1.00 93.56 200 LEU A N 1
ATOM 1638 C CA . LEU A 1 200 ? 12.842 4.654 19.381 1.00 93.56 200 LEU A CA 1
ATOM 1639 C C . LEU A 1 200 ? 13.765 5.232 20.454 1.00 93.56 200 LEU A C 1
ATOM 1641 O O . LEU A 1 200 ? 13.454 5.094 21.632 1.00 93.56 200 LEU A O 1
ATOM 1645 N N . GLN A 1 201 ? 14.825 5.940 20.059 1.00 86.94 201 GLN A N 1
ATOM 1646 C CA . GLN A 1 201 ? 15.693 6.634 21.008 1.00 86.94 201 GLN A CA 1
ATOM 1647 C C . GLN A 1 201 ? 14.916 7.681 21.817 1.00 86.94 201 GLN A C 1
ATOM 1649 O O . GLN A 1 201 ? 14.994 7.690 23.041 1.00 86.94 201 GLN A O 1
ATOM 1654 N N . ALA A 1 202 ? 14.100 8.514 21.159 1.00 85.44 202 ALA A N 1
ATOM 1655 C CA . ALA A 1 202 ? 13.268 9.503 21.847 1.00 85.44 202 ALA A CA 1
ATOM 1656 C C . ALA A 1 202 ? 12.316 8.844 22.853 1.00 85.44 202 ALA A C 1
ATOM 1658 O O . ALA A 1 202 ? 12.156 9.324 23.969 1.00 85.44 202 ALA A O 1
ATOM 1659 N N . TYR A 1 203 ? 11.700 7.720 22.484 1.00 90.00 203 TYR A N 1
ATOM 1660 C CA . TYR A 1 203 ? 10.842 6.956 23.385 1.00 90.00 203 TYR A CA 1
ATOM 1661 C C . TYR A 1 203 ? 11.607 6.406 24.589 1.00 90.00 203 TYR A C 1
ATOM 1663 O O . TYR A 1 203 ? 11.115 6.517 25.711 1.00 90.00 203 TYR A O 1
ATOM 1671 N N . GLN A 1 204 ? 12.804 5.855 24.380 1.00 85.44 204 GLN A N 1
ATOM 1672 C CA . GLN A 1 204 ? 13.650 5.347 25.461 1.00 85.44 204 GLN A CA 1
ATOM 1673 C C . GLN A 1 204 ? 14.041 6.457 26.442 1.00 85.44 204 GLN A C 1
ATOM 1675 O O . GLN A 1 204 ? 13.866 6.277 27.649 1.00 85.44 204 GLN A O 1
ATOM 1680 N N . ASP A 1 205 ? 14.483 7.607 25.929 1.00 78.75 205 ASP A N 1
ATOM 1681 C CA . ASP A 1 205 ? 14.890 8.766 26.734 1.00 78.75 205 ASP A CA 1
ATOM 1682 C C . ASP A 1 205 ? 13.701 9.366 27.503 1.00 78.75 205 ASP A C 1
ATOM 1684 O O . ASP A 1 205 ? 13.831 9.773 28.656 1.00 78.75 205 ASP A O 1
ATOM 1688 N N . CYS A 1 206 ? 12.509 9.328 26.903 1.00 79.25 206 CYS A N 1
ATOM 1689 C CA . CYS A 1 206 ? 11.241 9.703 27.530 1.00 79.25 206 CYS A CA 1
ATOM 1690 C C . CYS A 1 206 ? 10.670 8.636 28.487 1.00 79.25 206 CYS A C 1
ATOM 1692 O O . CYS A 1 206 ? 9.560 8.790 28.999 1.00 79.25 206 CYS A O 1
ATOM 1694 N N . GLY A 1 207 ? 11.373 7.524 28.717 1.00 78.38 207 GLY A N 1
ATOM 1695 C CA . GLY A 1 207 ? 10.944 6.467 29.635 1.00 78.38 207 GLY A CA 1
ATOM 1696 C C . GLY A 1 207 ? 9.810 5.570 29.123 1.00 78.38 207 GLY A C 1
ATOM 1697 O O . GLY A 1 207 ? 9.287 4.756 29.890 1.00 78.38 207 GLY A O 1
ATOM 1698 N N . VAL A 1 208 ? 9.444 5.657 27.842 1.00 86.56 208 VAL A N 1
ATOM 1699 C CA . VAL A 1 208 ? 8.444 4.789 27.206 1.00 86.56 208 VAL A CA 1
ATOM 1700 C C . VAL A 1 208 ? 8.988 3.359 27.131 1.00 86.56 208 VAL A C 1
ATOM 1702 O O . VAL A 1 208 ? 10.080 3.108 26.625 1.00 86.56 208 VAL A O 1
ATOM 1705 N N . LYS A 1 209 ? 8.218 2.395 27.647 1.00 85.56 209 LYS A N 1
ATOM 1706 C CA . LYS A 1 209 ? 8.620 0.975 27.707 1.00 85.56 209 LYS A CA 1
ATOM 1707 C C . LYS A 1 209 ? 7.998 0.110 26.618 1.00 85.56 209 LYS A C 1
ATOM 1709 O O . LYS A 1 209 ? 8.529 -0.954 26.309 1.00 85.56 209 LYS A O 1
ATOM 1714 N N . TYR A 1 210 ? 6.897 0.570 26.034 1.00 89.62 210 TYR A N 1
ATOM 1715 C CA . TYR A 1 210 ? 6.139 -0.160 25.031 1.00 89.62 210 TYR A CA 1
ATOM 1716 C C . TYR A 1 210 ? 5.853 0.740 23.842 1.00 89.62 210 TYR A C 1
ATOM 1718 O O . TYR A 1 210 ? 5.505 1.910 23.994 1.00 89.62 210 TYR A O 1
ATOM 1726 N N . VAL A 1 211 ? 5.991 0.170 22.656 1.00 92.69 211 VAL A N 1
ATOM 1727 C CA . VAL A 1 211 ? 5.710 0.846 21.396 1.00 92.69 211 VAL A CA 1
ATOM 1728 C C . VAL A 1 211 ? 4.700 0.043 20.610 1.00 92.69 211 VAL A C 1
ATOM 1730 O O . VAL A 1 211 ? 4.664 -1.185 20.669 1.00 92.69 211 VAL A O 1
ATOM 1733 N N . GLN A 1 212 ? 3.881 0.741 19.848 1.00 91.75 212 GLN A N 1
ATOM 1734 C CA . GLN A 1 212 ? 2.927 0.148 18.941 1.00 91.75 212 GLN A CA 1
ATOM 1735 C C . GLN A 1 212 ? 3.461 0.269 17.518 1.00 91.75 212 GLN A C 1
ATOM 1737 O O . GLN A 1 212 ? 3.820 1.358 17.069 1.00 91.75 212 GLN A O 1
ATOM 1742 N N . PHE A 1 213 ? 3.526 -0.847 16.799 1.00 91.44 213 PHE A N 1
ATOM 1743 C CA . PHE A 1 213 ? 3.860 -0.845 15.383 1.00 91.44 213 PHE A CA 1
ATOM 1744 C C . PHE A 1 213 ? 2.714 -0.206 14.601 1.00 91.44 213 PHE A C 1
ATOM 1746 O O . PHE A 1 213 ? 1.575 -0.668 14.660 1.00 91.44 213 PHE A O 1
ATOM 1753 N N . TRP A 1 214 ? 3.016 0.825 13.823 1.00 92.44 214 TRP A N 1
ATOM 1754 C CA . TRP A 1 214 ? 2.026 1.591 13.083 1.00 92.44 214 TRP A CA 1
ATOM 1755 C C . TRP A 1 214 ? 2.335 1.572 11.591 1.00 92.44 214 TRP A C 1
ATOM 1757 O O . TRP A 1 214 ? 3.279 2.196 11.101 1.00 92.44 214 TRP A O 1
ATOM 1767 N N . ALA A 1 215 ? 1.549 0.798 10.845 1.00 87.69 215 ALA A N 1
ATOM 1768 C CA . ALA A 1 215 ? 1.641 0.793 9.392 1.00 87.69 215 ALA A CA 1
ATOM 1769 C C . ALA A 1 215 ? 1.067 2.077 8.784 1.00 87.69 215 ALA A C 1
ATOM 1771 O O . ALA A 1 215 ? 0.018 2.537 9.219 1.00 87.69 215 ALA A O 1
ATOM 1772 N N . ALA A 1 216 ? 1.709 2.593 7.731 1.00 86.44 216 ALA A N 1
ATOM 1773 C CA . ALA A 1 216 ? 1.091 3.584 6.852 1.00 86.44 216 ALA A CA 1
ATOM 1774 C C . ALA A 1 216 ? -0.045 2.899 6.082 1.00 86.44 216 ALA A C 1
ATOM 1776 O O . ALA A 1 216 ? 0.245 2.090 5.194 1.00 86.44 216 ALA A O 1
ATOM 1777 N N . LEU A 1 217 ? -1.294 3.150 6.486 1.00 78.88 217 LEU A N 1
ATOM 1778 C CA . LEU A 1 217 ? -2.503 2.528 5.940 1.00 78.88 217 LEU A CA 1
ATOM 1779 C C . LEU A 1 217 ? -2.969 3.259 4.675 1.00 78.88 217 LEU A C 1
ATOM 1781 O O . LEU A 1 217 ? -3.735 4.215 4.740 1.00 78.88 217 LEU A O 1
ATOM 1785 N N . ASP A 1 218 ? -2.505 2.800 3.519 1.00 79.56 218 ASP A N 1
ATOM 1786 C CA . ASP A 1 218 ? -2.940 3.271 2.205 1.00 79.56 218 ASP A CA 1
ATOM 1787 C C . ASP A 1 218 ? -2.887 2.132 1.175 1.00 79.56 218 ASP A C 1
ATOM 1789 O O . ASP A 1 218 ? -2.639 0.971 1.514 1.00 79.56 218 ASP A O 1
ATOM 1793 N N . GLU A 1 219 ? -3.123 2.433 -0.103 1.00 68.94 219 GLU A N 1
ATOM 1794 C CA . GLU A 1 219 ? -3.142 1.434 -1.178 1.00 68.94 219 GLU A CA 1
ATOM 1795 C C . GLU A 1 219 ? -1.818 0.662 -1.341 1.00 68.94 219 GLU A C 1
ATOM 1797 O O . GLU A 1 219 ? -1.763 -0.350 -2.040 1.00 68.94 219 GLU A O 1
ATOM 1802 N N . ARG A 1 220 ? -0.738 1.109 -0.686 1.00 72.06 220 ARG A N 1
ATOM 1803 C CA . ARG A 1 220 ? 0.606 0.528 -0.767 1.00 72.06 220 ARG A CA 1
ATOM 1804 C C . ARG A 1 220 ? 0.966 -0.298 0.470 1.00 72.06 220 ARG A C 1
ATOM 1806 O O . ARG A 1 220 ? 2.094 -0.800 0.547 1.00 72.06 220 ARG A O 1
ATOM 1813 N N . THR A 1 221 ? 0.074 -0.438 1.454 1.00 76.81 221 THR A N 1
ATOM 1814 C CA . THR A 1 221 ? 0.335 -1.247 2.652 1.00 76.81 221 THR A CA 1
ATOM 1815 C C . THR A 1 221 ? 0.466 -2.724 2.285 1.00 76.81 221 THR A C 1
ATOM 1817 O O . THR A 1 221 ? -0.488 -3.384 1.875 1.00 76.81 221 THR A O 1
ATOM 1820 N N . CYS A 1 222 ? 1.660 -3.287 2.474 1.00 75.56 222 CYS A N 1
ATOM 1821 C CA . CYS A 1 222 ? 1.882 -4.704 2.200 1.00 75.56 222 CYS A CA 1
ATOM 1822 C C . CYS A 1 222 ? 1.277 -5.603 3.306 1.00 75.56 222 CYS A C 1
ATOM 1824 O O . CYS A 1 222 ? 1.072 -5.144 4.437 1.00 75.56 222 CYS A O 1
ATOM 1826 N N . PRO A 1 223 ? 1.056 -6.908 3.037 1.00 72.56 223 PRO A N 1
ATOM 1827 C CA . PRO A 1 223 ? 0.526 -7.851 4.026 1.00 72.56 223 PRO A CA 1
ATOM 1828 C C . PRO A 1 223 ? 1.347 -7.924 5.320 1.00 72.56 223 PRO A C 1
ATOM 1830 O O . PRO A 1 223 ? 0.779 -7.978 6.406 1.00 72.56 223 PRO A O 1
ATOM 1833 N N . GLN A 1 224 ? 2.680 -7.892 5.216 1.00 74.88 224 GLN A N 1
ATOM 1834 C CA . GLN A 1 224 ? 3.571 -8.001 6.373 1.00 74.88 224 GLN A CA 1
ATOM 1835 C C . GLN A 1 224 ? 3.426 -6.793 7.314 1.00 74.88 224 GLN A C 1
ATOM 1837 O O . GLN A 1 224 ? 3.384 -6.960 8.529 1.00 74.88 224 GLN A O 1
ATOM 1842 N N . CYS A 1 225 ? 3.296 -5.588 6.752 1.00 79.94 225 CYS A N 1
ATOM 1843 C CA . CYS A 1 225 ? 3.082 -4.354 7.507 1.00 79.94 225 CYS A CA 1
ATOM 1844 C C . CYS A 1 225 ? 1.679 -4.290 8.111 1.00 79.94 225 CYS A C 1
ATOM 1846 O O . CYS A 1 225 ? 1.544 -4.008 9.297 1.00 79.94 225 CYS A O 1
ATOM 1848 N N . GLY A 1 226 ? 0.644 -4.597 7.322 1.00 70.69 226 GLY A N 1
ATOM 1849 C CA . GLY A 1 226 ? -0.737 -4.621 7.809 1.00 70.69 226 GLY A CA 1
ATOM 1850 C C . GLY A 1 226 ? -0.937 -5.630 8.941 1.00 70.69 226 GLY A C 1
ATOM 1851 O O . GLY A 1 226 ? -1.598 -5.327 9.925 1.00 70.69 226 GLY A O 1
ATOM 1852 N N . ALA A 1 227 ? -0.285 -6.796 8.866 1.00 74.62 227 ALA A N 1
ATOM 1853 C CA . ALA A 1 227 ? -0.339 -7.804 9.923 1.00 74.62 227 ALA A CA 1
ATOM 1854 C C . ALA A 1 227 ? 0.291 -7.335 11.242 1.00 74.62 227 ALA A C 1
ATOM 1856 O O . ALA A 1 227 ? -0.082 -7.845 12.301 1.00 74.62 227 ALA A O 1
ATOM 1857 N N . LEU A 1 228 ? 1.265 -6.424 11.189 1.00 77.06 228 LEU A N 1
ATOM 1858 C CA . LEU A 1 228 ? 1.926 -5.874 12.369 1.00 77.06 228 LEU A CA 1
ATOM 1859 C C . LEU A 1 228 ? 1.269 -4.583 12.875 1.00 77.06 228 LEU A C 1
ATOM 1861 O O . LEU A 1 228 ? 1.539 -4.196 14.007 1.00 77.06 228 LEU A O 1
ATOM 1865 N N . HIS A 1 229 ? 0.397 -3.947 12.089 1.00 83.38 229 HIS A N 1
ATOM 1866 C CA . HIS A 1 229 ? -0.285 -2.712 12.469 1.00 83.38 229 HIS A CA 1
ATOM 1867 C C . HIS A 1 229 ? -1.049 -2.868 13.796 1.00 83.38 229 HIS A C 1
ATOM 1869 O O . HIS A 1 229 ? -1.724 -3.869 14.033 1.00 83.38 229 HIS A O 1
ATOM 1875 N N . GLY A 1 230 ? -0.903 -1.882 14.678 1.00 82.31 230 GLY A N 1
ATOM 1876 C CA . GLY A 1 230 ? -1.537 -1.825 15.989 1.00 82.31 230 GLY A CA 1
ATOM 1877 C C . GLY A 1 230 ? -0.936 -2.762 17.042 1.00 82.31 230 GLY A C 1
ATOM 1878 O O . GLY A 1 230 ? -1.344 -2.701 18.203 1.00 82.31 230 GLY A O 1
ATOM 1879 N N . ARG A 1 231 ? 0.034 -3.621 16.694 1.00 83.75 231 ARG A N 1
ATOM 1880 C CA . ARG A 1 231 ? 0.641 -4.541 17.665 1.00 83.75 231 ARG A CA 1
ATOM 1881 C C . ARG A 1 231 ? 1.581 -3.815 18.613 1.00 83.75 231 ARG A C 1
ATOM 1883 O O . ARG A 1 231 ? 2.450 -3.068 18.173 1.00 83.75 231 ARG A O 1
ATOM 1890 N N . ILE A 1 232 ? 1.432 -4.105 19.900 1.00 86.94 232 ILE A N 1
ATOM 1891 C CA . ILE A 1 232 ? 2.282 -3.577 20.964 1.00 86.94 232 ILE A CA 1
ATOM 1892 C C . ILE A 1 232 ? 3.478 -4.507 21.168 1.00 86.94 232 ILE A C 1
ATOM 1894 O O . ILE A 1 232 ? 3.331 -5.730 21.216 1.00 86.94 232 ILE A O 1
ATOM 1898 N N . PHE A 1 233 ? 4.655 -3.911 21.303 1.00 87.38 233 PHE A N 1
ATOM 1899 C CA . PHE A 1 233 ? 5.910 -4.579 21.600 1.00 87.38 233 PHE A CA 1
ATOM 1900 C C . PHE A 1 233 ? 6.582 -3.888 22.787 1.00 87.38 233 PHE A C 1
ATOM 1902 O O . PHE A 1 233 ? 6.534 -2.658 22.881 1.00 87.38 233 PHE A O 1
ATOM 1909 N N . PRO A 1 234 ? 7.259 -4.641 23.670 1.00 88.56 234 PRO A N 1
ATOM 1910 C CA . PRO A 1 234 ? 8.332 -4.075 24.476 1.00 88.56 234 PRO A CA 1
ATOM 1911 C C . PRO A 1 234 ? 9.316 -3.354 23.552 1.00 88.56 234 PRO A C 1
ATOM 1913 O O . PRO A 1 234 ? 9.637 -3.865 22.476 1.00 88.56 234 PRO A O 1
ATOM 1916 N N . ILE A 1 235 ? 9.751 -2.156 23.933 1.00 88.00 235 ILE A N 1
ATOM 1917 C CA . ILE A 1 235 ? 10.558 -1.289 23.063 1.00 88.00 235 ILE A CA 1
ATOM 1918 C C . ILE A 1 235 ? 11.870 -1.948 22.606 1.00 88.00 235 ILE A C 1
ATOM 1920 O O . ILE A 1 235 ? 12.308 -1.741 21.480 1.00 88.00 235 ILE A O 1
ATOM 1924 N N . ASP A 1 236 ? 12.449 -2.798 23.451 1.00 82.31 236 ASP A N 1
ATOM 1925 C CA . ASP A 1 236 ? 13.653 -3.601 23.213 1.00 82.31 236 ASP A CA 1
ATOM 1926 C C . ASP A 1 236 ? 13.412 -4.827 22.313 1.00 82.31 236 ASP A C 1
ATOM 1928 O O . ASP A 1 236 ? 14.354 -5.380 21.749 1.00 82.31 236 ASP A O 1
ATOM 1932 N N . LYS A 1 237 ? 12.154 -5.253 22.155 1.00 86.31 237 LYS A N 1
ATOM 1933 C CA . LYS A 1 237 ? 11.742 -6.409 21.336 1.00 86.31 237 LYS A CA 1
ATOM 1934 C C . LYS A 1 237 ? 10.960 -6.012 20.086 1.00 86.31 237 LYS A C 1
ATOM 1936 O O . LYS A 1 237 ? 10.446 -6.881 19.376 1.00 86.31 237 LYS A O 1
ATOM 1941 N N . ALA A 1 238 ? 10.832 -4.716 19.819 1.00 86.75 238 ALA A N 1
ATOM 1942 C CA . ALA A 1 238 ? 10.161 -4.220 18.631 1.00 86.75 238 ALA A CA 1
ATOM 1943 C C . ALA A 1 238 ? 10.949 -4.621 17.365 1.00 86.75 238 ALA A C 1
ATOM 1945 O O . ALA A 1 238 ? 12.182 -4.578 17.359 1.00 86.75 238 ALA A O 1
ATOM 1946 N N . PRO A 1 239 ? 10.278 -5.022 16.270 1.00 88.88 239 PRO A N 1
ATOM 1947 C CA . PRO A 1 239 ? 10.974 -5.404 15.046 1.00 88.88 239 PRO A CA 1
ATOM 1948 C C . PRO A 1 239 ? 11.779 -4.233 14.457 1.00 88.88 239 PRO A C 1
ATOM 1950 O O . PRO A 1 239 ? 11.358 -3.081 14.477 1.00 88.88 239 PRO A O 1
ATOM 1953 N N . VAL A 1 240 ? 12.934 -4.493 13.850 1.00 88.88 240 VAL A N 1
ATOM 1954 C CA . VAL A 1 240 ? 13.694 -3.404 13.215 1.00 88.88 240 VAL A CA 1
ATOM 1955 C C . VAL A 1 240 ? 12.965 -2.937 11.952 1.00 88.88 240 VAL A C 1
ATOM 1957 O O . VAL A 1 240 ? 12.840 -3.681 10.973 1.00 88.88 240 VAL A O 1
ATOM 1960 N N . LEU A 1 241 ? 12.483 -1.693 11.975 1.00 92.31 241 LEU A N 1
ATOM 1961 C CA . LEU A 1 241 ? 11.897 -1.024 10.819 1.00 92.31 241 LEU A CA 1
ATOM 1962 C C . LEU A 1 241 ? 12.988 -0.392 9.948 1.00 92.31 241 LEU A C 1
ATOM 1964 O O . LEU A 1 241 ? 13.969 0.118 10.487 1.00 92.31 241 LEU A O 1
ATOM 1968 N N . PRO A 1 242 ? 12.820 -0.372 8.615 1.00 93.56 242 PRO A N 1
ATOM 1969 C CA . PRO A 1 242 ? 11.726 -0.949 7.839 1.00 93.56 242 PRO A CA 1
ATOM 1970 C C . PRO A 1 242 ? 11.838 -2.472 7.695 1.00 93.56 242 PRO A C 1
ATOM 1972 O O . PRO A 1 242 ? 12.925 -3.012 7.504 1.00 93.56 242 PRO A O 1
ATOM 1975 N N . ILE A 1 243 ? 10.702 -3.177 7.680 1.00 89.31 243 ILE A N 1
ATOM 1976 C CA . ILE A 1 243 ? 10.695 -4.638 7.489 1.00 89.31 243 ILE A CA 1
ATOM 1977 C C . ILE A 1 243 ? 10.980 -5.063 6.035 1.00 89.31 243 ILE A C 1
ATOM 1979 O O . ILE A 1 243 ? 11.593 -6.107 5.822 1.00 89.31 243 ILE A O 1
ATOM 1983 N N . HIS A 1 244 ? 10.657 -4.228 5.044 1.00 89.06 244 HIS A N 1
ATOM 1984 C CA . HIS A 1 244 ? 10.943 -4.453 3.620 1.00 89.06 244 HIS A CA 1
ATOM 1985 C C . HIS A 1 244 ? 11.345 -3.147 2.913 1.00 89.06 244 HIS A C 1
ATOM 1987 O O . HIS A 1 244 ? 11.170 -2.053 3.453 1.00 89.06 244 HIS A O 1
ATOM 1993 N N . ALA A 1 245 ? 11.849 -3.242 1.679 1.00 90.62 245 ALA A N 1
ATOM 1994 C CA . ALA A 1 245 ? 12.191 -2.063 0.880 1.00 90.62 245 ALA A CA 1
ATOM 1995 C C . ALA A 1 245 ? 10.967 -1.151 0.666 1.00 90.62 245 ALA A C 1
ATOM 1997 O O . ALA A 1 245 ? 9.855 -1.644 0.469 1.00 90.62 245 ALA A O 1
ATOM 1998 N N . ASN A 1 246 ? 11.168 0.171 0.687 1.00 89.62 246 ASN A N 1
ATOM 1999 C CA . ASN A 1 246 ? 10.115 1.198 0.561 1.00 89.62 246 ASN A CA 1
ATOM 2000 C C . ASN A 1 246 ? 9.022 1.190 1.651 1.00 89.62 246 ASN A C 1
ATOM 2002 O O . ASN A 1 246 ? 7.990 1.845 1.482 1.00 89.62 246 ASN A O 1
ATOM 2006 N N . CYS A 1 247 ? 9.209 0.460 2.750 1.00 91.12 247 CYS A N 1
ATOM 2007 C CA . CYS A 1 247 ? 8.290 0.507 3.883 1.00 91.12 247 CYS A CA 1
ATOM 2008 C C . CYS A 1 247 ? 8.272 1.914 4.507 1.00 91.12 247 CYS A C 1
ATOM 2010 O O . CYS A 1 247 ? 9.313 2.560 4.605 1.00 91.12 247 CYS A O 1
ATOM 2012 N N . ARG A 1 248 ? 7.089 2.359 4.942 1.00 93.19 248 ARG A N 1
ATOM 2013 C CA . ARG A 1 248 ? 6.852 3.651 5.617 1.00 93.19 248 ARG A CA 1
ATOM 2014 C C . ARG A 1 248 ? 6.287 3.483 7.029 1.00 93.19 248 ARG A C 1
ATOM 2016 O O . ARG A 1 248 ? 5.762 4.430 7.598 1.00 93.19 248 ARG A O 1
ATOM 2023 N N . CYS A 1 249 ? 6.312 2.268 7.573 1.00 94.69 249 CYS A N 1
ATOM 2024 C CA . CYS A 1 249 ? 5.789 2.032 8.916 1.00 94.69 249 CYS A CA 1
ATOM 2025 C C . CYS A 1 249 ? 6.626 2.785 9.947 1.00 94.69 249 CYS A C 1
ATOM 2027 O O . CYS A 1 249 ? 7.829 2.982 9.748 1.00 94.69 249 CYS A O 1
ATOM 2029 N N . CYS A 1 250 ? 5.983 3.163 11.043 1.00 96.25 250 CYS A N 1
ATOM 2030 C CA . CYS A 1 250 ? 6.616 3.826 12.167 1.00 96.25 250 CYS A CA 1
ATOM 2031 C C . CYS A 1 250 ? 6.170 3.234 13.504 1.00 96.25 250 CYS A C 1
ATOM 2033 O O . CYS A 1 250 ? 5.372 2.298 13.546 1.00 96.25 250 CYS A O 1
ATOM 2035 N N . TYR A 1 251 ? 6.707 3.777 14.591 1.00 96.06 251 TYR A N 1
ATOM 2036 C CA . TYR A 1 251 ? 6.294 3.442 15.947 1.00 96.06 251 TYR A CA 1
ATOM 2037 C C . TYR A 1 251 ? 5.463 4.561 16.563 1.00 96.06 251 TYR A C 1
ATOM 2039 O O . TYR A 1 251 ? 5.727 5.734 16.314 1.00 96.06 251 TYR A O 1
ATOM 2047 N N . LEU A 1 252 ? 4.475 4.180 17.370 1.00 94.31 252 LEU A N 1
ATOM 2048 C CA . LEU A 1 252 ? 3.778 5.069 18.294 1.00 94.31 252 LEU A CA 1
ATOM 2049 C C . LEU A 1 252 ? 4.138 4.683 19.735 1.00 94.31 252 LEU A C 1
ATOM 2051 O O . LEU A 1 252 ? 4.323 3.494 20.011 1.00 94.31 252 LEU A O 1
ATOM 2055 N N . PRO A 1 253 ? 4.240 5.642 20.666 1.00 92.75 253 PRO A N 1
ATOM 2056 C CA . PRO A 1 253 ? 4.445 5.329 22.070 1.00 92.75 253 PRO A CA 1
ATOM 2057 C C . PRO A 1 253 ? 3.148 4.795 22.685 1.00 92.75 253 PRO A C 1
ATOM 2059 O O . PRO A 1 253 ? 2.064 5.302 22.404 1.00 92.75 253 PRO A O 1
ATOM 2062 N N . VAL A 1 254 ? 3.259 3.804 23.569 1.00 89.19 254 VAL A N 1
ATOM 2063 C CA . VAL A 1 254 ? 2.142 3.374 24.419 1.00 89.19 254 VAL A CA 1
ATOM 2064 C C . VAL A 1 254 ? 2.393 3.908 25.823 1.00 89.19 254 VAL A C 1
ATOM 2066 O O . VAL A 1 254 ? 3.277 3.429 26.534 1.00 89.19 254 VAL A O 1
ATOM 2069 N N . THR A 1 255 ? 1.635 4.934 26.203 1.00 84.00 255 THR A N 1
ATOM 2070 C CA . THR A 1 255 ? 1.743 5.633 27.497 1.00 84.00 255 THR A CA 1
ATOM 2071 C C . THR A 1 255 ? 0.596 5.296 28.454 1.00 84.00 255 THR A C 1
ATOM 2073 O O . THR A 1 255 ? 0.716 5.516 29.660 1.00 84.00 255 THR A O 1
ATOM 2076 N N . ASP A 1 256 ? -0.506 4.738 27.944 1.00 82.19 256 ASP A N 1
ATOM 2077 C CA . ASP A 1 256 ? -1.678 4.368 28.735 1.00 82.19 256 ASP A CA 1
ATOM 2078 C C . ASP A 1 256 ? -1.388 3.130 29.607 1.00 82.19 256 ASP A C 1
ATOM 2080 O O . ASP A 1 256 ? -1.123 2.028 29.116 1.00 82.19 256 ASP A O 1
ATOM 2084 N N . LYS A 1 257 ? -1.462 3.314 30.932 1.00 76.75 257 LYS A N 1
ATOM 2085 C CA . LYS A 1 257 ? -1.216 2.259 31.925 1.00 76.75 257 LYS A CA 1
ATOM 2086 C C . LYS A 1 257 ? -2.204 1.100 31.808 1.00 76.75 257 LYS A C 1
ATOM 2088 O O . LYS A 1 257 ? -1.801 -0.037 32.045 1.00 76.75 257 LYS A O 1
ATOM 2093 N N . ASP A 1 258 ? -3.453 1.356 31.428 1.00 75.81 258 ASP A N 1
ATOM 2094 C CA . ASP A 1 258 ? -4.468 0.312 31.280 1.00 75.81 258 ASP A CA 1
ATOM 2095 C C . ASP A 1 258 ? -4.206 -0.538 30.034 1.00 75.81 258 ASP A C 1
ATOM 2097 O O . ASP A 1 258 ? -4.416 -1.752 30.055 1.00 75.81 258 ASP A O 1
ATOM 2101 N N . GLU A 1 259 ? -3.709 0.066 28.952 1.00 72.81 259 GLU A N 1
ATOM 2102 C CA . GLU A 1 259 ? -3.303 -0.667 27.746 1.00 72.81 259 GLU A CA 1
ATOM 2103 C C . GLU A 1 259 ? -2.059 -1.514 27.987 1.00 72.81 259 GLU A C 1
ATOM 2105 O O . GLU A 1 259 ? -2.030 -2.690 27.616 1.00 72.81 259 GLU A O 1
ATOM 2110 N N . ILE A 1 260 ? -1.076 -0.963 28.699 1.00 75.50 260 ILE A N 1
ATOM 2111 C CA . ILE A 1 260 ? 0.108 -1.707 29.135 1.00 75.50 260 ILE A CA 1
ATOM 2112 C C . ILE A 1 260 ? -0.299 -2.859 30.064 1.00 75.50 260 ILE A C 1
ATOM 2114 O O . ILE A 1 260 ? 0.158 -3.986 29.888 1.00 75.50 260 ILE A O 1
ATOM 2118 N N . ALA A 1 261 ? -1.193 -2.621 31.028 1.00 73.69 261 ALA A N 1
ATOM 2119 C CA . ALA A 1 261 ? -1.669 -3.654 31.942 1.00 73.69 261 ALA A CA 1
ATOM 2120 C C . ALA A 1 261 ? -2.457 -4.754 31.214 1.00 73.69 261 ALA A C 1
ATOM 2122 O O . ALA A 1 261 ? -2.293 -5.929 31.538 1.00 73.69 261 ALA A O 1
ATOM 2123 N N . LYS A 1 262 ? -3.280 -4.409 30.213 1.00 73.56 262 LYS A N 1
ATOM 2124 C CA . LYS A 1 262 ? -3.957 -5.391 29.345 1.00 73.56 262 LYS A CA 1
ATOM 2125 C C . LYS A 1 262 ? -2.949 -6.242 28.578 1.00 73.56 262 LYS A C 1
ATOM 2127 O O . LYS A 1 262 ? -3.076 -7.463 28.582 1.00 73.56 262 LYS A O 1
ATOM 2132 N N . PHE A 1 263 ? -1.933 -5.616 27.985 1.00 70.19 263 PHE A N 1
ATOM 2133 C CA . PHE A 1 263 ? -0.853 -6.320 27.295 1.00 70.19 263 PHE A CA 1
ATOM 2134 C C . PHE A 1 263 ? -0.096 -7.272 28.235 1.00 70.19 263 PHE A C 1
ATOM 2136 O O . PHE A 1 263 ? 0.115 -8.435 27.903 1.00 70.19 263 PHE A O 1
ATOM 2143 N N . LEU A 1 264 ? 0.252 -6.817 29.441 1.00 71.00 264 LEU A N 1
ATOM 2144 C CA . LEU A 1 264 ? 0.951 -7.631 30.439 1.00 71.00 264 LEU A CA 1
ATOM 2145 C C . LEU A 1 264 ? 0.096 -8.794 30.963 1.00 71.00 264 LEU A C 1
ATOM 2147 O O . LEU A 1 264 ? 0.607 -9.901 31.127 1.00 71.00 264 LEU A O 1
ATOM 2151 N N . LYS A 1 265 ? -1.210 -8.577 31.177 1.00 67.38 265 LYS A N 1
ATOM 2152 C CA . LYS A 1 265 ? -2.163 -9.624 31.588 1.00 67.38 265 LYS A CA 1
ATOM 2153 C C . LYS A 1 265 ? -2.367 -10.699 30.521 1.00 67.38 265 LYS A C 1
ATOM 2155 O O . LYS A 1 265 ? -2.691 -11.827 30.870 1.00 67.38 265 LYS A O 1
ATOM 2160 N N . MET A 1 266 ? -2.147 -10.375 29.246 1.00 58.50 266 MET A N 1
ATOM 2161 C CA . MET A 1 266 ? -2.153 -11.357 28.156 1.00 58.50 266 MET A CA 1
ATOM 2162 C C . MET A 1 266 ? -0.931 -12.298 28.165 1.00 58.50 266 MET A C 1
ATOM 2164 O O . MET A 1 266 ? -0.915 -13.227 27.367 1.00 58.50 266 MET A O 1
ATOM 2168 N N . GLY A 1 267 ? 0.053 -12.084 29.056 1.00 44.53 267 GLY A N 1
ATOM 2169 C CA . GLY A 1 267 ? 1.041 -13.065 29.524 1.00 44.53 267 GLY A CA 1
ATOM 2170 C C . GLY A 1 267 ? 1.711 -13.963 28.474 1.00 44.53 267 GLY A C 1
ATOM 2171 O O . GLY A 1 267 ? 1.175 -14.994 28.101 1.00 44.53 267 GLY A O 1
ATOM 2172 N N . ASN A 1 268 ? 2.943 -13.624 28.082 1.00 40.75 268 ASN A N 1
ATOM 2173 C CA . ASN A 1 268 ? 4.020 -14.538 27.659 1.00 40.75 268 ASN A CA 1
ATOM 2174 C C . ASN A 1 268 ? 3.690 -15.786 26.792 1.00 40.75 268 ASN A C 1
ATOM 2176 O O . ASN A 1 268 ? 4.402 -16.781 26.878 1.00 40.75 268 ASN A O 1
ATOM 2180 N N . ASN A 1 269 ? 2.733 -15.724 25.858 1.00 38.97 269 ASN A N 1
ATOM 2181 C CA . ASN A 1 269 ? 2.663 -16.645 24.708 1.00 38.97 269 ASN A CA 1
ATOM 2182 C C . ASN A 1 269 ? 3.665 -16.229 23.611 1.00 38.97 269 ASN A C 1
ATOM 2184 O O . ASN A 1 269 ? 3.334 -16.050 22.440 1.00 38.97 269 ASN A O 1
ATOM 2188 N N . GLY A 1 270 ? 4.926 -16.062 24.016 1.00 38.78 270 GLY A N 1
ATOM 2189 C CA . GLY A 1 270 ? 6.081 -15.834 23.145 1.00 38.78 270 GLY A CA 1
ATOM 2190 C C . GLY A 1 270 ? 6.613 -17.108 22.476 1.00 38.78 270 GLY A C 1
ATOM 2191 O O . GLY A 1 270 ? 7.760 -17.123 22.042 1.00 38.78 270 GLY A O 1
ATOM 2192 N N . GLY A 1 271 ? 5.810 -18.170 22.395 1.00 29.83 271 GLY A N 1
ATOM 2193 C CA . GLY A 1 271 ? 6.144 -19.428 21.737 1.00 29.83 271 GLY A CA 1
ATOM 2194 C C . GLY A 1 271 ? 4.981 -19.886 20.865 1.00 29.83 271 GLY A C 1
ATOM 2195 O O . GLY A 1 271 ? 3.883 -20.092 21.367 1.00 29.83 271 GLY A O 1
ATOM 2196 N N . ILE A 1 272 ? 5.243 -19.970 19.559 1.00 38.50 272 ILE A N 1
ATOM 2197 C CA . ILE A 1 272 ? 4.516 -20.693 18.500 1.00 38.50 272 ILE A CA 1
ATOM 2198 C C . ILE A 1 272 ? 3.163 -21.285 18.958 1.00 38.50 272 ILE A C 1
ATOM 2200 O O . ILE A 1 272 ? 3.091 -22.418 19.421 1.00 38.50 272 ILE A O 1
ATOM 2204 N N . GLN A 1 273 ? 2.072 -20.540 18.759 1.00 28.59 273 GLN A N 1
ATOM 2205 C CA . GLN A 1 273 ? 0.718 -21.098 18.704 1.00 28.59 273 GLN A CA 1
ATOM 2206 C C . GLN A 1 273 ? 0.106 -20.775 17.337 1.00 28.59 273 GLN A C 1
ATOM 2208 O O . GLN A 1 273 ? -0.011 -19.609 16.961 1.00 28.59 273 GLN A O 1
ATOM 2213 N N . SER A 1 274 ? -0.192 -21.843 16.588 1.00 32.16 274 SER A N 1
ATOM 2214 C CA . SER A 1 274 ? -0.985 -21.946 15.350 1.00 32.16 274 SER A CA 1
ATOM 2215 C C . SER A 1 274 ? -1.190 -20.651 14.546 1.00 32.16 274 SER A C 1
ATOM 2217 O O . SER A 1 274 ? -2.013 -19.796 14.879 1.00 32.16 274 SER A O 1
ATOM 2219 N N . VAL A 1 275 ? -0.495 -20.543 13.416 1.00 34.28 275 VAL A N 1
ATOM 2220 C CA . VAL A 1 275 ? -0.411 -19.342 12.566 1.00 34.28 275 VAL A CA 1
ATOM 2221 C C . VAL A 1 275 ? -1.777 -18.814 12.062 1.00 34.28 275 VAL A C 1
ATOM 2223 O O . VAL A 1 275 ? -1.881 -17.619 11.784 1.00 34.28 275 VAL A O 1
ATOM 2226 N N . ASN A 1 276 ? -2.853 -19.615 12.057 1.00 36.56 276 ASN A N 1
ATOM 2227 C CA . ASN A 1 276 ? -4.168 -19.191 11.544 1.00 36.56 276 ASN A CA 1
ATOM 2228 C C . ASN A 1 276 ? -5.100 -18.506 12.563 1.00 36.56 276 ASN A C 1
ATOM 2230 O O . ASN A 1 276 ? -5.800 -17.561 12.192 1.00 36.56 276 ASN A O 1
ATOM 2234 N N . SER A 1 277 ? -5.074 -18.861 13.854 1.00 40.94 277 SER A N 1
ATOM 2235 C CA . SER A 1 277 ? -6.015 -18.283 14.837 1.00 40.94 277 SER A CA 1
ATOM 2236 C C . SER A 1 277 ? -5.740 -16.799 15.120 1.00 40.94 277 SER A C 1
ATOM 2238 O O . SER A 1 277 ? -6.667 -15.995 15.240 1.00 40.94 277 SER A O 1
ATOM 2240 N N . SER A 1 278 ? -4.466 -16.388 15.134 1.00 59.75 278 SER A N 1
ATOM 2241 C CA . SER A 1 278 ? -4.084 -14.999 15.425 1.00 59.75 278 SER A CA 1
ATOM 2242 C C . SER A 1 278 ? -4.318 -14.031 14.259 1.00 59.75 278 SER A C 1
ATOM 2244 O O . SER A 1 278 ? -4.500 -12.839 14.493 1.00 59.75 278 SER A O 1
ATOM 2246 N N . ALA A 1 279 ? -4.287 -14.502 13.008 1.00 57.41 279 ALA A N 1
ATOM 2247 C CA . ALA A 1 279 ? -4.483 -13.660 11.828 1.00 57.41 279 ALA A CA 1
ATOM 2248 C C . ALA A 1 279 ? -5.970 -13.410 11.545 1.00 57.41 279 ALA A C 1
ATOM 2250 O O . ALA A 1 279 ? -6.350 -12.267 11.304 1.00 57.41 279 ALA A O 1
ATOM 2251 N N . LEU A 1 280 ? -6.815 -14.434 11.685 1.00 69.38 280 LEU A N 1
ATOM 2252 C CA . LEU A 1 280 ? -8.268 -14.271 11.611 1.00 69.38 280 LEU A CA 1
ATOM 2253 C C . LEU A 1 280 ? -8.806 -13.399 12.742 1.00 69.38 280 LEU A C 1
ATOM 2255 O O . LEU A 1 280 ? -9.593 -12.498 12.479 1.00 69.38 280 LEU A O 1
ATOM 2259 N N . SER A 1 281 ? -8.307 -13.569 13.971 1.00 67.25 281 SER A N 1
ATOM 2260 C CA . SER A 1 281 ? -8.674 -12.687 15.091 1.00 67.25 281 SER A CA 1
ATOM 2261 C C . SER A 1 281 ? -8.377 -11.209 14.784 1.00 67.25 281 SER A C 1
ATOM 2263 O O . SER A 1 281 ? -9.150 -10.328 15.150 1.00 67.25 281 SER A O 1
ATOM 2265 N N . ARG A 1 282 ? -7.292 -10.912 14.047 1.00 67.25 282 ARG A N 1
ATOM 2266 C CA . ARG A 1 282 ? -6.999 -9.540 13.587 1.00 67.25 282 ARG A CA 1
ATOM 2267 C C . ARG A 1 282 ? -7.995 -9.054 12.539 1.00 67.25 282 ARG A C 1
ATOM 2269 O O . ARG A 1 282 ? -8.337 -7.879 12.554 1.00 67.25 282 ARG A O 1
ATOM 2276 N N . LEU A 1 283 ? -8.458 -9.928 11.650 1.00 74.44 283 LEU A N 1
ATOM 2277 C CA . LEU A 1 283 ? -9.463 -9.582 10.644 1.00 74.44 283 LEU A CA 1
ATOM 2278 C C . LEU A 1 283 ? -10.845 -9.371 11.264 1.00 74.44 283 LEU A C 1
ATOM 2280 O O . LEU A 1 283 ? -11.551 -8.460 10.847 1.00 74.44 283 LEU A O 1
ATOM 2284 N N . VAL A 1 284 ? -11.198 -10.133 12.301 1.00 75.25 284 VAL A N 1
ATOM 2285 C CA . VAL A 1 284 ? -12.412 -9.895 13.095 1.00 75.25 284 VAL A CA 1
ATOM 2286 C C . VAL A 1 284 ? -12.365 -8.504 13.731 1.00 75.25 284 VAL A C 1
ATOM 2288 O O . VAL A 1 284 ? -13.292 -7.719 13.549 1.00 75.25 284 VAL A O 1
ATOM 2291 N N . ASN A 1 285 ? -11.249 -8.149 14.379 1.00 72.06 285 ASN A N 1
ATOM 2292 C CA . ASN A 1 285 ? -11.070 -6.811 14.952 1.00 72.06 285 ASN A CA 1
ATOM 2293 C C . ASN A 1 285 ? -11.088 -5.712 13.881 1.00 72.06 285 ASN A C 1
ATOM 2295 O O . ASN A 1 285 ? -11.667 -4.650 14.091 1.00 72.06 285 ASN A O 1
ATOM 2299 N N . TYR A 1 286 ? -10.475 -5.965 12.722 1.00 69.06 286 TYR A N 1
ATOM 2300 C CA . TYR A 1 286 ? -10.503 -5.038 11.596 1.00 69.06 286 TYR A CA 1
ATOM 2301 C C . TYR A 1 286 ? -11.933 -4.794 11.103 1.00 69.06 286 TYR A C 1
ATOM 2303 O O . TYR A 1 286 ? -12.312 -3.647 10.888 1.00 69.06 286 TYR A O 1
ATOM 2311 N N . ALA A 1 287 ? -12.743 -5.846 10.968 1.00 75.75 287 ALA A N 1
ATOM 2312 C CA . ALA A 1 287 ? -14.139 -5.722 10.564 1.00 75.75 287 ALA A CA 1
ATOM 2313 C C . ALA A 1 287 ? -14.971 -4.939 11.595 1.00 75.75 287 ALA A C 1
ATOM 2315 O O . ALA A 1 287 ? -15.830 -4.138 11.218 1.00 75.75 287 ALA A O 1
ATOM 2316 N N . GLU A 1 288 ? -14.683 -5.109 12.888 1.00 78.69 288 GLU A N 1
ATOM 2317 C CA . GLU A 1 288 ? -15.310 -4.315 13.944 1.00 78.69 288 GLU A CA 1
ATOM 2318 C C . GLU A 1 288 ? -14.916 -2.836 13.854 1.00 78.69 288 GLU A C 1
ATOM 2320 O O . GLU A 1 288 ? -15.791 -1.974 13.839 1.00 78.69 288 GLU A O 1
ATOM 2325 N N . GLN A 1 289 ? -13.624 -2.527 13.739 1.00 72.56 289 GLN A N 1
ATOM 2326 C CA . GLN A 1 289 ? -13.135 -1.145 13.712 1.00 72.56 289 GLN A CA 1
ATOM 2327 C C . GLN A 1 289 ? -13.508 -0.407 12.424 1.00 72.56 289 GLN A C 1
ATOM 2329 O O . GLN A 1 289 ? -13.917 0.751 12.474 1.00 72.56 289 GLN A O 1
ATOM 2334 N N . LYS A 1 290 ? -13.363 -1.062 11.266 1.00 81.88 290 LYS A N 1
ATOM 2335 C CA . LYS A 1 290 ? -13.560 -0.433 9.957 1.00 81.88 290 LYS A CA 1
ATOM 2336 C C . LYS A 1 290 ? -15.027 -0.388 9.542 1.00 81.88 290 LYS A C 1
ATOM 2338 O O . LYS A 1 290 ? -15.452 0.623 8.997 1.00 81.88 290 LYS A O 1
ATOM 2343 N N . TYR A 1 291 ? -15.778 -1.466 9.772 1.00 83.00 291 TYR A N 1
ATOM 2344 C CA . TYR A 1 291 ? -17.159 -1.604 9.289 1.00 83.00 291 TYR A CA 1
ATOM 2345 C C . TYR A 1 291 ? -18.202 -1.548 10.422 1.00 83.00 291 TYR A C 1
ATOM 2347 O O . TYR A 1 291 ? -19.408 -1.520 10.163 1.00 83.00 291 TYR A O 1
ATOM 2355 N N . GLY A 1 292 ? -17.774 -1.539 11.691 1.00 81.88 292 GLY A N 1
ATOM 2356 C CA . GLY A 1 292 ? -18.675 -1.586 12.847 1.00 81.88 292 GLY A CA 1
ATOM 2357 C C . GLY A 1 292 ? -19.302 -2.965 13.086 1.00 81.88 292 GLY A C 1
ATOM 2358 O O . GLY A 1 292 ? -20.351 -3.051 13.729 1.00 81.88 292 GLY A O 1
ATOM 2359 N N . ILE A 1 293 ? -18.717 -4.037 12.538 1.00 86.75 293 ILE A N 1
ATOM 2360 C CA . ILE A 1 293 ? -19.268 -5.398 12.597 1.00 86.75 293 ILE A CA 1
ATOM 2361 C C . ILE A 1 293 ? -18.734 -6.110 13.836 1.00 86.75 293 ILE A C 1
ATOM 2363 O O . ILE A 1 293 ? -17.622 -6.633 13.849 1.00 86.75 293 ILE A O 1
ATOM 2367 N N . LYS A 1 294 ? -19.551 -6.148 14.885 1.00 79.00 294 LYS A N 1
ATOM 2368 C CA . LYS A 1 294 ? -19.223 -6.870 16.117 1.00 79.00 294 LYS A CA 1
ATOM 2369 C C . LYS A 1 294 ? -19.380 -8.374 15.908 1.00 79.00 294 LYS A C 1
ATOM 2371 O O . LYS A 1 294 ? -20.364 -8.804 15.310 1.00 79.00 294 LYS A O 1
ATOM 2376 N N . ASN A 1 295 ? -18.462 -9.160 16.469 1.00 77.75 295 ASN A N 1
ATOM 2377 C CA . ASN A 1 295 ? -18.506 -10.628 16.465 1.00 77.75 295 ASN A CA 1
ATOM 2378 C C . ASN A 1 295 ? -18.557 -11.261 15.059 1.00 77.75 295 ASN A C 1
ATOM 2380 O O . ASN A 1 295 ? -19.291 -12.225 14.849 1.00 77.75 295 ASN A O 1
ATOM 2384 N N . ALA A 1 296 ? -17.799 -10.730 14.092 1.00 87.12 296 ALA A N 1
ATOM 2385 C CA . ALA A 1 296 ? -17.645 -11.386 12.793 1.00 87.12 296 ALA A CA 1
ATOM 2386 C C . ALA A 1 296 ? -17.132 -12.827 12.980 1.00 87.12 296 ALA A C 1
ATOM 2388 O O . ALA A 1 296 ? -16.103 -13.042 13.622 1.00 87.12 296 ALA A O 1
ATOM 2389 N N . ASN A 1 297 ? -17.834 -13.812 12.418 1.00 89.88 297 ASN A N 1
ATOM 2390 C CA . ASN A 1 297 ? -17.421 -15.209 12.493 1.00 89.88 297 ASN A CA 1
ATOM 2391 C C . ASN A 1 297 ? -16.616 -15.585 11.246 1.00 89.88 297 ASN A C 1
ATOM 2393 O O . ASN A 1 297 ? -17.168 -15.777 10.167 1.00 89.88 297 ASN A O 1
ATOM 2397 N N . LEU A 1 298 ? -15.300 -15.685 11.425 1.00 86.81 298 LEU A N 1
ATOM 2398 C CA . LEU A 1 298 ? -14.327 -16.045 10.386 1.00 86.81 298 LEU A CA 1
ATOM 2399 C C . LEU A 1 298 ? -13.523 -17.293 10.778 1.00 86.81 298 LEU A C 1
ATOM 2401 O O . LEU A 1 298 ? -12.402 -17.501 10.320 1.00 86.81 298 LEU A O 1
ATOM 2405 N N . THR A 1 299 ? -14.056 -18.090 11.702 1.00 82.94 299 THR A N 1
ATOM 2406 C CA . THR A 1 299 ? -13.360 -19.246 12.267 1.00 82.94 299 THR A CA 1
ATOM 2407 C C . THR A 1 299 ? -13.059 -20.281 11.184 1.00 82.94 299 THR A C 1
ATOM 2409 O O . THR A 1 299 ? -13.937 -20.643 10.409 1.00 82.94 299 THR A O 1
ATOM 2412 N N . GLY A 1 300 ? -11.824 -20.785 11.147 1.00 78.69 300 GLY A N 1
ATOM 2413 C CA . GLY A 1 300 ? -11.423 -21.853 10.222 1.00 78.69 300 GLY A CA 1
ATOM 2414 C C . GLY A 1 300 ? -11.069 -21.398 8.804 1.00 78.69 300 GLY A C 1
ATOM 2415 O O . GLY A 1 300 ? -10.712 -22.239 7.989 1.00 78.69 300 GLY A O 1
ATOM 2416 N N . LEU A 1 301 ? -11.123 -20.097 8.512 1.00 88.00 301 LEU A N 1
ATOM 2417 C CA . LEU A 1 301 ? -10.717 -19.547 7.218 1.00 88.00 301 LEU A CA 1
ATOM 2418 C C . LEU A 1 301 ? -9.195 -19.296 7.132 1.00 88.00 301 LEU A C 1
ATOM 2420 O O . LEU A 1 301 ? -8.511 -19.073 8.132 1.00 88.00 301 LEU A O 1
ATOM 2424 N N . ASP A 1 302 ? -8.656 -19.253 5.921 1.00 85.31 302 ASP A N 1
ATOM 2425 C CA . ASP A 1 302 ? -7.333 -18.725 5.618 1.00 85.31 302 ASP A CA 1
ATOM 2426 C C . ASP A 1 302 ? -7.373 -17.191 5.644 1.00 85.31 302 ASP A C 1
ATOM 2428 O O . ASP A 1 302 ? -8.144 -16.518 4.951 1.00 85.31 302 ASP A O 1
ATOM 2432 N N . ALA A 1 303 ? -6.505 -16.600 6.461 1.00 78.19 303 ALA A N 1
ATOM 2433 C CA . ALA A 1 303 ? -6.506 -15.160 6.665 1.00 78.19 303 ALA A CA 1
ATOM 2434 C C . ALA A 1 303 ? -6.093 -14.361 5.415 1.00 78.19 303 ALA A C 1
ATOM 2436 O O . ALA A 1 303 ? -6.477 -13.200 5.291 1.00 78.19 303 ALA A O 1
ATOM 2437 N N . LYS A 1 304 ? -5.311 -14.926 4.485 1.00 78.69 304 LYS A N 1
ATOM 2438 C CA . LYS A 1 304 ? -4.942 -14.226 3.244 1.00 78.69 304 LYS A CA 1
ATOM 2439 C C . LYS A 1 304 ? -6.117 -14.194 2.272 1.00 78.69 304 LYS A C 1
ATOM 2441 O O . LYS A 1 304 ? -6.351 -13.134 1.692 1.00 78.69 304 LYS A O 1
ATOM 2446 N N . ALA A 1 305 ? -6.863 -15.295 2.157 1.00 83.44 305 ALA A N 1
ATOM 2447 C CA . ALA A 1 305 ? -8.082 -15.361 1.349 1.00 83.44 305 ALA A CA 1
ATOM 2448 C C . ALA A 1 305 ? -9.106 -14.301 1.796 1.00 83.44 305 ALA A C 1
ATOM 2450 O O . ALA A 1 305 ? -9.610 -13.517 0.988 1.00 83.44 305 ALA A O 1
ATOM 2451 N N . VAL A 1 306 ? -9.337 -14.179 3.107 1.00 85.56 306 VAL A N 1
ATOM 2452 C CA . VAL A 1 306 ? -10.242 -13.154 3.657 1.00 85.56 306 VAL A CA 1
ATOM 2453 C C . VAL A 1 306 ? -9.678 -11.735 3.484 1.00 85.56 306 VAL A C 1
ATOM 2455 O O . VAL A 1 306 ? -10.397 -10.821 3.077 1.00 85.56 306 VAL A O 1
ATOM 2458 N N . LEU A 1 307 ? -8.382 -11.527 3.750 1.00 82.31 307 LEU A N 1
ATOM 2459 C CA . LEU A 1 307 ? -7.742 -10.208 3.648 1.00 82.31 307 LEU A CA 1
ATOM 2460 C C . LEU A 1 307 ? -7.812 -9.623 2.230 1.00 82.31 307 LEU A C 1
ATOM 2462 O O . LEU A 1 307 ? -7.981 -8.411 2.085 1.00 82.31 307 LEU A O 1
ATOM 2466 N N . GLY A 1 308 ? -7.659 -10.456 1.198 1.00 78.75 308 GLY A N 1
ATOM 2467 C CA . GLY A 1 308 ? -7.812 -10.042 -0.196 1.00 78.75 308 GLY A CA 1
ATOM 2468 C C . GLY A 1 308 ? -9.158 -9.369 -0.446 1.00 78.75 308 GLY A C 1
ATOM 2469 O O . GLY A 1 308 ? -9.208 -8.221 -0.888 1.00 78.75 308 GLY A O 1
ATOM 2470 N N . ASN A 1 309 ? -10.229 -10.035 -0.021 1.00 93.69 309 ASN A N 1
ATOM 2471 C CA . ASN A 1 309 ? -11.592 -9.529 -0.141 1.00 93.69 309 ASN A CA 1
ATOM 2472 C C . ASN A 1 309 ? -11.804 -8.239 0.657 1.00 93.69 309 ASN A C 1
ATOM 2474 O O . ASN A 1 309 ? -12.386 -7.287 0.147 1.00 93.69 309 ASN A O 1
ATOM 2478 N N . PHE A 1 310 ? -11.257 -8.115 1.867 1.00 89.75 310 PHE A N 1
ATOM 2479 C CA . PHE A 1 310 ? -11.357 -6.852 2.613 1.00 89.75 310 PHE A CA 1
ATOM 2480 C C . PHE A 1 310 ? -10.689 -5.675 1.887 1.00 89.75 310 PHE A C 1
ATOM 2482 O O . PHE A 1 310 ? -11.201 -4.555 1.930 1.00 89.75 310 PHE A O 1
ATOM 2489 N N . ARG A 1 311 ? -9.579 -5.898 1.171 1.00 82.75 311 ARG A N 1
ATOM 2490 C CA . ARG A 1 311 ? -8.955 -4.844 0.350 1.00 82.75 311 ARG A CA 1
ATOM 2491 C C . ARG A 1 311 ? -9.865 -4.404 -0.787 1.00 82.75 311 ARG A C 1
ATOM 2493 O O . ARG A 1 311 ? -10.035 -3.202 -0.985 1.00 82.75 311 ARG A O 1
ATOM 2500 N N . THR A 1 312 ? -10.462 -5.358 -1.493 1.00 89.56 312 THR A N 1
ATOM 2501 C CA . THR A 1 312 ? -11.404 -5.070 -2.577 1.00 89.56 312 THR A CA 1
ATOM 2502 C C . THR A 1 312 ? -12.641 -4.346 -2.046 1.00 89.56 312 THR A C 1
ATOM 2504 O O . THR A 1 312 ? -13.019 -3.313 -2.595 1.00 89.56 312 THR A O 1
ATOM 2507 N N . LEU A 1 313 ? -13.193 -4.785 -0.910 1.00 94.19 313 LEU A N 1
ATOM 2508 C CA . LEU A 1 313 ? -14.311 -4.121 -0.235 1.00 94.19 313 LEU A CA 1
ATOM 2509 C C . LEU A 1 313 ? -13.990 -2.674 0.155 1.00 94.19 313 LEU A C 1
ATOM 2511 O O . LEU A 1 313 ? -14.821 -1.793 -0.028 1.00 94.19 313 LEU A O 1
ATOM 2515 N N . ASN A 1 314 ? -12.784 -2.392 0.652 1.00 87.19 314 ASN A N 1
ATOM 2516 C CA . ASN A 1 314 ? -12.386 -1.017 0.963 1.00 87.19 314 ASN A CA 1
ATOM 2517 C C . ASN A 1 314 ? -12.349 -0.122 -0.273 1.00 87.19 314 ASN A C 1
ATOM 2519 O O . ASN A 1 314 ? -12.726 1.045 -0.193 1.00 87.19 314 ASN A O 1
ATOM 2523 N N . GLN A 1 315 ? -11.878 -0.656 -1.400 1.00 89.56 315 GLN A N 1
ATOM 2524 C CA . GLN A 1 315 ? -11.871 0.085 -2.653 1.00 89.56 315 GLN A CA 1
ATOM 2525 C C . GLN A 1 315 ? -13.304 0.333 -3.144 1.00 89.56 315 GLN A C 1
ATOM 2527 O O . GLN A 1 315 ? -13.626 1.456 -3.516 1.00 89.56 315 GLN A O 1
ATOM 2532 N N . LEU A 1 316 ? -14.177 -0.674 -3.065 1.00 96.81 316 LEU A N 1
ATOM 2533 C CA . LEU A 1 316 ? -15.600 -0.545 -3.391 1.00 96.81 316 LEU A CA 1
ATOM 2534 C C . LEU A 1 316 ? -16.293 0.510 -2.516 1.00 96.81 316 LEU A C 1
ATOM 2536 O O . LEU A 1 316 ? -16.953 1.396 -3.041 1.00 96.81 316 LEU A O 1
ATOM 2540 N N . LEU A 1 317 ? -16.082 0.493 -1.198 1.00 94.00 317 LEU A N 1
ATOM 2541 C CA . LEU A 1 317 ? -16.655 1.489 -0.281 1.00 94.00 317 LEU A CA 1
ATOM 2542 C C . LEU A 1 317 ? -16.074 2.896 -0.467 1.00 94.00 317 LEU A C 1
ATOM 2544 O O . LEU A 1 317 ? -16.724 3.875 -0.121 1.00 94.00 317 LEU A O 1
ATOM 2548 N N . LYS A 1 318 ? -14.866 3.026 -1.023 1.00 92.38 318 LYS A N 1
ATOM 2549 C CA . LYS A 1 318 ? -14.326 4.330 -1.427 1.00 92.38 318 LYS A CA 1
ATOM 2550 C C . LYS A 1 318 ? -15.043 4.874 -2.662 1.00 92.38 318 LYS A C 1
ATOM 2552 O O . LYS A 1 318 ? -15.272 6.077 -2.743 1.00 92.38 318 LYS A O 1
ATOM 2557 N N . ASP A 1 319 ? -15.375 3.997 -3.604 1.00 94.75 319 ASP A N 1
ATOM 2558 C CA . ASP A 1 319 ? -16.073 4.363 -4.837 1.00 94.75 319 ASP A CA 1
ATOM 2559 C C . ASP A 1 319 ? -17.582 4.577 -4.599 1.00 94.75 319 ASP A C 1
ATOM 2561 O O . ASP A 1 319 ? -18.200 5.375 -5.302 1.00 94.75 319 ASP A O 1
ATOM 2565 N N . TYR A 1 320 ? -18.145 3.922 -3.576 1.00 96.75 320 TYR A N 1
ATOM 2566 C CA . TYR A 1 320 ? -19.555 3.990 -3.175 1.00 96.75 320 TYR A CA 1
ATOM 2567 C C . TYR A 1 320 ? -19.717 4.242 -1.657 1.00 96.75 320 TYR A C 1
ATOM 2569 O O . TYR A 1 320 ? -20.176 3.365 -0.912 1.00 96.75 320 TYR A O 1
ATOM 2577 N N . PRO A 1 321 ? -19.340 5.437 -1.162 1.00 94.81 321 PRO A N 1
ATOM 2578 C CA . PRO A 1 321 ? -19.298 5.743 0.271 1.00 94.81 321 PRO A CA 1
ATOM 2579 C C . PRO A 1 321 ? -20.665 5.711 0.969 1.00 94.81 321 PRO A C 1
ATOM 2581 O O . PRO A 1 321 ? -20.730 5.505 2.177 1.00 94.81 321 PRO A O 1
ATOM 2584 N N . GLN A 1 322 ? -21.773 5.861 0.239 1.00 94.62 322 GLN A N 1
ATOM 2585 C CA . GLN A 1 322 ? -23.129 5.800 0.797 1.00 94.62 322 GLN A CA 1
ATOM 2586 C C . GLN A 1 322 ? -23.543 4.398 1.277 1.00 94.62 322 GLN A C 1
ATOM 2588 O O . GLN A 1 322 ? -24.527 4.270 2.011 1.00 94.62 322 GLN A O 1
ATOM 2593 N N . LEU A 1 323 ? -22.796 3.357 0.888 1.00 94.75 323 LEU A N 1
ATOM 2594 C CA . LEU A 1 323 ? -22.960 1.995 1.400 1.00 94.75 323 LEU A CA 1
ATOM 2595 C C . LEU A 1 323 ? -22.111 1.710 2.647 1.00 94.75 323 LEU A C 1
ATOM 2597 O O . LEU A 1 323 ? -22.232 0.622 3.221 1.00 94.75 323 LEU A O 1
ATOM 2601 N N . ASP A 1 324 ? -21.274 2.654 3.096 1.00 89.94 324 ASP A N 1
ATOM 2602 C CA . ASP A 1 324 ? -20.467 2.458 4.299 1.00 89.94 324 ASP A CA 1
ATOM 2603 C C . ASP A 1 324 ? -21.357 2.220 5.528 1.00 89.94 324 ASP A C 1
ATOM 2605 O O . ASP A 1 324 ? -22.392 2.855 5.747 1.00 89.94 324 ASP A O 1
ATOM 2609 N N . GLY A 1 325 ? -20.990 1.212 6.313 1.00 89.44 325 GLY A N 1
ATOM 2610 C CA . GLY A 1 325 ? -21.779 0.734 7.440 1.00 89.44 325 GLY A CA 1
ATOM 2611 C C . GLY A 1 325 ? -23.069 -0.020 7.084 1.00 89.44 325 GLY A C 1
ATOM 2612 O O . GLY A 1 325 ? -23.794 -0.377 8.017 1.00 89.44 325 GLY A O 1
ATOM 2613 N N . TYR A 1 326 ? -23.379 -0.300 5.810 1.00 94.69 326 TYR A N 1
ATOM 2614 C CA . TYR A 1 326 ? -24.564 -1.094 5.443 1.00 94.69 326 TYR A CA 1
ATOM 2615 C C . TYR A 1 326 ? -24.395 -2.593 5.747 1.00 94.69 326 TYR A C 1
ATOM 2617 O O . TYR A 1 326 ? -25.358 -3.271 6.123 1.00 94.69 326 TYR A O 1
ATOM 2625 N N . ILE A 1 327 ? -23.162 -3.107 5.680 1.00 93.38 327 ILE A N 1
ATOM 2626 C CA . ILE A 1 327 ? -22.818 -4.448 6.173 1.00 93.38 327 ILE A CA 1
ATOM 2627 C C . ILE A 1 327 ? -22.790 -4.409 7.700 1.00 93.38 327 ILE A C 1
ATOM 2629 O O . ILE A 1 327 ? -22.035 -3.642 8.292 1.00 93.38 327 ILE A O 1
ATOM 2633 N N . LYS A 1 328 ? -23.608 -5.244 8.348 1.00 91.19 328 LYS A N 1
ATOM 2634 C CA . LYS A 1 328 ? -23.645 -5.339 9.821 1.00 91.19 328 LYS A CA 1
ATOM 2635 C C . LYS A 1 328 ? -23.326 -6.726 10.363 1.00 91.19 328 LYS A C 1
ATOM 2637 O O . LYS A 1 328 ? -23.191 -6.856 11.574 1.00 91.19 328 LYS A O 1
ATOM 2642 N N . HIS A 1 329 ? -23.233 -7.740 9.501 1.00 92.25 329 HIS A N 1
ATOM 2643 C CA . HIS A 1 329 ? -22.947 -9.123 9.890 1.00 92.25 329 HIS A CA 1
ATOM 2644 C C . HIS A 1 329 ? -21.990 -9.776 8.900 1.00 92.25 329 HIS A C 1
ATOM 2646 O O . HIS A 1 329 ? -22.183 -9.643 7.692 1.00 92.25 329 HIS A O 1
ATOM 2652 N N . MET A 1 330 ? -21.009 -10.507 9.428 1.00 94.19 330 MET A N 1
ATOM 2653 C CA . MET A 1 330 ? -20.104 -11.381 8.680 1.00 94.19 330 MET A CA 1
ATOM 2654 C C . MET A 1 330 ? -20.092 -12.760 9.338 1.00 94.19 330 MET A C 1
ATOM 2656 O O . MET A 1 330 ? -19.917 -12.849 10.554 1.00 94.19 330 MET A O 1
ATOM 2660 N N . ASP A 1 331 ? -20.320 -13.814 8.559 1.00 94.62 331 ASP A N 1
ATOM 2661 C CA . ASP A 1 331 ? -20.479 -15.180 9.074 1.00 94.62 331 ASP A CA 1
ATOM 2662 C C . ASP A 1 331 ? -20.056 -16.239 8.041 1.00 94.62 331 ASP A C 1
ATOM 2664 O O . ASP A 1 331 ? -19.589 -15.905 6.953 1.00 94.62 331 ASP A O 1
ATOM 2668 N N . LEU A 1 332 ? -20.240 -17.519 8.356 1.00 94.25 332 LEU A N 1
ATOM 2669 C CA . LEU A 1 332 ? -19.918 -18.637 7.470 1.00 94.25 332 LEU A CA 1
ATOM 2670 C C . LEU A 1 332 ? -21.178 -19.202 6.797 1.00 94.25 332 LEU A C 1
ATOM 2672 O O . LEU A 1 332 ? -22.241 -19.283 7.413 1.00 94.25 332 LEU A O 1
ATOM 2676 N N . SER A 1 333 ? -21.063 -19.612 5.534 1.00 93.88 333 SER A N 1
ATOM 2677 C CA . SER A 1 333 ? -22.139 -20.272 4.778 1.00 93.88 333 SER A CA 1
ATOM 2678 C C . SER A 1 333 ? -21.563 -21.095 3.636 1.00 93.88 333 SER A C 1
ATOM 2680 O O . SER A 1 333 ? -20.680 -20.618 2.946 1.00 93.88 333 SER A O 1
ATOM 2682 N N . ARG A 1 334 ? -22.103 -22.288 3.371 1.00 91.25 334 ARG A N 1
ATOM 2683 C CA . ARG A 1 334 ? -21.712 -23.112 2.207 1.00 91.25 334 ARG A CA 1
ATOM 2684 C C . ARG A 1 334 ? -22.450 -22.753 0.911 1.00 91.25 334 ARG A C 1
ATOM 2686 O O . ARG A 1 334 ? -22.362 -23.482 -0.069 1.00 91.25 334 ARG A O 1
ATOM 2693 N N . SER A 1 335 ? -23.223 -21.669 0.920 1.00 85.62 335 SER A N 1
ATOM 2694 C CA . SER A 1 335 ? -23.924 -21.175 -0.265 1.00 85.62 335 SER A CA 1
ATOM 2695 C C . SER A 1 335 ? -22.967 -20.350 -1.116 1.00 85.62 335 SER A C 1
ATOM 2697 O O . SER A 1 335 ? -22.544 -19.287 -0.667 1.00 85.62 335 SER A O 1
ATOM 2699 N N . GLY A 1 336 ? -22.649 -20.830 -2.319 1.00 87.50 336 GLY A N 1
ATOM 2700 C CA . GLY A 1 336 ? -21.691 -20.165 -3.207 1.00 87.50 336 GLY A CA 1
ATOM 2701 C C . GLY A 1 336 ? -20.286 -20.081 -2.604 1.00 87.50 336 GLY A C 1
ATOM 2702 O O . GLY A 1 336 ? -19.976 -20.751 -1.61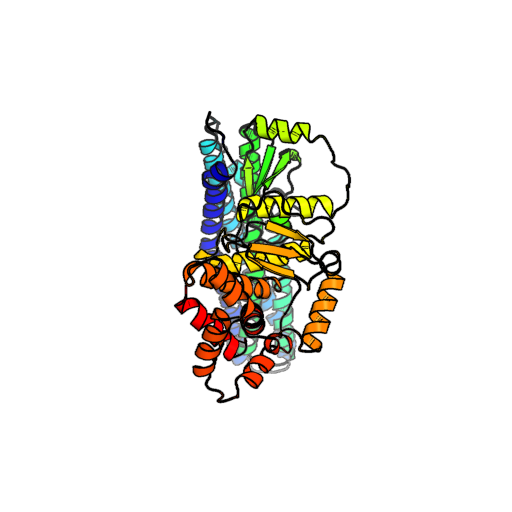7 1.00 87.50 336 GLY A O 1
ATOM 2703 N N . ALA A 1 337 ? -19.417 -19.266 -3.202 1.00 90.75 337 ALA A N 1
ATOM 2704 C CA . ALA A 1 337 ? -18.107 -18.956 -2.625 1.00 90.75 337 ALA A CA 1
ATOM 2705 C C . ALA A 1 337 ? -18.200 -17.855 -1.560 1.00 90.75 337 ALA A C 1
ATOM 2707 O O . ALA A 1 337 ? -17.590 -17.951 -0.491 1.00 90.75 337 ALA A O 1
ATOM 2708 N N . MET A 1 338 ? -19.019 -16.846 -1.834 1.00 95.19 338 MET A N 1
ATOM 2709 C CA . MET A 1 338 ? -19.509 -15.876 -0.870 1.00 95.19 338 MET A CA 1
ATOM 2710 C C . MET A 1 338 ? -21.022 -15.714 -1.068 1.00 95.19 338 MET A C 1
ATOM 2712 O O . MET A 1 338 ? -21.592 -16.279 -1.999 1.00 95.19 338 MET A O 1
ATOM 2716 N N . ALA A 1 339 ? -21.677 -15.019 -0.137 1.00 93.12 339 ALA A N 1
ATOM 2717 C CA . ALA A 1 339 ? -23.057 -14.581 -0.334 1.00 93.12 339 ALA A CA 1
ATOM 2718 C C . ALA A 1 339 ? -23.345 -13.302 0.461 1.00 93.12 339 ALA A C 1
ATOM 2720 O O . ALA A 1 339 ? -22.984 -13.210 1.641 1.00 93.12 339 ALA A O 1
ATOM 2721 N N . ALA A 1 340 ? -24.048 -12.351 -0.148 1.00 95.25 340 ALA A N 1
ATOM 2722 C CA . ALA A 1 340 ? -24.563 -11.138 0.470 1.00 95.25 340 ALA A CA 1
ATOM 2723 C C . ALA A 1 340 ? -26.089 -11.076 0.364 1.00 95.25 340 ALA A C 1
ATOM 2725 O O . ALA A 1 340 ? -26.666 -11.112 -0.717 1.00 95.25 340 ALA A O 1
ATOM 2726 N N . GLY A 1 341 ? -26.758 -10.930 1.509 1.00 92.81 341 GLY A N 1
ATOM 2727 C CA . GLY A 1 341 ? -28.217 -10.854 1.559 1.00 92.81 341 GLY A CA 1
ATOM 2728 C C . GLY A 1 341 ? -28.730 -9.758 2.494 1.00 92.81 341 GLY A C 1
ATOM 2729 O O . GLY A 1 341 ? -28.177 -9.572 3.590 1.00 92.81 341 GLY A O 1
ATOM 2730 N N . PRO A 1 342 ? -29.803 -9.036 2.120 1.00 95.38 342 PRO A N 1
ATOM 2731 C CA . PRO A 1 342 ? -30.436 -8.070 3.005 1.00 95.38 342 PRO A CA 1
ATOM 2732 C C . PRO A 1 342 ? -31.150 -8.755 4.172 1.00 95.38 342 PRO A C 1
ATOM 2734 O O . PRO A 1 342 ? -31.702 -9.851 4.070 1.00 95.38 342 PRO A O 1
ATOM 2737 N N . SER A 1 343 ? -31.208 -8.068 5.313 1.00 92.56 343 SER A N 1
ATOM 2738 C CA . SER A 1 343 ? -32.154 -8.415 6.372 1.00 92.56 343 SER A CA 1
ATOM 2739 C C . SER A 1 343 ? -33.594 -8.317 5.863 1.00 92.56 343 SER A C 1
ATOM 2741 O O . SER A 1 343 ? -33.883 -7.571 4.933 1.00 92.56 343 SER A O 1
ATOM 2743 N N . LYS A 1 344 ? -34.544 -8.974 6.544 1.00 88.12 344 LYS A N 1
ATOM 2744 C CA . LYS A 1 344 ? -35.982 -8.915 6.196 1.00 88.12 344 LYS A CA 1
ATOM 2745 C C . LYS A 1 344 ? -36.525 -7.488 6.004 1.00 88.12 344 LYS A C 1
ATOM 2747 O O . LYS A 1 344 ? -37.470 -7.284 5.254 1.00 88.12 344 LYS A O 1
ATOM 2752 N N . ASN A 1 345 ? -35.943 -6.504 6.696 1.00 88.38 345 ASN A N 1
ATOM 2753 C CA . ASN A 1 345 ? -36.317 -5.091 6.608 1.00 88.38 345 ASN A CA 1
ATOM 2754 C C . ASN A 1 345 ? -35.398 -4.228 5.722 1.00 88.38 345 ASN A C 1
ATOM 2756 O O . ASN A 1 345 ? -35.576 -3.011 5.684 1.00 88.38 345 ASN A O 1
ATOM 2760 N N . PHE A 1 346 ? -34.428 -4.837 5.031 1.00 94.19 346 PHE A N 1
ATOM 2761 C CA . PHE A 1 346 ? -33.444 -4.190 4.155 1.00 94.19 346 PHE A CA 1
ATOM 2762 C C . PHE A 1 346 ? -32.564 -3.139 4.849 1.00 94.19 346 PHE A C 1
ATOM 2764 O O . PHE A 1 346 ? -31.900 -2.347 4.189 1.00 94.19 346 PHE A O 1
ATOM 2771 N N . GLN A 1 347 ? -32.528 -3.103 6.185 1.00 91.50 347 GLN A N 1
ATOM 2772 C CA . GLN A 1 347 ? -31.741 -2.109 6.924 1.00 91.50 347 GLN A CA 1
ATOM 2773 C C . GLN A 1 347 ? -30.258 -2.467 7.039 1.00 91.50 347 GLN A C 1
ATOM 2775 O O . GLN A 1 347 ? -29.452 -1.588 7.335 1.00 91.50 347 GLN A O 1
ATOM 2780 N N . ARG A 1 348 ? -29.892 -3.729 6.801 1.00 92.62 348 ARG A N 1
ATOM 2781 C CA . ARG A 1 348 ? -28.511 -4.212 6.876 1.00 92.62 348 ARG A CA 1
ATOM 2782 C C . ARG A 1 348 ? -28.263 -5.365 5.912 1.00 92.62 348 ARG A C 1
ATOM 2784 O O . ARG A 1 348 ? -29.200 -6.096 5.597 1.00 92.62 348 ARG A O 1
ATOM 2791 N N . ILE A 1 349 ? -26.999 -5.577 5.567 1.00 95.31 349 ILE A N 1
ATOM 2792 C CA . ILE A 1 349 ? -26.513 -6.744 4.824 1.00 95.31 349 ILE A CA 1
ATOM 2793 C C . ILE A 1 349 ? -25.828 -7.731 5.776 1.00 95.31 349 ILE A C 1
ATOM 2795 O O . ILE A 1 349 ? -25.103 -7.324 6.696 1.00 95.31 349 ILE A O 1
ATOM 2799 N N . LYS A 1 350 ? -26.067 -9.028 5.543 1.00 95.25 350 LYS A N 1
ATOM 2800 C CA . LYS A 1 350 ? -25.233 -10.132 6.034 1.00 95.25 350 LYS A CA 1
ATOM 2801 C C . LYS A 1 350 ? -24.355 -10.612 4.882 1.00 95.25 350 LYS A C 1
ATOM 2803 O O . LYS A 1 350 ? -24.891 -10.995 3.849 1.00 95.25 350 LYS A O 1
ATOM 2808 N N . LEU A 1 351 ? -23.044 -10.597 5.092 1.00 96.19 351 LEU A N 1
ATOM 2809 C CA . LEU A 1 351 ? -22.051 -11.165 4.187 1.00 96.19 351 LEU A CA 1
ATOM 2810 C C . LEU A 1 351 ? -21.582 -12.512 4.745 1.00 96.19 351 LEU A C 1
ATOM 2812 O O . LEU A 1 351 ? -21.388 -12.637 5.956 1.00 96.19 351 LEU A O 1
ATOM 2816 N N . THR A 1 352 ? -21.395 -13.516 3.896 1.00 96.75 352 THR A N 1
ATOM 2817 C CA . THR A 1 352 ? -20.902 -14.828 4.324 1.00 96.75 352 THR A CA 1
ATOM 2818 C C . THR A 1 352 ? -19.776 -15.366 3.461 1.00 96.75 352 THR A C 1
ATOM 2820 O O . THR A 1 352 ? -19.716 -15.067 2.273 1.00 96.75 352 THR A O 1
ATOM 2823 N N . PHE A 1 353 ? -18.902 -16.157 4.083 1.00 95.75 353 PHE A N 1
ATOM 2824 C CA . PHE A 1 353 ? -17.754 -16.811 3.456 1.00 95.75 353 PHE A CA 1
ATOM 2825 C C . PHE A 1 353 ? -17.942 -18.326 3.473 1.00 95.75 353 PHE A C 1
ATOM 2827 O O . PHE A 1 353 ? -18.348 -18.880 4.502 1.00 95.75 353 PHE A O 1
ATOM 2834 N N . ASN A 1 354 ? -17.606 -19.000 2.374 1.00 95.56 354 ASN A N 1
ATOM 2835 C CA . ASN A 1 354 ? -17.641 -20.456 2.331 1.00 95.56 354 ASN A CA 1
ATOM 2836 C C . ASN A 1 354 ? -16.408 -21.069 2.994 1.00 95.56 354 ASN A C 1
ATOM 2838 O O . ASN A 1 354 ? -15.323 -20.941 2.436 1.00 95.56 354 ASN A O 1
ATOM 2842 N N . PRO A 1 355 ? -16.536 -21.757 4.146 1.00 93.06 355 PRO A N 1
ATOM 2843 C CA . PRO A 1 355 ? -15.382 -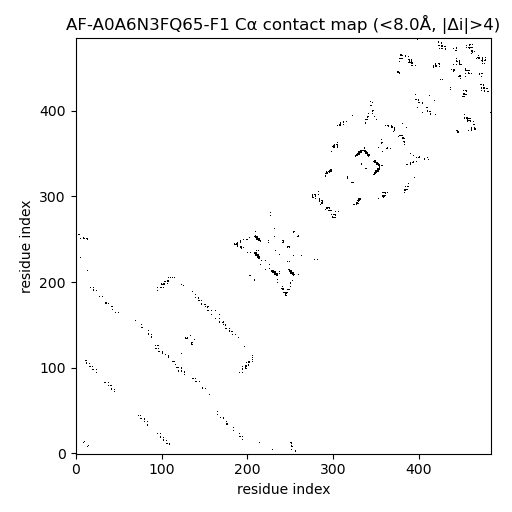22.313 4.843 1.00 93.06 355 PRO A CA 1
ATOM 2844 C C . PRO A 1 355 ? -14.679 -23.423 4.063 1.00 93.06 355 PRO A C 1
ATOM 2846 O O . PRO A 1 355 ? -13.482 -23.611 4.248 1.00 93.06 355 PRO A O 1
ATOM 2849 N N . ASP A 1 356 ? -15.380 -24.123 3.173 1.00 90.69 356 ASP A N 1
ATOM 2850 C CA . ASP A 1 356 ? -14.787 -25.206 2.392 1.00 90.69 356 ASP A CA 1
ATOM 2851 C C . ASP A 1 356 ? -13.857 -24.645 1.296 1.00 90.69 356 ASP A C 1
ATOM 2853 O O . ASP A 1 356 ? -12.869 -25.280 0.950 1.00 90.69 356 ASP A O 1
ATOM 2857 N N . LEU A 1 357 ? -14.118 -23.424 0.805 1.00 90.88 357 LEU A N 1
ATOM 2858 C CA . LEU A 1 357 ? -13.249 -22.726 -0.153 1.00 90.88 357 LEU A CA 1
ATOM 2859 C C . LEU A 1 357 ? -12.250 -21.800 0.546 1.00 90.88 357 LEU A C 1
ATOM 2861 O O . LEU A 1 357 ? -11.066 -21.809 0.246 1.00 90.88 357 LEU A O 1
ATOM 2865 N N . PHE A 1 358 ? -12.706 -21.004 1.510 1.00 92.38 358 PHE A N 1
ATOM 2866 C CA . PHE A 1 358 ? -11.886 -19.988 2.164 1.00 92.38 358 PHE A CA 1
ATOM 2867 C C . PHE A 1 358 ? -10.911 -20.549 3.199 1.00 92.38 358 PHE A C 1
ATOM 2869 O O . PHE A 1 358 ? -10.135 -19.759 3.720 1.00 92.38 358 PHE A O 1
ATOM 2876 N N . SER A 1 359 ? -10.930 -21.843 3.532 1.00 86.88 359 SER A N 1
ATOM 2877 C CA . SER A 1 359 ? -9.998 -22.447 4.503 1.00 86.88 359 SER A CA 1
ATOM 2878 C C . SER A 1 359 ? -8.582 -22.671 3.965 1.00 86.88 359 SER A C 1
ATOM 2880 O O . SER A 1 359 ? -7.648 -22.693 4.769 1.00 86.88 359 SER A O 1
ATOM 2882 N N . ASP A 1 360 ? -8.404 -22.757 2.642 1.00 87.12 360 ASP A N 1
ATOM 2883 C CA . ASP A 1 360 ? -7.100 -22.863 1.980 1.00 87.12 360 ASP A CA 1
ATOM 2884 C C . ASP A 1 360 ? -7.043 -21.967 0.731 1.00 87.12 360 ASP A C 1
ATOM 2886 O O . ASP A 1 360 ? -7.842 -22.081 -0.198 1.00 87.12 360 ASP A O 1
ATOM 2890 N N . LEU A 1 361 ? -6.071 -21.049 0.692 1.00 83.75 361 LEU A N 1
ATOM 2891 C CA . LEU A 1 361 ? -5.934 -20.096 -0.415 1.00 83.75 361 LEU A CA 1
ATOM 2892 C C . LEU A 1 361 ? -5.603 -20.775 -1.755 1.00 83.75 361 LEU A C 1
ATOM 2894 O O . LEU A 1 361 ? -5.967 -20.253 -2.809 1.00 83.75 361 LEU A O 1
ATOM 2898 N N . SER A 1 362 ? -4.880 -21.892 -1.736 1.00 86.56 362 SER A N 1
ATOM 2899 C CA . SER A 1 362 ? -4.478 -22.613 -2.947 1.00 86.56 362 SER A CA 1
ATOM 2900 C C . SER A 1 362 ? -5.678 -23.316 -3.572 1.00 86.56 362 SER A C 1
ATOM 2902 O O . SER A 1 362 ? -5.875 -23.211 -4.783 1.00 86.56 362 SER A O 1
ATOM 2904 N N . ASP A 1 363 ? -6.506 -23.958 -2.747 1.00 83.62 363 ASP A N 1
ATOM 2905 C CA . ASP A 1 363 ? -7.750 -24.588 -3.196 1.00 83.62 363 ASP A CA 1
ATOM 2906 C C . ASP A 1 363 ? -8.745 -23.543 -3.698 1.00 83.62 363 ASP A C 1
ATOM 2908 O O . ASP A 1 363 ? -9.341 -23.713 -4.765 1.00 83.62 363 ASP A O 1
ATOM 2912 N N . PHE A 1 364 ? -8.854 -22.404 -3.005 1.00 92.56 364 PHE A N 1
ATOM 2913 C CA . PHE A 1 364 ? -9.700 -21.317 -3.483 1.00 92.56 364 PHE A CA 1
ATOM 2914 C C . PHE A 1 364 ? -9.207 -20.747 -4.816 1.00 92.56 364 PHE A C 1
ATOM 2916 O O . PHE A 1 364 ? -9.995 -20.489 -5.724 1.00 92.56 364 PHE A O 1
ATOM 2923 N N . LYS A 1 365 ? -7.887 -20.587 -4.970 1.00 94.44 365 LYS A N 1
ATOM 2924 C CA . LYS A 1 365 ? -7.302 -20.153 -6.239 1.00 94.44 365 LYS A CA 1
ATOM 2925 C C . LYS A 1 365 ? -7.639 -21.130 -7.362 1.00 94.44 365 LYS A C 1
ATOM 2927 O O . LYS A 1 365 ? -8.039 -20.685 -8.431 1.00 94.44 365 LYS A O 1
ATOM 2932 N N . LYS A 1 366 ? -7.528 -22.436 -7.110 1.00 93.88 366 LYS A N 1
ATOM 2933 C CA . LYS A 1 366 ? -7.899 -23.465 -8.084 1.00 93.88 366 LYS A CA 1
ATOM 2934 C C . LYS A 1 366 ? -9.373 -23.358 -8.485 1.00 93.88 366 LYS A C 1
ATOM 2936 O O . LYS A 1 366 ? -9.666 -23.402 -9.672 1.00 93.88 366 LYS A O 1
ATOM 2941 N N . TYR A 1 367 ? -10.275 -23.154 -7.523 1.00 94.12 367 TYR A N 1
ATOM 2942 C CA . TYR A 1 367 ? -11.693 -22.907 -7.804 1.00 94.12 367 TYR A CA 1
ATOM 2943 C C . TYR A 1 367 ? -11.895 -21.694 -8.728 1.00 94.12 367 TYR A C 1
ATOM 2945 O O . TYR A 1 367 ? -12.624 -21.794 -9.714 1.00 94.12 367 TYR A O 1
ATOM 2953 N N . CYS A 1 368 ? -11.228 -20.568 -8.449 1.00 96.44 368 CYS A N 1
ATOM 2954 C CA . CYS A 1 368 ? -11.311 -19.379 -9.300 1.00 96.44 368 CYS A CA 1
ATOM 2955 C C . CYS A 1 368 ? -10.771 -19.651 -10.712 1.00 96.44 368 CYS A C 1
ATOM 2957 O O . CYS A 1 368 ? -11.439 -19.321 -11.689 1.00 96.44 368 CYS A O 1
ATOM 2959 N N . ASP A 1 369 ? -9.601 -20.288 -10.822 1.00 95.56 369 ASP A N 1
ATOM 2960 C CA . ASP A 1 369 ? -8.970 -20.623 -12.103 1.00 95.56 369 ASP A CA 1
ATOM 2961 C C . ASP A 1 369 ? -9.872 -21.554 -12.944 1.00 95.56 369 ASP A C 1
ATOM 2963 O O . ASP A 1 369 ? -10.059 -21.329 -14.143 1.00 95.56 369 ASP A O 1
ATOM 2967 N N . ASP A 1 370 ? -10.477 -22.570 -12.318 1.00 94.81 370 ASP A N 1
ATOM 2968 C CA . ASP A 1 370 ? -11.396 -23.506 -12.975 1.00 94.81 370 ASP A CA 1
ATOM 2969 C C . ASP A 1 370 ? -12.702 -22.818 -13.407 1.00 94.81 370 ASP A C 1
ATOM 2971 O O . ASP A 1 370 ? -13.190 -23.076 -14.510 1.00 94.81 370 ASP A O 1
ATOM 2975 N N . SER A 1 371 ? -13.241 -21.915 -12.581 1.00 94.94 371 SER A N 1
ATOM 2976 C CA . SER A 1 371 ? -14.447 -21.139 -12.897 1.00 94.94 371 SER A CA 1
ATOM 2977 C C . SER A 1 371 ? -14.237 -20.209 -14.097 1.00 94.94 371 SER A C 1
ATOM 2979 O O . SER A 1 371 ? -15.038 -20.216 -15.034 1.00 94.94 371 SER A O 1
ATOM 2981 N N . VAL A 1 372 ? -13.119 -19.472 -14.123 1.00 97.31 372 VAL A N 1
ATOM 2982 C CA . VAL A 1 372 ? -12.746 -18.603 -15.254 1.00 97.31 372 VAL A CA 1
ATOM 2983 C C . VAL A 1 372 ? -12.534 -19.429 -16.518 1.00 97.31 372 VAL A C 1
ATOM 2985 O O . VAL A 1 372 ? -13.037 -19.084 -17.583 1.00 97.31 372 VAL A O 1
ATOM 2988 N N . LYS A 1 373 ? -11.841 -20.570 -16.418 1.00 95.94 373 LYS A N 1
ATOM 2989 C CA . LYS A 1 373 ? -11.602 -21.456 -17.566 1.00 95.94 373 LYS A CA 1
ATOM 2990 C C . LYS A 1 373 ? -12.899 -21.992 -18.182 1.00 95.94 373 LYS A C 1
ATOM 2992 O O . LYS A 1 373 ? -12.947 -22.233 -19.386 1.00 95.94 373 LYS A O 1
ATOM 2997 N N . GLN A 1 374 ? -13.927 -22.202 -17.365 1.00 95.00 374 GLN A N 1
ATOM 2998 C CA . GLN A 1 374 ? -15.253 -22.642 -17.803 1.00 95.00 374 GLN A CA 1
ATOM 2999 C C . GLN A 1 374 ? -16.153 -21.481 -18.241 1.00 95.00 374 GLN A C 1
ATOM 3001 O O . GLN A 1 374 ? -17.304 -21.719 -18.609 1.00 95.00 374 GLN A O 1
ATOM 3006 N N . HIS A 1 375 ? -15.651 -20.242 -18.190 1.00 96.12 375 HIS A N 1
ATOM 3007 C CA . HIS A 1 375 ? -16.430 -19.022 -18.396 1.00 96.12 375 HIS A CA 1
ATOM 3008 C C . HIS A 1 375 ? -17.637 -18.933 -17.447 1.00 96.12 375 HIS A C 1
ATOM 3010 O O . HIS A 1 375 ? -18.649 -18.313 -17.763 1.00 96.12 375 HIS A O 1
ATOM 3016 N N . PHE A 1 376 ? -17.575 -19.602 -16.288 1.00 96.12 376 PHE A N 1
ATOM 3017 C CA . PHE A 1 376 ? -18.648 -19.554 -15.298 1.00 96.12 376 PHE A CA 1
ATOM 3018 C C . PHE A 1 376 ? -18.679 -18.191 -14.609 1.00 96.12 376 PHE A C 1
ATOM 3020 O O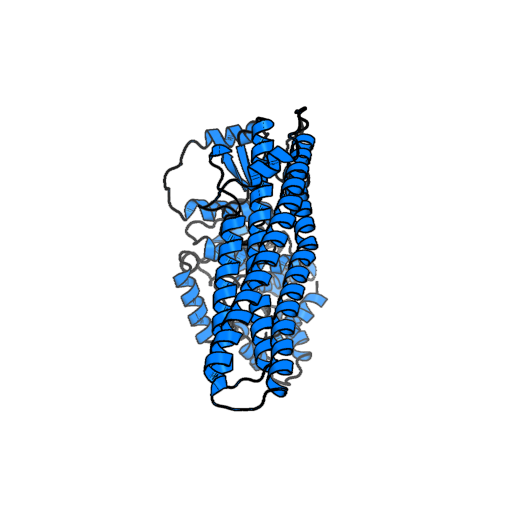 . PHE A 1 376 ? -19.739 -17.581 -14.559 1.00 96.12 376 PHE A O 1
ATOM 3027 N N . ASN A 1 377 ? -17.518 -17.682 -14.188 1.00 97.38 377 ASN A N 1
ATOM 3028 C CA . ASN A 1 377 ? -17.315 -16.303 -13.732 1.00 97.38 377 ASN A CA 1
ATOM 3029 C C . ASN A 1 377 ? -16.482 -15.495 -14.748 1.00 97.38 377 ASN A C 1
ATOM 3031 O O . ASN A 1 377 ? -15.874 -16.095 -15.640 1.00 97.38 377 ASN A O 1
ATOM 3035 N N . PRO A 1 378 ? -16.413 -14.153 -14.631 1.00 97.25 378 PRO A N 1
ATOM 3036 C CA . PRO A 1 378 ? -15.763 -13.303 -15.613 1.00 97.25 378 PRO A CA 1
ATOM 3037 C C . PRO A 1 378 ? -14.245 -13.470 -15.573 1.00 97.25 378 PRO A C 1
ATOM 3039 O O . PRO A 1 378 ? -13.656 -13.799 -14.536 1.00 97.25 378 PRO A O 1
ATOM 3042 N N . ASP A 1 379 ? -13.601 -13.163 -16.699 1.00 95.06 379 ASP A N 1
ATOM 3043 C CA . ASP A 1 379 ? -12.144 -13.110 -16.798 1.00 95.06 379 ASP A CA 1
ATOM 3044 C C . ASP A 1 379 ? -11.543 -12.257 -15.667 1.00 95.06 379 ASP A C 1
ATOM 3046 O O . ASP A 1 379 ? -12.048 -11.188 -15.327 1.00 95.06 379 ASP A O 1
ATOM 3050 N N . GLY A 1 380 ? -10.430 -12.705 -15.084 1.00 94.25 380 GLY A N 1
ATOM 3051 C CA . GLY A 1 380 ? -9.734 -11.951 -14.036 1.00 94.25 380 GLY A CA 1
ATOM 3052 C C . GLY A 1 380 ? -10.316 -12.093 -12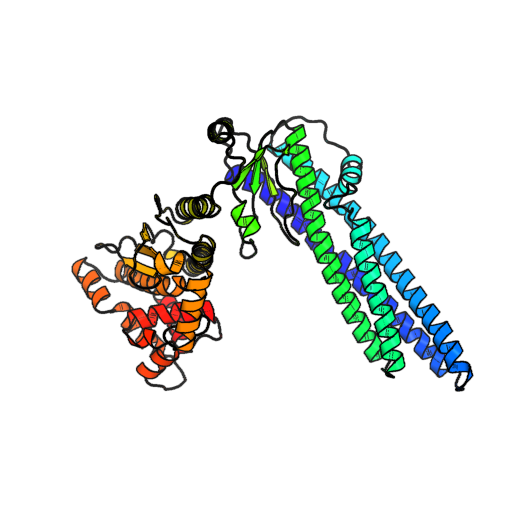.623 1.00 94.25 380 GLY A C 1
ATOM 3053 O O . GLY A 1 380 ? -9.825 -11.415 -11.715 1.00 94.25 380 GLY A O 1
ATOM 3054 N N . LEU A 1 381 ? -11.298 -12.978 -12.398 1.00 97.12 381 LEU A N 1
ATOM 3055 C CA . LEU A 1 381 ? -11.656 -13.430 -11.048 1.00 97.12 381 LEU A CA 1
ATOM 3056 C C . LEU A 1 381 ? -10.414 -13.983 -10.327 1.00 97.12 381 LEU A C 1
ATOM 3058 O O . LEU A 1 381 ? -9.667 -14.805 -10.857 1.00 97.12 381 LEU A O 1
ATOM 3062 N N . THR A 1 382 ? -10.217 -13.555 -9.082 1.00 96.06 382 THR A N 1
ATOM 3063 C CA . THR A 1 382 ? -9.197 -14.077 -8.171 1.00 96.06 382 THR A CA 1
ATOM 3064 C C . THR A 1 382 ? -9.788 -14.268 -6.772 1.00 96.06 382 THR A C 1
ATOM 3066 O O . THR A 1 382 ? -10.827 -13.682 -6.451 1.00 96.06 382 THR A O 1
ATOM 3069 N N . PRO A 1 383 ? -9.129 -15.037 -5.885 1.00 94.12 383 PRO A N 1
ATOM 3070 C CA . PRO A 1 383 ? -9.541 -15.137 -4.487 1.00 94.12 383 PRO A CA 1
ATOM 3071 C C . PRO A 1 383 ? -9.739 -13.787 -3.790 1.00 94.12 383 PRO A C 1
ATOM 3073 O O . PRO A 1 383 ? -10.530 -13.692 -2.862 1.00 94.12 383 PRO A O 1
ATOM 3076 N N . GLU A 1 384 ? -9.024 -12.737 -4.203 1.00 90.62 384 GLU A N 1
ATOM 3077 C CA . GLU A 1 384 ? -9.057 -11.422 -3.566 1.00 90.62 384 GLU A CA 1
ATOM 3078 C C . GLU A 1 384 ? -10.214 -10.520 -4.011 1.00 90.62 384 GLU A C 1
ATOM 3080 O O . GLU A 1 384 ? -10.516 -9.555 -3.304 1.00 90.62 384 GLU A O 1
ATOM 3085 N N . ASN A 1 385 ? -10.820 -10.758 -5.175 1.00 95.00 385 ASN A N 1
ATOM 3086 C CA . ASN A 1 385 ? -11.781 -9.822 -5.764 1.00 95.00 385 ASN A CA 1
ATOM 3087 C C . ASN A 1 385 ? -13.218 -10.345 -5.849 1.00 95.00 385 ASN A C 1
ATOM 3089 O O . ASN A 1 385 ? -14.101 -9.556 -6.181 1.00 95.00 385 ASN A O 1
ATOM 3093 N N . ILE A 1 386 ? -13.472 -11.602 -5.469 1.00 96.25 386 ILE A N 1
ATOM 3094 C CA . ILE A 1 386 ? -14.806 -12.211 -5.551 1.00 96.25 386 ILE A CA 1
ATOM 3095 C C . ILE A 1 386 ? -15.880 -11.412 -4.797 1.00 96.25 386 ILE A C 1
ATOM 3097 O O . ILE A 1 386 ? -17.016 -11.337 -5.240 1.00 96.25 386 ILE A O 1
ATOM 3101 N N . ILE A 1 387 ? -15.523 -10.717 -3.710 1.00 97.38 387 ILE A N 1
ATOM 3102 C CA . ILE A 1 387 ? -16.448 -9.852 -2.960 1.00 97.38 387 ILE A CA 1
ATOM 3103 C C . ILE A 1 387 ? -17.047 -8.709 -3.796 1.00 97.38 387 ILE A C 1
ATOM 3105 O O . ILE A 1 387 ? -18.037 -8.113 -3.383 1.00 97.38 387 ILE A O 1
ATOM 3109 N N . ALA A 1 388 ? -16.456 -8.363 -4.945 1.00 98.25 388 ALA A N 1
ATOM 3110 C CA . ALA A 1 388 ? -17.033 -7.384 -5.860 1.00 98.25 388 ALA A CA 1
ATOM 3111 C C . ALA A 1 388 ? -18.366 -7.870 -6.440 1.00 98.25 388 ALA A C 1
ATOM 3113 O O . ALA A 1 388 ? -19.279 -7.058 -6.569 1.00 98.25 388 ALA A O 1
ATOM 3114 N N . HIS A 1 389 ? -18.500 -9.178 -6.680 1.00 98.31 389 HIS A N 1
ATOM 3115 C CA . HIS A 1 389 ? -19.772 -9.807 -7.027 1.00 98.31 389 HIS A CA 1
ATOM 3116 C C . HIS A 1 389 ? -20.819 -9.533 -5.938 1.00 98.31 389 HIS A C 1
ATOM 3118 O O . HIS A 1 389 ? -21.842 -8.892 -6.176 1.00 98.31 389 HIS A O 1
ATOM 3124 N N . GLU A 1 390 ? -20.488 -9.880 -4.692 1.00 98.06 390 GLU A N 1
ATOM 3125 C CA . GLU A 1 390 ? -21.363 -9.660 -3.534 1.00 98.06 390 GLU A CA 1
ATOM 3126 C C . GLU A 1 390 ? -21.732 -8.190 -3.327 1.00 98.06 390 GLU A C 1
ATOM 3128 O O . GLU A 1 390 ? -22.826 -7.855 -2.869 1.00 98.06 390 GLU A O 1
ATOM 3133 N N . PHE A 1 391 ? -20.819 -7.285 -3.674 1.00 98.31 391 PHE A N 1
ATOM 3134 C CA . PHE A 1 391 ? -21.076 -5.859 -3.602 1.00 98.31 391 PHE A CA 1
ATOM 3135 C C . PHE A 1 391 ? -22.147 -5.416 -4.608 1.00 98.31 391 PHE A C 1
ATOM 3137 O O . PHE A 1 391 ? -22.929 -4.527 -4.281 1.00 98.31 391 PHE A O 1
ATOM 3144 N N . GLY A 1 392 ? -22.261 -6.054 -5.777 1.00 98.25 392 GLY A N 1
ATOM 3145 C CA . GLY A 1 392 ? -23.363 -5.804 -6.712 1.00 98.25 392 GLY A CA 1
ATOM 3146 C C . GLY A 1 392 ? -24.733 -6.137 -6.108 1.00 98.25 392 GLY A C 1
ATOM 3147 O O . GLY A 1 392 ? -25.651 -5.315 -6.164 1.00 98.25 392 GLY A O 1
ATOM 3148 N N . HIS A 1 393 ? -24.853 -7.259 -5.396 1.00 98.06 393 HIS A N 1
ATOM 3149 C CA . HIS A 1 393 ? -26.061 -7.577 -4.622 1.00 98.06 393 HIS A CA 1
ATOM 3150 C C . HIS A 1 393 ? -26.321 -6.560 -3.498 1.00 98.06 393 HIS A C 1
ATOM 3152 O O . HIS A 1 393 ? -27.467 -6.190 -3.221 1.00 98.06 393 HIS A O 1
ATOM 3158 N N . MET A 1 394 ? -25.265 -6.048 -2.856 1.00 97.69 394 MET A N 1
ATOM 3159 C CA . MET A 1 394 ? -25.404 -4.974 -1.868 1.00 97.69 394 MET A CA 1
ATOM 3160 C C . MET A 1 394 ? -25.941 -3.675 -2.476 1.00 97.69 394 MET A C 1
ATOM 3162 O O . MET A 1 394 ? -26.772 -3.022 -1.838 1.00 97.69 394 MET A O 1
ATOM 3166 N N . ILE A 1 395 ? -25.489 -3.304 -3.679 1.00 98.12 395 ILE A N 1
ATOM 3167 C CA . ILE A 1 395 ? -26.011 -2.156 -4.431 1.00 98.12 395 ILE A CA 1
ATOM 3168 C C . ILE A 1 395 ? -27.509 -2.326 -4.660 1.00 98.12 395 ILE A C 1
ATOM 3170 O O . ILE A 1 395 ? -28.282 -1.436 -4.300 1.00 98.12 395 ILE A O 1
ATOM 3174 N N . GLU A 1 396 ? -27.939 -3.469 -5.195 1.00 98.06 396 GLU A N 1
ATOM 3175 C CA . GLU A 1 396 ? -29.358 -3.711 -5.454 1.00 98.06 396 GLU A CA 1
ATOM 3176 C C . GLU A 1 396 ? -30.191 -3.598 -4.170 1.00 98.06 396 GLU A C 1
ATOM 3178 O O . GLU A 1 396 ? -31.205 -2.894 -4.135 1.00 98.06 396 GLU A O 1
ATOM 3183 N N . ALA A 1 397 ? -29.738 -4.222 -3.081 1.00 98.00 397 ALA A N 1
ATOM 3184 C CA . ALA A 1 397 ? -30.430 -4.170 -1.799 1.00 98.00 397 ALA A CA 1
ATOM 3185 C C . ALA A 1 397 ? -30.541 -2.734 -1.261 1.00 98.00 397 ALA A C 1
ATOM 3187 O O . ALA A 1 397 ? -31.596 -2.338 -0.749 1.00 98.00 397 ALA A O 1
ATOM 3188 N N . TYR A 1 398 ? -29.473 -1.945 -1.400 1.00 97.94 398 TYR A N 1
ATOM 3189 C CA . TYR A 1 398 ? -29.434 -0.543 -0.994 1.00 97.94 398 TYR A CA 1
ATOM 3190 C C . TYR A 1 398 ? -30.408 0.311 -1.815 1.00 97.94 398 TYR A C 1
ATOM 3192 O O . TYR A 1 398 ? -31.169 1.110 -1.262 1.00 97.94 398 TYR A O 1
ATOM 3200 N N . LEU A 1 399 ? -30.451 0.104 -3.130 1.00 97.56 399 LEU A N 1
ATOM 3201 C CA . LEU A 1 399 ? -31.368 0.818 -4.010 1.00 97.56 399 LEU A CA 1
ATOM 3202 C C . LEU A 1 399 ? -32.824 0.431 -3.742 1.00 97.56 399 LEU A C 1
ATOM 3204 O O . LEU A 1 399 ? -33.672 1.318 -3.663 1.00 97.56 399 LEU A O 1
ATOM 3208 N N . ILE A 1 400 ? -33.128 -0.845 -3.501 1.00 97.56 400 ILE A N 1
ATOM 3209 C CA . ILE A 1 400 ? -34.472 -1.288 -3.094 1.00 97.56 400 ILE A CA 1
ATOM 3210 C C . ILE A 1 400 ? -34.877 -0.654 -1.761 1.00 97.56 400 ILE A C 1
ATOM 3212 O O . ILE A 1 400 ? -36.005 -0.175 -1.616 1.00 97.56 400 ILE A O 1
ATOM 3216 N N . LYS A 1 401 ? -33.965 -0.615 -0.782 1.00 95.88 401 LYS A N 1
ATOM 3217 C CA . LYS A 1 401 ? -34.204 0.033 0.514 1.00 95.88 401 LYS A CA 1
ATOM 3218 C C . LYS A 1 401 ? -34.632 1.491 0.333 1.00 95.88 401 LYS A C 1
ATOM 3220 O O . LYS A 1 401 ? -35.559 1.924 1.018 1.00 95.88 401 LYS A O 1
ATOM 3225 N N . ASN A 1 402 ? -33.973 2.230 -0.553 1.00 95.31 402 ASN A N 1
ATOM 3226 C CA . ASN A 1 402 ? -34.183 3.669 -0.698 1.00 95.31 402 ASN A CA 1
ATOM 3227 C C . ASN A 1 402 ? -35.308 4.039 -1.674 1.00 95.31 402 ASN A C 1
ATOM 3229 O O . ASN A 1 402 ? -35.974 5.045 -1.457 1.00 95.31 402 ASN A O 1
ATOM 3233 N N . ASN A 1 403 ? -35.564 3.223 -2.699 1.00 95.56 403 ASN A N 1
ATOM 3234 C CA . ASN A 1 403 ? -36.515 3.560 -3.763 1.00 95.56 403 ASN A CA 1
ATOM 3235 C C . ASN A 1 403 ? -37.874 2.861 -3.639 1.00 95.56 403 ASN A C 1
ATOM 3237 O O . ASN A 1 403 ? -38.832 3.266 -4.291 1.00 95.56 403 ASN A O 1
ATOM 3241 N N . ILE A 1 404 ? -37.987 1.814 -2.815 1.00 95.31 404 ILE A N 1
ATOM 3242 C CA . ILE A 1 404 ? -39.221 1.034 -2.693 1.00 95.31 404 ILE A CA 1
ATOM 3243 C C . ILE A 1 404 ? -39.763 1.150 -1.273 1.00 95.31 404 ILE A C 1
ATOM 3245 O O . ILE A 1 404 ? -39.066 0.902 -0.286 1.00 95.31 404 ILE A O 1
ATOM 3249 N N . THR A 1 405 ? -41.035 1.523 -1.156 1.00 93.44 405 THR A N 1
ATOM 3250 C CA . THR A 1 405 ? -41.741 1.653 0.120 1.00 93.44 405 THR A CA 1
ATOM 3251 C C . THR A 1 405 ? -42.498 0.368 0.461 1.00 93.44 405 THR A C 1
ATOM 3253 O O . THR A 1 405 ? -43.038 -0.314 -0.408 1.00 93.44 405 THR A O 1
ATOM 3256 N N . GLY A 1 406 ? -42.543 0.025 1.752 1.00 92.00 406 GLY A N 1
ATOM 3257 C CA . GLY A 1 406 ? -43.223 -1.173 2.258 1.00 92.00 406 GLY A CA 1
ATOM 3258 C C . GLY A 1 406 ? -42.368 -2.447 2.214 1.00 92.00 406 GLY A C 1
ATOM 3259 O O . GLY A 1 406 ? -41.733 -2.774 1.214 1.00 92.00 406 GLY A O 1
ATOM 3260 N N . LEU A 1 407 ? -42.365 -3.204 3.318 1.00 91.50 407 LEU A N 1
ATOM 3261 C CA . LEU A 1 407 ? -41.526 -4.403 3.469 1.00 91.50 407 LEU A CA 1
ATOM 3262 C C . LEU A 1 407 ? -41.864 -5.506 2.460 1.00 91.50 407 LEU A C 1
ATOM 3264 O O . LEU A 1 407 ? -40.963 -6.126 1.901 1.00 91.50 407 LEU A O 1
ATOM 3268 N N . HIS A 1 408 ? -43.156 -5.721 2.204 1.00 92.94 408 HIS A N 1
ATOM 3269 C CA . HIS A 1 408 ? -43.619 -6.712 1.233 1.00 92.94 408 HIS A CA 1
ATOM 3270 C C . HIS A 1 408 ? -43.159 -6.369 -0.192 1.00 92.94 408 HIS A C 1
ATOM 3272 O O . HIS A 1 408 ? -42.629 -7.228 -0.893 1.00 92.94 408 HIS A O 1
ATOM 3278 N N . ASN A 1 409 ? -43.272 -5.098 -0.589 1.00 94.56 409 ASN A N 1
ATOM 3279 C CA . ASN A 1 409 ? -42.855 -4.633 -1.911 1.00 94.56 409 ASN A CA 1
ATOM 3280 C C . ASN A 1 409 ? -41.341 -4.745 -2.101 1.00 94.56 409 ASN A C 1
ATOM 3282 O O . ASN A 1 409 ? -40.901 -5.199 -3.151 1.00 94.56 409 ASN A O 1
ATOM 3286 N N . ARG A 1 410 ? -40.543 -4.410 -1.076 1.00 96.94 410 ARG A N 1
ATOM 3287 C CA . ARG A 1 410 ? -39.081 -4.594 -1.113 1.00 96.94 410 ARG A CA 1
ATOM 3288 C C . ARG A 1 410 ? -38.693 -6.058 -1.302 1.00 96.94 410 ARG A C 1
ATOM 3290 O O . ARG A 1 410 ? -37.874 -6.368 -2.159 1.00 96.94 410 ARG A O 1
ATOM 3297 N N . ALA A 1 411 ? -39.310 -6.961 -0.539 1.00 93.25 411 ALA A N 1
ATOM 3298 C CA . ALA A 1 411 ? -39.055 -8.394 -0.667 1.00 93.25 411 ALA A CA 1
ATOM 3299 C C . ALA A 1 411 ? -39.456 -8.935 -2.052 1.00 93.25 411 ALA A C 1
ATOM 3301 O O . ALA A 1 411 ? -38.736 -9.750 -2.625 1.00 93.25 411 ALA A O 1
ATOM 3302 N N . ASN A 1 412 ? -40.577 -8.463 -2.605 1.00 94.50 412 ASN A N 1
ATOM 3303 C CA . ASN A 1 412 ? -41.007 -8.830 -3.954 1.00 94.50 412 ASN A CA 1
ATOM 3304 C C . ASN A 1 412 ? -40.072 -8.277 -5.035 1.00 94.50 412 ASN A C 1
ATOM 3306 O O . ASN A 1 412 ? -39.781 -8.992 -5.988 1.00 94.50 412 ASN A O 1
ATOM 3310 N N . ALA A 1 413 ? -39.595 -7.040 -4.885 1.00 96.56 413 ALA A N 1
ATOM 3311 C CA . ALA A 1 413 ? -38.654 -6.425 -5.814 1.00 96.56 413 ALA A CA 1
ATOM 3312 C C . ALA A 1 413 ? -37.316 -7.166 -5.843 1.00 96.56 413 ALA A C 1
ATOM 3314 O O . ALA A 1 413 ? -36.819 -7.440 -6.927 1.00 96.56 413 ALA A O 1
ATOM 3315 N N . TRP A 1 414 ? -36.797 -7.559 -4.675 1.00 96.06 414 TRP A N 1
ATOM 3316 C CA . TRP A 1 414 ? -35.594 -8.389 -4.568 1.00 96.06 414 TRP A CA 1
ATOM 3317 C C . TRP A 1 414 ? -35.785 -9.747 -5.246 1.00 96.06 414 TRP A C 1
ATOM 3319 O O . TRP A 1 414 ? -34.994 -10.131 -6.092 1.00 96.06 414 TRP A O 1
ATOM 3329 N N . ARG A 1 415 ? -36.891 -10.452 -4.957 1.00 95.31 415 ARG A N 1
ATOM 3330 C CA . ARG A 1 415 ? -37.184 -11.760 -5.577 1.00 95.31 415 ARG A CA 1
ATOM 3331 C C . ARG A 1 415 ? -37.315 -11.684 -7.103 1.00 95.31 415 ARG A C 1
ATOM 3333 O O . ARG A 1 415 ? -37.088 -12.675 -7.782 1.00 95.31 415 ARG A O 1
ATOM 3340 N N . ARG A 1 416 ? -37.757 -10.542 -7.629 1.00 95.50 416 ARG A N 1
ATOM 3341 C CA . ARG A 1 416 ? -37.955 -10.314 -9.065 1.00 95.50 416 ARG A CA 1
ATOM 3342 C C . ARG A 1 416 ? -36.783 -9.595 -9.732 1.00 95.50 416 ARG A C 1
ATOM 3344 O O . ARG A 1 416 ? -36.917 -9.252 -10.898 1.00 95.50 416 ARG A O 1
ATOM 3351 N N . CYS A 1 417 ? -35.690 -9.335 -9.013 1.00 97.50 417 CYS A N 1
ATOM 3352 C CA . CYS A 1 417 ? -34.541 -8.570 -9.506 1.00 97.50 417 CYS A CA 1
ATOM 3353 C C . CYS A 1 417 ? -34.937 -7.207 -10.111 1.00 97.50 417 CYS A C 1
ATOM 3355 O O . CYS A 1 417 ? -34.361 -6.759 -11.096 1.00 97.50 417 CYS A O 1
ATOM 3357 N N . ALA A 1 418 ? -35.983 -6.559 -9.584 1.00 96.88 418 ALA A N 1
ATOM 3358 C CA . ALA A 1 418 ? -36.687 -5.488 -10.298 1.00 96.88 418 ALA A CA 1
ATOM 3359 C C . ALA A 1 418 ? -35.828 -4.232 -10.530 1.00 96.88 418 ALA A C 1
ATOM 3361 O O . ALA A 1 418 ? -35.986 -3.544 -11.539 1.00 96.88 418 ALA A O 1
ATOM 3362 N N . ILE A 1 419 ? -34.933 -3.911 -9.588 1.00 97.62 419 ILE A N 1
ATOM 3363 C CA . ILE A 1 419 ? -34.008 -2.781 -9.737 1.00 97.62 419 ILE A CA 1
ATOM 3364 C C . ILE A 1 419 ? -32.838 -3.174 -10.637 1.00 97.62 419 ILE A C 1
ATOM 3366 O O . ILE A 1 419 ? -32.488 -2.399 -11.528 1.00 97.62 419 ILE A O 1
ATOM 3370 N N . ALA A 1 420 ? -32.272 -4.371 -10.450 1.00 98.44 420 ALA A N 1
ATOM 3371 C CA . ALA A 1 420 ? -31.195 -4.856 -11.302 1.00 98.44 420 ALA A CA 1
ATOM 3372 C C . ALA A 1 420 ? -31.631 -4.962 -12.772 1.00 98.44 420 ALA A C 1
ATOM 3374 O O . ALA A 1 420 ? -30.917 -4.486 -13.647 1.00 98.44 420 ALA A O 1
ATOM 3375 N N . GLU A 1 421 ? -32.839 -5.464 -13.050 1.00 98.44 421 GLU A N 1
ATOM 3376 C CA . GLU A 1 421 ? -33.402 -5.539 -14.403 1.00 98.44 421 GLU A CA 1
ATOM 3377 C C . GLU A 1 421 ? -33.419 -4.172 -15.083 1.00 98.44 421 GLU A C 1
ATOM 3379 O O . GLU A 1 421 ? -32.978 -4.038 -16.225 1.00 98.44 421 GLU A O 1
ATOM 3384 N N . LYS A 1 422 ? -33.902 -3.144 -14.379 1.00 98.25 422 LYS A N 1
ATOM 3385 C CA . LYS A 1 422 ? -33.967 -1.796 -14.938 1.00 98.25 422 LYS A CA 1
ATOM 3386 C C . LYS A 1 422 ? -32.571 -1.260 -15.259 1.00 98.25 422 LYS A C 1
ATOM 3388 O O . LYS A 1 422 ? -32.343 -0.816 -16.378 1.00 98.25 422 LYS A O 1
ATOM 3393 N N . ILE A 1 423 ? -31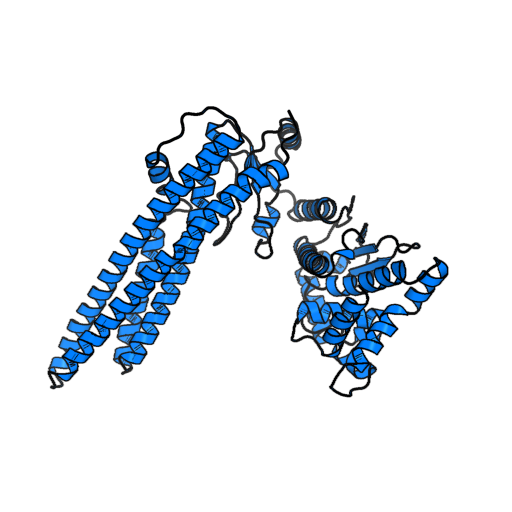.632 -1.377 -14.320 1.00 98.62 423 ILE A N 1
ATOM 3394 C CA . ILE A 1 423 ? -30.239 -0.941 -14.507 1.00 98.62 423 ILE A CA 1
ATOM 3395 C C . ILE A 1 423 ? -29.591 -1.660 -15.694 1.00 98.62 423 ILE A C 1
ATOM 3397 O O . ILE A 1 423 ? -28.975 -1.018 -16.541 1.00 98.62 423 ILE A O 1
ATOM 3401 N N . VAL A 1 424 ? -29.739 -2.983 -15.774 1.00 98.62 424 VAL A N 1
ATOM 3402 C CA . VAL A 1 424 ? -29.135 -3.802 -16.832 1.00 98.62 424 VAL A CA 1
ATOM 3403 C C . VAL A 1 424 ? -29.721 -3.450 -18.200 1.00 98.62 424 VAL A C 1
ATOM 3405 O O . VAL A 1 424 ? -28.972 -3.301 -19.163 1.00 98.62 424 VAL A O 1
ATOM 3408 N N . ARG A 1 425 ? -31.043 -3.265 -18.305 1.00 98.25 425 ARG A N 1
ATOM 3409 C CA . ARG A 1 425 ? -31.696 -2.876 -19.567 1.00 98.25 425 ARG A CA 1
ATOM 3410 C C . ARG A 1 425 ? -31.321 -1.462 -20.004 1.00 98.25 425 ARG A C 1
ATOM 3412 O O . ARG A 1 425 ? -31.015 -1.257 -21.180 1.00 98.25 425 ARG A O 1
ATOM 3419 N N . ASP A 1 426 ? -31.291 -0.516 -19.069 1.00 98.12 426 ASP A N 1
ATOM 3420 C CA . ASP A 1 426 ? -30.887 0.864 -19.342 1.00 98.12 426 ASP A CA 1
ATOM 3421 C C . ASP A 1 426 ? -29.418 0.906 -19.799 1.00 98.12 426 ASP A C 1
ATOM 3423 O O . ASP A 1 426 ? -29.095 1.555 -20.798 1.00 98.12 426 ASP A O 1
ATOM 3427 N N . ALA A 1 427 ? -28.532 0.143 -19.152 1.00 98.19 427 ALA A N 1
ATOM 3428 C CA . ALA A 1 427 ? -27.137 -0.012 -19.559 1.00 98.19 427 ALA A CA 1
ATOM 3429 C C . ALA A 1 427 ? -26.992 -0.654 -20.949 1.00 98.19 427 ALA A C 1
ATOM 3431 O O . ALA A 1 427 ? -26.237 -0.153 -21.782 1.00 98.19 427 ALA A O 1
ATOM 3432 N N . ALA A 1 428 ? -27.739 -1.722 -21.233 1.00 97.88 428 ALA A N 1
ATOM 3433 C CA . ALA A 1 428 ? -27.698 -2.410 -22.520 1.00 97.88 428 ALA A CA 1
ATOM 3434 C C . ALA A 1 428 ? -28.166 -1.527 -23.685 1.00 97.88 428 ALA A C 1
ATOM 3436 O O . ALA A 1 428 ? -27.610 -1.613 -24.776 1.00 97.88 428 ALA A O 1
ATOM 3437 N N . SER A 1 429 ? -29.118 -0.616 -23.453 1.00 96.69 429 SER A N 1
ATOM 3438 C CA . SER A 1 429 ? -29.543 0.364 -24.467 1.00 96.69 429 SER A CA 1
ATOM 3439 C C . SER A 1 429 ? -28.439 1.359 -24.870 1.00 96.69 429 SER A C 1
ATOM 3441 O O . SER A 1 429 ? -28.527 1.988 -25.922 1.00 96.69 429 SER A O 1
ATOM 3443 N N . GLN A 1 430 ? -27.390 1.489 -24.047 1.00 96.25 430 GLN A N 1
ATOM 3444 C CA . GLN A 1 430 ? -26.245 2.383 -24.254 1.00 96.25 430 GLN A CA 1
ATOM 3445 C C . GLN A 1 430 ? -25.023 1.659 -24.854 1.00 96.25 430 GLN A C 1
ATOM 3447 O O . GLN A 1 430 ? -23.985 2.293 -25.066 1.00 96.25 430 GLN A O 1
ATOM 3452 N N . VAL A 1 431 ? -25.113 0.347 -25.094 1.00 96.25 431 VAL A N 1
ATOM 3453 C CA . VAL A 1 431 ? -24.051 -0.471 -25.697 1.00 96.25 431 VAL A CA 1
ATOM 3454 C C . VAL A 1 431 ? -24.017 -0.253 -27.213 1.00 96.25 431 VAL A C 1
ATOM 3456 O O . VAL A 1 431 ? -25.049 -0.228 -27.879 1.00 96.25 431 VAL A O 1
ATOM 3459 N N . THR A 1 432 ? -22.821 -0.119 -27.781 1.00 93.75 432 THR A N 1
ATOM 3460 C CA . THR A 1 432 ? -22.617 0.217 -29.200 1.00 93.75 432 THR A CA 1
ATOM 3461 C C . THR A 1 432 ? -22.502 -0.996 -30.121 1.00 93.75 432 THR A C 1
ATOM 3463 O O . THR A 1 432 ? -22.697 -0.867 -31.327 1.00 93.75 432 THR A O 1
ATOM 3466 N N . SER A 1 433 ? -22.228 -2.185 -29.577 1.00 89.00 433 SER A N 1
ATOM 3467 C CA . SER A 1 433 ? -22.034 -3.412 -30.364 1.00 89.00 433 SER A CA 1
ATOM 3468 C C . SER A 1 433 ? -23.287 -3.939 -31.083 1.00 89.00 433 SER A C 1
ATOM 3470 O O . SER A 1 433 ? -23.159 -4.785 -31.967 1.00 89.00 433 SER A O 1
ATOM 3472 N N . GLY A 1 434 ? -24.488 -3.478 -30.707 1.00 88.75 434 GLY A N 1
ATOM 3473 C CA . GLY A 1 434 ? -25.763 -3.908 -31.298 1.00 88.75 434 GLY A CA 1
ATOM 3474 C C . GLY A 1 434 ? -26.163 -5.360 -30.996 1.00 88.75 434 GLY A C 1
ATOM 3475 O O . GLY A 1 434 ? -27.099 -5.874 -31.609 1.00 88.75 434 GLY A O 1
ATOM 3476 N N . LYS A 1 435 ? -25.460 -6.041 -30.082 1.00 95.19 435 LYS A N 1
ATOM 3477 C CA . LYS A 1 435 ? -25.735 -7.438 -29.719 1.00 95.19 435 LYS A CA 1
ATOM 3478 C C . LYS A 1 435 ? -26.993 -7.560 -28.840 1.00 95.19 435 LYS A C 1
ATOM 3480 O O . LYS A 1 435 ? -27.255 -6.664 -28.037 1.00 95.19 435 LYS A O 1
ATOM 3485 N N . PRO A 1 436 ? -27.749 -8.670 -28.949 1.00 97.00 436 PRO A N 1
ATOM 3486 C CA . PRO A 1 436 ? -28.845 -8.987 -28.032 1.00 97.00 436 PRO A CA 1
ATOM 3487 C C . PRO A 1 436 ? -28.403 -9.040 -26.560 1.00 97.00 436 PRO A C 1
ATOM 3489 O O . PRO A 1 436 ? -27.257 -9.377 -26.262 1.00 97.00 436 PRO A O 1
ATOM 3492 N N . LEU A 1 437 ? -29.314 -8.722 -25.632 1.00 97.06 437 LEU A N 1
ATOM 3493 C CA . LEU A 1 437 ? -29.009 -8.630 -24.196 1.00 97.06 437 LEU A CA 1
ATOM 3494 C C . LEU A 1 437 ? -28.491 -9.947 -23.603 1.00 97.06 437 LEU A C 1
ATOM 3496 O O . LEU A 1 437 ? -27.548 -9.929 -22.825 1.00 97.06 437 LEU A O 1
ATOM 3500 N N . ASP A 1 438 ? -29.066 -11.080 -23.992 1.00 96.31 438 ASP A N 1
ATOM 3501 C CA . ASP A 1 438 ? -28.617 -12.412 -23.579 1.00 96.31 438 ASP A CA 1
ATOM 3502 C C . ASP A 1 438 ? -27.168 -12.685 -24.005 1.00 96.31 438 ASP A C 1
ATOM 3504 O O . ASP A 1 438 ? -26.377 -13.194 -23.211 1.00 96.31 438 ASP A O 1
ATOM 3508 N N . VAL A 1 439 ? -26.787 -12.260 -25.214 1.00 97.75 439 VAL A N 1
ATOM 3509 C CA . VAL A 1 439 ? -25.401 -12.343 -25.698 1.00 97.75 439 VAL A CA 1
ATOM 3510 C C . VAL A 1 439 ? -24.489 -11.420 -24.890 1.00 97.75 439 VAL A C 1
ATOM 3512 O O . VAL A 1 439 ? -23.403 -11.834 -24.500 1.00 97.75 439 VAL A O 1
ATOM 3515 N N . LEU A 1 440 ? -24.921 -10.191 -24.596 1.00 98.31 440 LEU A N 1
ATOM 3516 C CA . LEU A 1 440 ? -24.139 -9.250 -23.787 1.00 98.31 440 LEU A CA 1
ATOM 3517 C C . LEU A 1 440 ? -23.920 -9.751 -22.352 1.00 98.31 440 LEU A C 1
ATOM 3519 O O . LEU A 1 440 ? -22.818 -9.607 -21.828 1.00 98.31 440 LEU A O 1
ATOM 3523 N N . CYS A 1 441 ? -24.934 -10.357 -21.728 1.00 98.19 441 CYS A N 1
ATOM 3524 C CA . CYS A 1 441 ? -24.795 -11.006 -20.423 1.00 98.19 441 CYS A CA 1
ATOM 3525 C C . CYS A 1 441 ? -23.813 -12.183 -20.506 1.00 98.19 441 CYS A C 1
ATOM 3527 O O . CYS A 1 441 ? -22.899 -12.270 -19.691 1.00 98.19 441 CYS A O 1
ATOM 3529 N N . MET A 1 442 ? -23.947 -13.035 -21.528 1.00 97.88 442 MET A N 1
ATOM 3530 C CA . MET A 1 442 ? -23.053 -14.176 -21.749 1.00 97.88 442 MET A CA 1
ATOM 3531 C C . MET A 1 442 ? -21.596 -13.746 -21.958 1.00 97.88 442 MET A C 1
ATOM 3533 O O . MET A 1 442 ? -20.681 -14.460 -21.565 1.00 97.88 442 MET A O 1
ATOM 3537 N N . GLU A 1 443 ? -21.341 -12.576 -22.548 1.00 97.94 443 GLU A N 1
ATOM 3538 C CA . GLU A 1 443 ? -19.980 -12.050 -22.701 1.00 97.94 443 GLU A CA 1
ATOM 3539 C C . GLU A 1 443 ? -19.307 -11.700 -21.372 1.00 97.94 443 GLU A C 1
ATOM 3541 O O . GLU A 1 443 ? -18.075 -11.750 -21.309 1.00 97.94 443 GLU A O 1
ATOM 3546 N N . ILE A 1 444 ? -20.089 -11.361 -20.340 1.00 98.25 444 ILE A N 1
ATOM 3547 C CA . ILE A 1 444 ? -19.602 -11.153 -18.971 1.00 98.25 444 ILE A CA 1
ATOM 3548 C C . ILE A 1 444 ? -19.213 -12.505 -18.375 1.00 98.25 444 ILE A C 1
ATOM 3550 O O . ILE A 1 444 ? -18.045 -12.703 -18.046 1.00 98.25 444 ILE A O 1
ATOM 3554 N N . SER A 1 445 ? -20.171 -13.429 -18.272 1.00 98.38 445 SER A N 1
ATOM 3555 C CA . SER A 1 445 ? -19.966 -14.804 -17.807 1.00 98.38 445 SER A CA 1
ATOM 3556 C C . SER A 1 445 ? -21.229 -15.649 -18.022 1.00 98.38 445 SER A C 1
ATOM 3558 O O . SER A 1 445 ? -22.323 -15.111 -18.208 1.00 98.38 445 SER A O 1
ATOM 3560 N N . ASN A 1 446 ? -21.120 -16.979 -17.943 1.00 96.44 446 ASN A N 1
ATOM 3561 C CA . ASN A 1 446 ? -22.298 -17.852 -17.918 1.00 96.44 446 ASN A CA 1
ATOM 3562 C C . ASN A 1 446 ? -23.170 -17.548 -16.690 1.00 96.44 446 ASN A C 1
ATOM 3564 O O . ASN A 1 446 ? -24.397 -17.572 -16.789 1.00 96.44 446 ASN A O 1
ATOM 3568 N N . TYR A 1 447 ? -22.561 -17.238 -15.540 1.00 96.31 447 TYR A N 1
ATOM 3569 C CA . TYR A 1 447 ? -23.305 -16.965 -14.314 1.00 96.31 447 TYR A CA 1
ATOM 3570 C C . TYR A 1 447 ? -24.142 -15.682 -14.412 1.00 96.31 447 TYR A C 1
ATOM 3572 O O . TYR A 1 447 ? -25.285 -15.668 -13.953 1.00 96.31 447 TYR A O 1
ATOM 3580 N N . ALA A 1 448 ? -23.664 -14.674 -15.149 1.00 97.94 448 ALA A N 1
ATOM 3581 C CA . ALA A 1 448 ? -24.403 -13.446 -15.436 1.00 97.94 448 ALA A CA 1
ATOM 3582 C C . ALA A 1 448 ? -25.727 -13.685 -16.185 1.00 97.94 448 ALA A C 1
ATOM 3584 O O . ALA A 1 448 ? -26.590 -12.811 -16.184 1.00 97.94 448 ALA A O 1
ATOM 3585 N N . THR A 1 449 ? -25.911 -14.842 -16.830 1.00 97.06 449 THR A N 1
ATOM 3586 C CA . THR A 1 449 ? -27.144 -15.181 -17.565 1.00 97.06 449 THR A CA 1
ATOM 3587 C C . THR A 1 449 ? -28.255 -15.761 -16.688 1.00 97.06 449 THR A C 1
ATOM 3589 O O . THR A 1 449 ? -29.368 -15.959 -17.173 1.00 97.06 449 THR A O 1
ATOM 3592 N N . THR A 1 450 ? -27.974 -16.017 -15.406 1.00 95.94 450 THR A N 1
ATOM 3593 C CA . THR A 1 450 ? -28.916 -16.642 -14.463 1.00 95.94 450 THR A CA 1
ATOM 3594 C C . THR A 1 450 ? -30.147 -15.767 -14.230 1.00 95.94 450 THR A C 1
ATOM 3596 O O . THR A 1 450 ? -31.279 -16.218 -14.403 1.00 95.94 450 THR A O 1
ATOM 3599 N N . ASP A 1 451 ? -29.926 -14.508 -13.859 1.00 97.81 451 ASP A N 1
ATOM 3600 C CA . ASP A 1 451 ? -30.942 -13.469 -13.745 1.00 97.81 451 ASP A CA 1
ATOM 3601 C C . ASP A 1 451 ? -30.278 -12.082 -13.750 1.00 97.81 451 ASP A C 1
ATOM 3603 O O . ASP A 1 451 ? -29.057 -11.950 -13.846 1.00 97.81 451 ASP A O 1
ATOM 3607 N N . PHE A 1 452 ? -31.086 -11.025 -13.660 1.00 98.56 452 PHE A N 1
ATOM 3608 C CA . PHE A 1 452 ? -30.576 -9.658 -13.691 1.00 98.56 452 PHE A CA 1
ATOM 3609 C C . PHE A 1 452 ? -29.767 -9.262 -12.451 1.00 98.56 452 PHE A C 1
ATOM 3611 O O . PHE A 1 452 ? -28.890 -8.405 -12.575 1.00 98.56 452 PHE A O 1
ATOM 3618 N N . SER A 1 453 ? -30.041 -9.849 -11.279 1.00 98.25 453 SER A N 1
ATOM 3619 C CA . SER A 1 453 ? -29.243 -9.606 -10.071 1.00 98.25 453 SER A CA 1
ATOM 3620 C C . SER A 1 453 ? -27.841 -10.180 -10.254 1.00 98.25 453 SER A C 1
ATOM 3622 O O . SER A 1 453 ? -26.858 -9.483 -10.003 1.00 98.25 453 SER A O 1
ATOM 3624 N N . GLU A 1 454 ? -27.745 -11.390 -10.807 1.00 98.31 454 GLU A N 1
ATOM 3625 C CA . GLU A 1 454 ? -26.472 -12.023 -11.157 1.00 98.31 454 GLU A CA 1
ATOM 3626 C C . GLU A 1 454 ? -25.748 -11.270 -12.282 1.00 98.31 454 GLU A C 1
ATOM 3628 O O . GLU A 1 454 ? -24.542 -11.051 -12.192 1.00 98.31 454 GLU A O 1
ATOM 3633 N N . THR A 1 455 ? -26.458 -10.762 -13.302 1.00 98.81 455 THR A N 1
ATOM 3634 C CA . THR A 1 455 ? -25.838 -9.884 -14.314 1.00 98.81 455 THR A CA 1
ATOM 3635 C C . THR A 1 455 ? -25.210 -8.644 -13.667 1.00 98.81 455 THR A C 1
ATOM 3637 O O . THR A 1 455 ? -24.079 -8.276 -13.990 1.00 98.81 455 THR A O 1
ATOM 3640 N N . LEU A 1 456 ? -25.933 -7.982 -12.757 1.00 98.75 456 LEU A N 1
ATOM 3641 C CA . LEU A 1 456 ? -25.441 -6.804 -12.042 1.00 98.75 456 LEU A CA 1
ATOM 3642 C C . LEU A 1 456 ? -24.226 -7.149 -11.167 1.00 98.75 456 LEU A C 1
ATOM 3644 O O . LEU A 1 456 ? -23.243 -6.408 -11.174 1.00 98.75 456 LEU A O 1
ATOM 3648 N N . ALA A 1 457 ? -24.273 -8.257 -10.431 1.00 98.56 457 ALA A N 1
ATOM 3649 C CA . ALA A 1 457 ? -23.186 -8.712 -9.571 1.00 98.56 457 ALA A CA 1
ATOM 3650 C C . ALA A 1 457 ? -21.921 -9.067 -10.371 1.00 98.56 457 ALA A C 1
ATOM 3652 O O . ALA A 1 457 ? -20.833 -8.554 -10.092 1.00 98.56 457 ALA A O 1
ATOM 3653 N N . GLU A 1 458 ? -22.064 -9.848 -11.438 1.00 98.62 458 GLU A N 1
ATOM 3654 C CA . GLU A 1 458 ? -20.956 -10.231 -12.314 1.00 98.62 458 GLU A CA 1
ATOM 3655 C C . GLU A 1 458 ? -20.356 -9.026 -13.052 1.00 98.62 458 GLU A C 1
ATOM 3657 O O . GLU A 1 458 ? -19.139 -8.956 -13.221 1.00 98.62 458 GLU A O 1
ATOM 3662 N N . ALA A 1 459 ? -21.163 -8.020 -13.409 1.00 98.81 459 ALA A N 1
ATOM 3663 C CA . ALA A 1 459 ? -20.667 -6.763 -13.970 1.00 98.81 459 ALA A CA 1
ATOM 3664 C C . ALA A 1 459 ? -19.755 -5.994 -12.995 1.00 98.81 459 ALA A C 1
ATOM 3666 O O . ALA A 1 459 ? -18.755 -5.398 -13.412 1.00 98.81 459 ALA A O 1
ATOM 3667 N N . PHE A 1 460 ? -20.059 -6.015 -11.691 1.00 98.69 460 PHE A N 1
ATOM 3668 C CA . PHE A 1 460 ? -19.168 -5.450 -10.673 1.00 98.69 460 PHE A CA 1
ATOM 3669 C C . PHE A 1 460 ? -17.867 -6.237 -10.566 1.00 98.69 460 PHE A C 1
ATOM 3671 O O . PHE A 1 460 ? -16.794 -5.628 -10.516 1.00 98.69 460 PHE A O 1
ATOM 3678 N N . LEU A 1 461 ? -17.942 -7.567 -10.555 1.00 98.56 461 LEU A N 1
ATOM 3679 C CA . LEU A 1 461 ? -16.754 -8.413 -10.534 1.00 98.56 461 LEU A CA 1
ATOM 3680 C C . LEU A 1 461 ? -15.858 -8.149 -11.753 1.00 98.56 461 LEU A C 1
ATOM 3682 O O . LEU A 1 461 ? -14.682 -7.823 -11.582 1.00 98.56 461 LEU A O 1
ATOM 3686 N N . ASP A 1 462 ? -16.425 -8.177 -12.959 1.00 98.75 462 ASP A N 1
ATOM 3687 C CA . ASP A 1 462 ? -15.720 -7.899 -14.212 1.00 98.75 462 ASP A CA 1
ATOM 3688 C C . ASP A 1 462 ? -15.082 -6.498 -14.209 1.00 98.75 462 ASP A C 1
ATOM 3690 O O . ASP A 1 462 ? -13.888 -6.340 -14.475 1.00 98.75 462 ASP A O 1
ATOM 3694 N N . TYR A 1 463 ? -15.822 -5.458 -13.809 1.00 98.50 463 TYR A N 1
ATOM 3695 C CA . TYR A 1 463 ? -15.267 -4.104 -13.735 1.00 98.50 463 TYR A CA 1
ATOM 3696 C C . TYR A 1 463 ? -14.124 -3.977 -12.723 1.00 98.50 463 TYR A C 1
ATOM 3698 O O . TYR A 1 463 ? -13.116 -3.315 -12.997 1.00 98.50 463 TYR A O 1
ATOM 3706 N N . TYR A 1 464 ? -14.241 -4.578 -11.539 1.00 96.75 464 TYR A N 1
ATOM 3707 C CA . TYR A 1 464 ? -13.189 -4.470 -10.527 1.00 96.75 464 TYR A CA 1
ATOM 3708 C C . TYR A 1 464 ? -11.974 -5.349 -10.828 1.00 96.75 464 TYR A C 1
ATOM 3710 O O . TYR A 1 464 ? -10.870 -4.952 -10.438 1.00 96.75 464 TYR A O 1
ATOM 3718 N N . ALA A 1 465 ? -12.146 -6.435 -11.583 1.00 96.94 465 ALA A N 1
ATOM 3719 C CA . ALA A 1 465 ? -11.065 -7.256 -12.117 1.00 96.94 465 ALA A CA 1
ATOM 3720 C C . ALA A 1 465 ? -10.342 -6.579 -13.298 1.00 96.94 465 ALA A C 1
ATOM 3722 O O . ALA A 1 465 ? -9.116 -6.45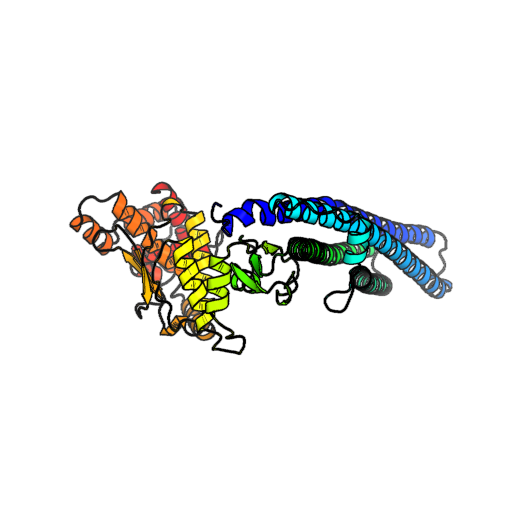6 -13.291 1.00 96.94 465 ALA A O 1
ATOM 3723 N N . ASN A 1 466 ? -11.090 -6.069 -14.280 1.00 97.19 466 ASN A N 1
ATOM 3724 C CA . ASN A 1 466 ? -10.553 -5.688 -15.593 1.00 97.19 466 ASN A CA 1
ATOM 3725 C C . ASN A 1 466 ? -10.510 -4.175 -15.854 1.00 97.19 466 ASN A C 1
ATOM 3727 O O . ASN A 1 466 ? -9.841 -3.710 -16.787 1.00 97.19 466 ASN A O 1
ATOM 3731 N N . LYS A 1 467 ? -11.171 -3.364 -15.021 1.00 94.75 467 LYS A N 1
ATOM 3732 C CA . LYS A 1 467 ? -11.247 -1.899 -15.147 1.00 94.75 467 LYS A CA 1
ATOM 3733 C C . LYS A 1 467 ? -11.722 -1.497 -16.545 1.00 94.75 467 LYS A C 1
ATOM 3735 O O . LYS A 1 467 ? -12.764 -1.943 -16.999 1.00 94.75 467 LYS A O 1
ATOM 3740 N N . LYS A 1 468 ? -10.944 -0.681 -17.265 1.00 93.44 468 LYS A N 1
ATOM 3741 C CA . LYS A 1 468 ? -11.267 -0.226 -18.629 1.00 93.44 468 LYS A CA 1
ATOM 3742 C C . LYS A 1 468 ? -11.317 -1.354 -19.670 1.00 93.44 468 LYS A C 1
ATOM 3744 O O . LYS A 1 468 ? -11.720 -1.091 -20.793 1.00 93.44 468 LYS A O 1
ATOM 3749 N N . LYS A 1 469 ? -10.852 -2.561 -19.326 1.00 97.00 469 LYS A N 1
ATOM 3750 C CA . LYS A 1 469 ? -10.901 -3.749 -20.189 1.00 97.00 469 LYS A CA 1
ATOM 3751 C C . LYS A 1 469 ? -12.103 -4.655 -19.902 1.00 97.00 469 LYS A C 1
ATOM 3753 O O . LYS A 1 469 ? -12.214 -5.689 -20.549 1.00 97.00 469 LYS A O 1
ATOM 3758 N N . ALA A 1 470 ? -12.945 -4.297 -18.932 1.00 98.12 470 ALA A N 1
ATOM 3759 C CA . ALA A 1 470 ? -14.192 -5.004 -18.668 1.00 98.12 470 ALA A CA 1
ATOM 3760 C C . ALA A 1 470 ? -15.104 -4.978 -19.901 1.00 98.12 470 ALA A C 1
ATOM 3762 O O . ALA A 1 470 ? -14.941 -4.130 -20.789 1.00 98.12 470 ALA A O 1
ATOM 3763 N N . LYS A 1 471 ? -16.062 -5.902 -19.956 1.00 98.19 471 LYS A N 1
ATOM 3764 C CA . LYS A 1 471 ? -17.020 -5.980 -21.060 1.00 98.19 471 LYS A CA 1
ATOM 3765 C C . LYS A 1 471 ? -17.831 -4.690 -21.143 1.00 98.19 471 LYS A C 1
ATOM 3767 O O . LYS A 1 471 ? -18.068 -4.007 -20.145 1.00 98.19 471 LYS A O 1
ATOM 3772 N N . GLU A 1 472 ? -18.265 -4.354 -22.356 1.00 98.12 472 GLU A N 1
ATOM 3773 C CA . GLU A 1 472 ? -18.963 -3.093 -22.619 1.00 98.12 472 GLU A CA 1
ATOM 3774 C C . GLU A 1 472 ? -20.225 -2.958 -21.757 1.00 98.12 472 GLU A C 1
ATOM 3776 O O . GLU A 1 472 ? -20.439 -1.908 -21.150 1.00 98.12 472 GLU A O 1
ATOM 3781 N N . LEU A 1 473 ? -21.003 -4.040 -21.618 1.00 98.56 473 LEU A N 1
ATOM 3782 C CA . LEU A 1 473 ? -22.177 -4.058 -20.747 1.00 98.56 473 LEU A CA 1
ATOM 3783 C C . LEU A 1 473 ? -21.801 -3.795 -19.278 1.00 98.56 473 LEU A C 1
ATOM 3785 O O . LEU A 1 473 ? -22.446 -2.967 -18.640 1.00 98.56 473 LEU A O 1
ATOM 3789 N N . SER A 1 474 ? -20.732 -4.407 -18.758 1.00 98.75 474 SER A N 1
ATOM 3790 C CA . SER A 1 474 ? -20.254 -4.164 -17.388 1.00 98.75 474 SER A CA 1
ATOM 3791 C C . SER A 1 474 ? -19.894 -2.696 -17.159 1.00 98.75 474 SER A C 1
ATOM 3793 O O . SER A 1 474 ? -20.296 -2.103 -16.160 1.00 98.75 474 SER A O 1
ATOM 3795 N N . LEU A 1 475 ? -19.186 -2.070 -18.107 1.00 98.50 475 LEU A N 1
ATOM 3796 C CA . LEU A 1 475 ? -18.853 -0.642 -18.043 1.00 98.50 475 LEU A CA 1
ATOM 3797 C C . LEU A 1 475 ? -20.118 0.226 -17.988 1.00 98.50 475 LEU A C 1
ATOM 3799 O O . LEU A 1 475 ? -20.201 1.134 -17.158 1.00 98.50 475 LEU A O 1
ATOM 3803 N N . LYS A 1 476 ? -21.117 -0.081 -18.824 1.00 98.50 476 LYS A N 1
ATOM 3804 C CA . LYS A 1 476 ? -22.399 0.637 -18.847 1.00 98.50 476 LYS A CA 1
ATOM 3805 C C . LYS A 1 476 ? -23.229 0.424 -17.589 1.00 98.50 476 LYS A C 1
ATOM 3807 O O . LYS A 1 476 ? -23.815 1.384 -17.101 1.00 98.50 476 LYS A O 1
ATOM 3812 N N . ILE A 1 477 ? -23.216 -0.772 -17.008 1.00 98.75 477 ILE A N 1
ATOM 3813 C CA . ILE A 1 477 ? -23.880 -1.049 -15.728 1.00 98.75 477 ILE A CA 1
ATOM 3814 C C . ILE A 1 477 ? -23.270 -0.198 -14.607 1.00 98.75 477 ILE A C 1
ATOM 3816 O O . ILE A 1 477 ? -24.005 0.413 -13.834 1.00 98.75 477 ILE A O 1
ATOM 3820 N N . ILE A 1 478 ? -21.940 -0.087 -14.539 1.00 98.44 478 ILE A N 1
ATOM 3821 C CA . ILE A 1 478 ? -21.263 0.749 -13.533 1.00 98.44 478 ILE A CA 1
ATOM 3822 C C . ILE A 1 478 ? -21.577 2.240 -13.720 1.00 98.44 478 ILE A C 1
ATOM 3824 O O . ILE A 1 478 ? -21.750 2.962 -12.736 1.00 98.44 478 ILE A O 1
ATOM 3828 N N . GLU A 1 479 ? -21.656 2.717 -14.965 1.00 97.88 479 GLU A N 1
ATOM 3829 C CA . GLU A 1 479 ? -22.104 4.081 -15.273 1.00 97.88 479 GLU A CA 1
ATOM 3830 C C . GLU A 1 479 ? -23.557 4.310 -14.839 1.00 97.88 479 GLU A C 1
ATOM 3832 O O . GLU A 1 479 ? -23.858 5.341 -14.240 1.00 97.88 479 GLU A O 1
ATOM 3837 N N . GLU A 1 480 ? -24.442 3.347 -15.101 1.00 98.19 480 GLU A N 1
ATOM 3838 C CA . GLU A 1 480 ? -25.862 3.444 -14.778 1.00 98.19 480 GLU A CA 1
ATOM 3839 C C . GLU A 1 480 ? -26.101 3.434 -13.266 1.00 98.19 480 GLU A C 1
ATOM 3841 O O . GLU A 1 480 ? -26.792 4.309 -12.753 1.00 98.19 480 GLU A O 1
ATOM 3846 N N . VAL A 1 481 ? -25.450 2.540 -12.516 1.00 98.00 481 VAL A N 1
ATOM 3847 C CA . VAL A 1 481 ? -25.548 2.494 -11.045 1.00 98.00 481 VAL A CA 1
ATOM 3848 C C . VAL A 1 481 ? -25.190 3.833 -10.404 1.00 98.00 481 VAL A C 1
ATOM 3850 O O . VAL A 1 481 ? -25.856 4.255 -9.462 1.00 98.00 481 VAL A O 1
ATOM 3853 N N . LYS A 1 482 ? -24.185 4.543 -10.926 1.00 95.75 482 LYS A N 1
ATOM 3854 C CA . LYS A 1 482 ? -23.803 5.869 -10.414 1.00 95.75 482 LYS A CA 1
ATOM 3855 C C . LYS A 1 482 ? -24.869 6.944 -10.622 1.00 95.75 482 LYS A C 1
ATOM 3857 O O . LYS A 1 482 ? -24.805 7.962 -9.953 1.00 95.75 482 LYS A O 1
ATOM 3862 N N . LYS A 1 483 ? -25.821 6.753 -11.539 1.00 95.44 483 LYS A N 1
ATOM 3863 C CA . LYS A 1 483 ? -26.956 7.674 -11.723 1.00 95.44 483 LYS A CA 1
ATOM 3864 C C . LYS A 1 483 ? -28.052 7.447 -10.677 1.00 95.44 483 LYS A C 1
ATOM 3866 O O . LYS A 1 483 ? -28.828 8.356 -10.401 1.00 95.44 483 LYS A O 1
ATOM 3871 N N . TRP A 1 484 ? -28.123 6.243 -10.110 1.00 93.75 484 TRP A N 1
ATOM 3872 C CA . TRP A 1 484 ? -29.094 5.856 -9.080 1.00 93.75 484 TRP A CA 1
ATOM 3873 C C . TRP A 1 484 ? -28.668 6.217 -7.651 1.00 93.75 484 TRP A C 1
ATOM 3875 O O . TRP A 1 484 ? -29.470 6.094 -6.722 1.00 93.75 484 TRP A O 1
ATOM 3885 N N . LEU A 1 485 ? -27.405 6.596 -7.478 1.00 91.50 485 LEU A N 1
ATOM 3886 C CA . LEU A 1 485 ? -26.678 6.701 -6.218 1.00 91.50 485 LEU A CA 1
ATOM 3887 C C . LEU A 1 485 ? -26.180 8.118 -5.974 1.00 91.50 485 LEU A C 1
ATOM 3889 O O . LEU A 1 485 ? -26.117 8.477 -4.775 1.00 91.50 485 LEU A O 1
#